Protein AF-A0A914EL29-F1 (afdb_monomer_lite)

Radius of gyration: 28.65 Å; chains: 1; bounding box: 63×77×76 Å

Foldseek 3Di:
DWPQPDQDPVLVVLLVVLVVLLCVVQVHDLPPAAEAEIEDLALAKDKDAACDDPTRYIYIHHQNLSRDQDLVVVCVVPQFNCRSRPDDPCPVDGDGSVPDPPVLSNLSHADSLLSSLRSQLRNLVRHDVCNVCVLVVLLVVLVVVLVVQLVVCCVPPNNVVSVVVSVVVSVVSSVVVSLVVLLVVSLVSLLVQPVSDPSSLVSLLSSLQSQQSNLCVVCVVVPPVCCQQAPNSNFGNPDSDTSVRSNVVSLVSLLVLLADPAKDKDAACQDPSHIDIGGRPLLPDADLVVLLVCCVVRPVQRQYPNDGFHDPCPDPLNSLLSVLSHADPLLSQLRVQLSNQLRHDNCRHCLLVVLLVVLLVVLVVQLVVVLVVCPDDDPDPVNSVVSSVVSVVVSVVRSVVSNLVSSQVSSLRSLLVQLLVDVSNLVSLLSNLQSQQSNQCSRCVRVVDPQQADNSRWGPPRSHTSVNSNVSSVVSVVVCVVCVVVVVVPPD

InterPro domains:
  IPR026620 Transmembrane protein 177 [PTHR21824] (259-484)

pLDDT: mean 85.16, std 10.61, range [42.47, 97.0]

Structure (mmCIF, N/CA/C/O backbone):
data_AF-A0A914EL29-F1
#
_entry.id   AF-A0A914EL29-F1
#
loop_
_atom_site.group_PDB
_atom_site.id
_atom_site.type_symbol
_atom_site.label_atom_id
_atom_site.label_alt_id
_atom_site.label_comp_id
_atom_site.label_asym_id
_atom_site.label_entity_id
_atom_site.label_seq_id
_atom_site.pdbx_PDB_ins_code
_atom_site.Cartn_x
_atom_site.Cartn_y
_atom_site.Cartn_z
_atom_site.occupancy
_atom_site.B_iso_or_equiv
_atom_site.auth_seq_id
_atom_site.auth_comp_id
_atom_site.auth_asym_id
_atom_site.auth_atom_id
_atom_site.pdbx_PDB_model_num
ATOM 1 N N . MET A 1 1 ? -4.571 32.128 1.767 1.00 47.16 1 MET A N 1
ATOM 2 C CA . MET A 1 1 ? -4.735 32.839 3.051 1.00 47.16 1 MET A CA 1
ATOM 3 C C . MET A 1 1 ? -4.227 31.890 4.122 1.00 47.16 1 MET A C 1
ATOM 5 O O . MET A 1 1 ? -4.669 30.749 4.112 1.00 47.16 1 MET A O 1
ATOM 9 N N . LEU A 1 2 ? -3.222 32.279 4.911 1.00 51.12 2 LEU A N 1
ATOM 10 C CA . LEU A 1 2 ? -2.726 31.458 6.024 1.00 51.12 2 LEU A CA 1
ATOM 11 C C . LEU A 1 2 ? -3.546 31.852 7.256 1.00 51.12 2 LEU A C 1
ATOM 13 O O . LEU A 1 2 ? -3.595 33.032 7.588 1.00 51.12 2 LEU A O 1
ATOM 17 N N . LEU A 1 3 ? -4.229 30.891 7.874 1.00 57.69 3 LEU A N 1
ATOM 18 C CA . LEU A 1 3 ? -5.055 31.104 9.066 1.00 57.69 3 LEU A CA 1
ATOM 19 C C . LEU A 1 3 ? -4.263 30.630 10.296 1.00 57.69 3 LEU A C 1
ATOM 21 O O . LEU A 1 3 ? -4.606 29.616 10.897 1.00 57.69 3 LEU A O 1
ATOM 25 N N . SER A 1 4 ? -3.129 31.273 10.595 1.00 52.06 4 SER A N 1
ATOM 26 C CA . SER A 1 4 ? -2.185 30.777 11.613 1.00 52.06 4 SER A CA 1
ATOM 27 C C . SER A 1 4 ? -2.595 31.049 13.060 1.00 52.06 4 SER A C 1
ATOM 29 O O . SER A 1 4 ? -2.114 30.345 13.942 1.00 52.06 4 SER A O 1
ATOM 31 N N . ASP A 1 5 ? -3.479 32.014 13.320 1.00 52.81 5 ASP A N 1
ATOM 32 C CA . ASP A 1 5 ? -3.510 32.641 14.652 1.00 52.81 5 ASP A CA 1
ATOM 33 C C . ASP A 1 5 ? -4.631 32.149 15.588 1.00 52.81 5 ASP A C 1
ATOM 35 O O . ASP A 1 5 ? -4.686 32.571 16.737 1.00 52.81 5 ASP A O 1
ATOM 39 N N . GLU A 1 6 ? -5.499 31.220 15.165 1.00 69.38 6 GLU A N 1
ATOM 40 C CA . GLU A 1 6 ? -6.579 30.686 16.020 1.00 69.38 6 GLU A CA 1
ATOM 41 C C . GLU A 1 6 ? -6.894 29.210 15.716 1.00 69.38 6 GLU A C 1
ATOM 43 O O . GLU A 1 6 ? -7.977 28.868 15.234 1.00 69.38 6 GLU A O 1
ATOM 48 N N . ILE A 1 7 ? -5.929 28.323 15.969 1.00 81.50 7 ILE A N 1
ATOM 49 C CA . ILE A 1 7 ? -6.171 26.873 15.964 1.00 81.50 7 ILE A CA 1
ATOM 50 C C . ILE A 1 7 ? -6.725 26.471 17.346 1.00 81.50 7 ILE A C 1
ATOM 52 O O . ILE A 1 7 ? -6.039 26.724 18.340 1.00 81.50 7 ILE A O 1
ATOM 56 N N . PRO A 1 8 ? -7.924 25.859 17.446 1.00 86.38 8 PRO A N 1
ATOM 57 C CA . PRO A 1 8 ? -8.501 25.449 18.729 1.00 86.38 8 PRO A CA 1
ATOM 58 C C . PRO A 1 8 ? -7.597 24.476 19.499 1.00 86.38 8 PRO A C 1
ATOM 60 O O . PRO A 1 8 ? -6.915 23.651 18.896 1.00 86.38 8 PRO A O 1
ATOM 63 N N . SER A 1 9 ? -7.607 24.522 20.835 1.00 87.12 9 SER A N 1
ATOM 64 C CA . SER A 1 9 ? -6.784 23.621 21.663 1.00 87.12 9 SER A CA 1
ATOM 65 C C . SER A 1 9 ? -7.118 22.143 21.434 1.00 87.12 9 SER A C 1
ATOM 67 O O . SER A 1 9 ? -6.213 21.324 21.329 1.00 87.12 9 SER A O 1
ATOM 69 N N . GLU A 1 10 ? -8.400 21.818 21.242 1.00 88.06 10 GLU A N 1
ATOM 70 C CA . GLU A 1 10 ? -8.861 20.447 20.973 1.00 88.06 10 GLU A CA 1
ATOM 71 C C . GLU A 1 10 ? -8.227 19.853 19.702 1.00 88.06 10 GLU A C 1
ATOM 73 O O . GLU A 1 10 ? -7.953 18.653 19.625 1.00 88.06 10 GLU A O 1
ATOM 78 N N . PHE A 1 11 ? -7.953 20.691 18.695 1.00 91.56 11 PHE A N 1
ATOM 79 C CA . PHE A 1 11 ? -7.246 20.252 17.497 1.00 91.56 11 PHE A CA 1
ATOM 80 C C . PHE A 1 11 ? -5.832 19.770 17.837 1.00 91.56 11 PHE A C 1
ATOM 82 O O . PHE A 1 11 ? -5.399 18.738 17.320 1.00 91.56 11 PHE A O 1
ATOM 89 N N . TRP A 1 12 ? -5.121 20.499 18.702 1.00 91.50 12 TRP A N 1
ATOM 90 C CA . TRP A 1 12 ? -3.760 20.153 19.098 1.00 91.50 12 TRP A CA 1
ATOM 91 C C . TRP A 1 12 ? -3.715 18.866 19.911 1.00 91.50 12 TRP A C 1
ATOM 93 O O . TRP A 1 12 ? -2.873 18.027 19.612 1.00 91.50 12 TRP A O 1
ATOM 103 N N . ASP A 1 13 ? -4.669 18.643 20.816 1.00 91.88 13 ASP A N 1
ATOM 104 C CA . ASP A 1 13 ? -4.767 17.390 21.577 1.00 91.88 13 ASP A CA 1
ATOM 105 C C . ASP A 1 13 ? -4.924 16.177 20.637 1.00 91.88 13 ASP A C 1
ATOM 107 O O . ASP A 1 13 ? -4.245 15.150 20.762 1.00 91.88 13 ASP A O 1
ATOM 111 N N . LYS A 1 14 ? -5.787 16.305 19.618 1.00 92.56 14 LYS A N 1
ATOM 112 C CA . LYS A 1 14 ? -5.990 15.260 18.600 1.00 92.56 14 LYS A CA 1
ATOM 113 C C . LYS A 1 14 ? -4.756 15.081 17.718 1.00 92.56 14 LYS A C 1
ATOM 115 O O . LYS A 1 14 ? -4.370 13.950 17.428 1.00 92.56 14 LYS A O 1
ATOM 120 N N . PHE A 1 15 ? -4.115 16.171 17.313 1.00 92.69 15 PHE A N 1
ATOM 121 C CA . PHE A 1 15 ? -2.910 16.118 16.493 1.00 92.69 15 PHE A CA 1
ATOM 122 C C . PHE A 1 15 ? -1.719 15.506 17.246 1.00 92.69 15 PHE A C 1
ATOM 124 O O . PHE A 1 15 ? -1.001 14.673 16.689 1.00 92.69 15 PHE A O 1
ATOM 131 N N . GLU A 1 16 ? -1.527 15.865 18.514 1.00 90.69 16 GLU A N 1
ATOM 132 C CA . GLU A 1 16 ? -0.459 15.349 19.369 1.00 90.69 16 GLU A CA 1
ATOM 133 C C . GLU A 1 16 ? -0.661 13.862 19.667 1.00 90.69 16 GLU A C 1
ATOM 135 O O . GLU A 1 16 ? 0.269 13.071 19.494 1.00 90.69 16 GLU A O 1
ATOM 140 N N . SER A 1 17 ? -1.887 13.451 20.014 1.00 91.81 17 SER A N 1
ATOM 141 C CA . SER A 1 17 ? -2.199 12.031 20.224 1.00 91.81 17 SER A CA 1
ATOM 142 C C . SER A 1 17 ? -1.905 11.179 18.983 1.00 91.81 17 SER A C 1
ATOM 144 O O . SER A 1 17 ? -1.321 10.097 19.098 1.00 91.81 17 SER A O 1
ATOM 146 N N . GLU A 1 18 ? -2.206 11.686 17.783 1.00 92.69 18 GLU A N 1
ATOM 147 C CA . GLU A 1 18 ? -1.876 11.003 16.532 1.00 92.69 18 GLU A CA 1
ATOM 148 C C . GLU A 1 18 ? -0.366 11.010 16.246 1.00 92.69 18 GLU A C 1
ATOM 150 O O . GLU A 1 18 ? 0.176 10.003 15.789 1.00 92.69 18 GLU A O 1
ATOM 155 N N . CYS A 1 19 ? 0.351 12.093 16.563 1.00 87.56 19 CYS A N 1
ATOM 156 C CA . CYS A 1 19 ? 1.813 12.130 16.466 1.00 87.56 19 CYS A CA 1
ATOM 157 C C . CYS A 1 19 ? 2.467 11.063 17.353 1.00 87.56 19 CYS A C 1
ATOM 159 O O . CYS A 1 19 ? 3.369 10.356 16.894 1.00 87.56 19 CYS A O 1
ATOM 161 N N . ILE A 1 20 ? 1.994 10.912 18.595 1.00 87.62 20 ILE A N 1
ATOM 162 C CA . ILE A 1 20 ? 2.470 9.897 19.544 1.00 87.62 20 ILE A CA 1
ATOM 163 C C . ILE A 1 20 ? 2.170 8.492 19.013 1.00 87.62 20 ILE A C 1
ATOM 165 O O . ILE A 1 20 ? 3.067 7.641 18.966 1.00 87.62 20 ILE A O 1
ATOM 169 N N . TYR A 1 21 ? 0.938 8.247 18.555 1.00 89.25 21 TYR A N 1
ATOM 170 C CA . TYR A 1 21 ? 0.557 6.963 17.970 1.00 89.25 21 TYR A CA 1
ATOM 171 C C . TYR A 1 21 ? 1.446 6.616 16.770 1.00 89.25 21 TYR A C 1
ATOM 173 O O . TYR A 1 21 ? 2.061 5.545 16.731 1.00 89.25 21 TYR A O 1
ATOM 181 N N . TYR A 1 22 ? 1.592 7.547 15.829 1.00 86.19 22 TYR A N 1
ATOM 182 C CA . TYR A 1 22 ? 2.410 7.377 14.637 1.00 86.19 22 TYR A CA 1
ATOM 183 C C . TYR A 1 22 ? 3.889 7.126 14.987 1.00 86.19 22 TYR A C 1
ATOM 185 O O . TYR A 1 22 ? 4.514 6.219 14.429 1.00 86.19 22 TYR A O 1
ATOM 193 N N . ALA A 1 23 ? 4.453 7.869 15.945 1.00 83.44 23 ALA A N 1
ATOM 194 C CA . ALA A 1 23 ? 5.820 7.671 16.432 1.00 83.44 23 ALA A CA 1
ATOM 195 C C . ALA A 1 23 ? 6.027 6.259 17.000 1.00 83.44 23 ALA A C 1
ATOM 197 O O . ALA A 1 23 ? 6.986 5.575 16.625 1.00 83.44 23 ALA A O 1
ATOM 198 N N . SER A 1 24 ? 5.089 5.801 17.839 1.00 81.94 24 SER A N 1
ATOM 199 C CA . SER A 1 24 ? 5.125 4.470 18.453 1.00 81.94 24 SER A CA 1
ATOM 200 C C . SER A 1 24 ? 5.063 3.360 17.400 1.00 81.94 24 SER A C 1
ATOM 202 O O . SER A 1 24 ? 5.873 2.431 17.412 1.00 81.94 24 SER A O 1
ATOM 204 N N . LYS A 1 25 ? 4.166 3.501 16.415 1.00 78.00 25 LYS A N 1
ATOM 205 C CA . LYS A 1 25 ? 3.935 2.502 15.370 1.00 78.00 25 LYS A CA 1
ATOM 206 C C . LYS A 1 25 ? 5.147 2.328 14.464 1.00 78.00 25 LYS A C 1
ATOM 208 O O . LYS A 1 25 ? 5.471 1.207 14.074 1.00 78.00 25 LYS A O 1
ATOM 213 N N . TYR A 1 26 ? 5.825 3.424 14.134 1.00 74.06 26 TYR A N 1
ATOM 214 C CA . TYR A 1 26 ? 6.988 3.402 13.250 1.00 74.06 26 TYR A CA 1
ATOM 215 C C . TYR A 1 26 ? 8.329 3.310 13.992 1.00 74.06 26 TYR A C 1
ATOM 217 O O . TYR A 1 26 ? 9.365 3.352 13.325 1.00 74.06 26 TYR A O 1
ATOM 225 N N . LYS A 1 27 ? 8.320 3.155 15.330 1.00 69.62 27 LYS A N 1
ATOM 226 C CA . LYS A 1 27 ? 9.510 3.154 16.202 1.00 69.62 27 LYS A CA 1
ATOM 227 C C . LYS A 1 27 ? 10.452 4.324 15.895 1.00 69.62 27 LYS A C 1
ATOM 229 O O . LYS A 1 27 ? 11.650 4.130 15.699 1.00 69.62 27 LYS A O 1
ATOM 234 N N . ARG A 1 28 ? 9.903 5.535 15.760 1.00 67.19 28 ARG A N 1
ATOM 235 C CA . ARG A 1 28 ? 10.694 6.731 15.432 1.00 67.19 28 ARG A CA 1
ATOM 236 C C . ARG A 1 28 ? 10.678 7.713 16.581 1.00 67.19 28 ARG A C 1
ATOM 238 O O . ARG A 1 28 ? 9.619 8.031 17.110 1.00 67.19 28 ARG A O 1
ATOM 245 N N . GLU A 1 29 ? 11.846 8.266 16.870 1.00 65.88 29 GLU A N 1
ATOM 246 C CA . GLU A 1 29 ? 11.949 9.462 17.690 1.00 65.88 29 GLU A CA 1
ATOM 247 C C . GLU A 1 29 ? 11.316 10.632 16.917 1.00 65.88 29 GLU A C 1
ATOM 249 O O . GLU A 1 29 ? 11.636 10.898 15.750 1.00 65.88 29 GLU A O 1
ATOM 254 N N . MET A 1 30 ? 10.316 11.254 17.543 1.00 69.19 30 MET A N 1
ATOM 255 C CA . MET A 1 30 ? 9.725 12.524 17.111 1.00 69.19 30 MET A CA 1
ATOM 256 C C . MET A 1 30 ? 10.164 13.692 18.002 1.00 69.19 30 MET A C 1
ATOM 258 O O . MET A 1 30 ? 9.883 14.836 17.669 1.00 69.19 30 MET A O 1
ATOM 262 N N . ALA A 1 31 ? 10.868 13.414 19.105 1.00 68.88 31 ALA A N 1
ATOM 263 C CA . ALA A 1 31 ? 11.216 14.399 20.129 1.00 68.88 31 ALA A CA 1
ATOM 264 C C . ALA A 1 31 ? 12.110 15.542 19.613 1.00 68.88 31 ALA A C 1
ATOM 266 O O . ALA A 1 31 ? 12.088 16.639 20.158 1.00 68.88 31 ALA A O 1
ATOM 267 N N . ASP A 1 32 ? 12.878 15.303 18.552 1.00 74.69 32 ASP A N 1
ATOM 268 C CA . ASP A 1 32 ? 13.810 16.255 17.946 1.00 74.69 32 ASP A CA 1
ATOM 269 C C . ASP A 1 32 ? 13.299 16.860 16.624 1.00 74.69 32 ASP A C 1
ATOM 271 O O . ASP A 1 32 ? 14.044 17.554 15.924 1.00 74.69 32 ASP A O 1
ATOM 275 N N . LYS A 1 33 ? 12.041 16.587 16.257 1.00 81.44 33 LYS A N 1
ATOM 276 C CA . LYS A 1 33 ? 11.443 17.022 14.992 1.00 81.44 33 LYS A CA 1
ATOM 277 C C . LYS A 1 33 ? 10.544 18.230 15.185 1.00 81.44 33 LYS A C 1
ATOM 279 O O . LYS A 1 33 ? 9.656 18.246 16.028 1.00 81.44 33 LYS A O 1
ATOM 284 N N . GLN A 1 34 ? 10.737 19.226 14.331 1.00 86.62 34 GLN A N 1
ATOM 285 C CA . GLN A 1 34 ? 9.934 20.439 14.297 1.00 86.62 34 GLN A CA 1
ATOM 286 C C . GLN A 1 34 ? 8.832 20.285 13.248 1.00 86.62 34 GLN A C 1
ATOM 288 O O . GLN A 1 34 ? 9.083 20.341 12.040 1.00 86.62 34 GLN A O 1
ATOM 293 N N . ILE A 1 35 ? 7.602 20.074 13.712 1.00 88.12 35 ILE A N 1
ATOM 294 C CA . ILE A 1 35 ? 6.421 19.988 12.854 1.00 88.12 35 ILE A CA 1
ATOM 295 C C . ILE A 1 35 ? 5.633 21.288 12.987 1.00 88.12 35 ILE A C 1
ATOM 297 O O . ILE A 1 35 ? 5.044 21.566 14.026 1.00 88.12 35 ILE A O 1
ATOM 301 N N . ASN A 1 36 ? 5.613 22.080 11.919 1.00 90.69 36 ASN A N 1
ATOM 302 C CA . ASN A 1 36 ? 4.851 23.321 11.853 1.00 90.69 36 ASN A CA 1
ATOM 303 C C . ASN A 1 36 ? 3.506 23.052 11.182 1.00 90.69 36 ASN A C 1
ATOM 305 O O . ASN A 1 36 ? 3.467 22.707 10.003 1.00 90.69 36 ASN A O 1
ATOM 309 N N . VAL A 1 37 ? 2.400 23.229 11.895 1.00 90.19 37 VAL A N 1
ATOM 310 C CA . VAL A 1 37 ? 1.061 23.075 11.315 1.00 90.19 37 VAL A CA 1
ATOM 311 C C . VAL A 1 37 ? 0.527 24.435 10.881 1.00 90.19 37 VAL A C 1
ATOM 313 O O . VAL A 1 37 ? 0.659 25.425 11.593 1.00 90.19 37 VAL A O 1
ATOM 316 N N . CYS A 1 38 ? -0.067 24.493 9.694 1.00 90.38 38 CYS A N 1
ATOM 317 C CA . CYS A 1 38 ? -0.728 25.679 9.179 1.00 90.38 38 CYS A CA 1
ATOM 318 C C . CYS A 1 38 ? -2.077 25.306 8.570 1.00 90.38 38 CYS A C 1
ATOM 320 O O . CYS A 1 38 ? -2.171 24.331 7.826 1.00 90.38 38 CYS A O 1
ATOM 322 N N . LEU A 1 39 ? -3.112 26.091 8.862 1.00 87.06 39 LEU A N 1
ATOM 323 C CA . LEU A 1 39 ? -4.416 25.920 8.239 1.00 87.06 39 LEU A CA 1
ATOM 324 C C . LEU A 1 39 ? -4.476 26.667 6.906 1.00 87.06 39 LEU A C 1
ATOM 326 O O . LEU A 1 39 ? -4.151 27.857 6.818 1.00 87.06 39 LEU A O 1
ATOM 330 N N . ILE A 1 40 ? -4.925 25.959 5.873 1.00 85.94 40 ILE A N 1
ATOM 331 C CA . ILE A 1 40 ? -5.120 26.480 4.524 1.00 85.94 40 ILE A CA 1
ATOM 332 C C . ILE A 1 40 ? -6.588 26.406 4.121 1.00 85.94 40 ILE A C 1
ATOM 334 O O . ILE A 1 40 ? -7.321 25.506 4.521 1.00 85.94 40 ILE A O 1
ATOM 338 N N . GLY A 1 41 ? -7.004 27.332 3.260 1.00 76.81 41 GLY A N 1
ATOM 339 C CA . GLY A 1 41 ? -8.319 27.295 2.621 1.00 76.81 41 GLY A CA 1
ATOM 340 C C . GLY A 1 41 ? -8.436 26.258 1.497 1.00 76.81 41 GLY A C 1
ATOM 341 O O . GLY A 1 41 ? -9.413 26.275 0.770 1.00 76.81 41 GLY A O 1
ATOM 342 N N . ASN A 1 42 ? -7.450 25.382 1.273 1.00 80.00 42 ASN A N 1
ATOM 343 C CA . ASN A 1 42 ? -7.641 24.258 0.353 1.00 80.00 42 ASN A CA 1
ATOM 344 C C . ASN A 1 42 ? -8.334 23.115 1.105 1.00 80.00 42 ASN A C 1
ATOM 346 O O . ASN A 1 42 ? -8.077 22.907 2.285 1.00 80.00 42 ASN A O 1
ATOM 350 N N . MET A 1 43 ? -9.182 22.360 0.413 1.00 82.25 43 MET A N 1
ATOM 351 C CA . MET A 1 43 ? -9.774 21.122 0.917 1.00 82.25 43 MET A CA 1
ATOM 352 C C . MET A 1 43 ? -8.752 19.982 1.019 1.00 82.25 43 MET A C 1
ATOM 354 O O . MET A 1 43 ? -8.913 19.120 1.883 1.00 82.25 43 MET A O 1
ATOM 358 N N . GLU A 1 44 ? -7.718 19.984 0.172 1.00 85.56 44 GLU A N 1
ATOM 359 C CA . GLU A 1 44 ? -6.653 18.976 0.173 1.00 85.56 44 GLU A CA 1
ATOM 360 C C . GLU A 1 44 ? -5.440 19.457 0.978 1.00 85.56 44 GLU A C 1
ATOM 362 O O . GLU A 1 44 ? -4.947 20.569 0.756 1.00 85.56 44 GLU A O 1
ATOM 367 N N . PRO A 1 45 ? -4.909 18.625 1.884 1.00 91.19 45 PRO A N 1
ATOM 368 C CA . PRO A 1 45 ? -3.711 18.958 2.630 1.00 91.19 45 PRO A CA 1
ATOM 369 C C . PRO A 1 45 ? -2.447 18.915 1.759 1.00 91.19 45 PRO A C 1
ATOM 371 O O . PRO A 1 45 ? -2.305 18.109 0.830 1.00 91.19 45 PRO A O 1
ATOM 374 N N . ARG A 1 46 ? -1.451 19.714 2.137 1.00 90.50 46 ARG A N 1
ATOM 375 C CA . ARG A 1 46 ? -0.104 19.680 1.558 1.00 90.50 46 ARG A CA 1
ATOM 376 C C . ARG A 1 46 ? 0.941 19.526 2.646 1.00 90.50 46 ARG A C 1
ATOM 378 O O . ARG A 1 46 ? 0.762 19.966 3.772 1.00 90.50 46 ARG A O 1
ATOM 385 N N . THR A 1 47 ? 2.060 18.914 2.293 1.00 91.75 47 THR A N 1
ATOM 386 C CA . THR A 1 47 ? 3.220 18.812 3.176 1.00 91.75 47 THR A CA 1
ATOM 387 C C . THR A 1 47 ? 4.426 19.390 2.460 1.00 91.75 47 THR A C 1
ATOM 389 O O . THR A 1 47 ? 4.700 19.023 1.317 1.00 91.75 47 THR A O 1
ATOM 392 N N . GLU A 1 48 ? 5.148 20.264 3.148 1.00 89.94 48 GLU A N 1
ATOM 393 C CA . GLU A 1 48 ? 6.429 20.815 2.717 1.00 89.94 48 GLU A CA 1
ATOM 394 C C . GLU A 1 48 ? 7.533 20.375 3.683 1.00 89.94 48 GLU A C 1
ATOM 396 O O . GLU A 1 48 ? 7.304 20.217 4.882 1.00 89.94 48 GLU A O 1
ATOM 401 N N . GLY A 1 49 ? 8.748 20.192 3.169 1.00 86.81 49 GLY A N 1
ATOM 402 C CA . GLY A 1 49 ? 9.876 19.704 3.965 1.00 86.81 49 GLY A CA 1
ATOM 403 C C . GLY A 1 49 ? 9.846 18.193 4.202 1.00 86.81 49 GLY A C 1
ATOM 404 O O . GLY A 1 49 ? 9.155 17.442 3.510 1.00 86.81 49 GLY A O 1
ATOM 405 N N . THR A 1 50 ? 10.657 17.731 5.151 1.00 86.31 50 THR A N 1
ATOM 406 C CA . THR A 1 50 ? 10.781 16.306 5.471 1.00 86.31 50 THR A CA 1
ATOM 407 C C . THR A 1 50 ? 11.186 16.090 6.923 1.00 86.31 50 THR A C 1
ATOM 409 O O . THR A 1 50 ? 11.794 16.947 7.554 1.00 86.31 50 THR A O 1
ATOM 412 N N . LEU A 1 51 ? 10.836 14.917 7.443 1.00 84.81 51 LEU A N 1
ATOM 413 C CA . LEU A 1 51 ? 11.203 14.438 8.774 1.00 84.81 51 LEU A CA 1
ATOM 414 C C . LEU A 1 51 ? 12.344 13.405 8.730 1.00 84.81 51 LEU A C 1
ATOM 416 O O . LEU A 1 51 ? 12.535 12.662 9.696 1.00 84.81 51 LEU A O 1
ATOM 420 N N . ILE A 1 52 ? 13.046 13.293 7.595 1.00 79.88 52 ILE A N 1
ATOM 421 C CA . ILE A 1 52 ? 14.114 12.315 7.357 1.00 79.88 52 ILE A CA 1
ATOM 422 C C . ILE A 1 52 ? 15.472 13.006 7.208 1.00 79.88 52 ILE A C 1
ATOM 424 O O . ILE A 1 52 ? 15.634 13.959 6.449 1.00 79.88 52 ILE A O 1
ATOM 428 N N . GLY A 1 53 ? 16.486 12.414 7.843 1.00 76.00 53 GLY A N 1
ATOM 429 C CA . GLY A 1 53 ? 17.881 12.823 7.716 1.00 76.00 53 GLY A CA 1
ATOM 430 C C . GLY A 1 53 ? 18.208 14.024 8.599 1.00 76.00 53 GLY A C 1
ATOM 431 O O . GLY A 1 53 ? 17.716 14.132 9.720 1.00 76.00 53 GLY A O 1
ATOM 432 N N . ASN A 1 54 ? 19.053 14.920 8.089 1.00 72.94 54 ASN A N 1
ATOM 433 C CA . ASN A 1 54 ? 19.478 16.120 8.819 1.00 72.94 54 ASN A CA 1
ATOM 434 C C . ASN A 1 54 ? 18.429 17.242 8.777 1.00 72.94 54 ASN A C 1
ATOM 436 O O . ASN A 1 54 ? 18.511 18.187 9.556 1.00 72.94 54 ASN A O 1
ATOM 440 N N . ILE A 1 55 ? 17.443 17.141 7.880 1.00 72.62 55 ILE A N 1
ATOM 441 C CA . ILE A 1 55 ? 16.315 18.066 7.802 1.00 72.62 55 ILE A CA 1
ATOM 442 C C . ILE A 1 55 ? 15.204 17.469 8.665 1.00 72.62 55 ILE A C 1
ATOM 444 O O . ILE A 1 55 ? 14.595 16.465 8.304 1.00 72.62 55 ILE A O 1
ATOM 448 N N . LYS A 1 56 ? 14.994 18.062 9.841 1.00 81.56 56 LYS A N 1
ATOM 449 C CA . LYS A 1 56 ? 13.999 17.626 10.835 1.00 81.56 56 LYS A CA 1
ATOM 450 C C . LYS A 1 56 ? 12.809 18.581 10.909 1.00 81.56 56 LYS A C 1
ATOM 452 O O . LYS A 1 56 ? 12.160 18.681 11.945 1.00 81.56 56 LYS A O 1
ATOM 457 N N . THR A 1 57 ? 12.551 19.306 9.825 1.00 86.62 57 THR A N 1
ATOM 458 C CA . THR A 1 57 ? 11.509 20.327 9.736 1.00 86.62 57 THR A CA 1
ATOM 459 C C . THR A 1 57 ? 10.508 19.949 8.650 1.00 86.62 57 THR A C 1
ATOM 461 O O . THR A 1 57 ? 10.851 19.809 7.473 1.00 86.62 57 THR A O 1
ATOM 464 N N . ALA A 1 58 ? 9.245 19.800 9.043 1.00 91.19 58 ALA A N 1
ATOM 465 C CA . ALA A 1 58 ? 8.141 19.640 8.105 1.00 91.19 58 ALA A CA 1
ATOM 466 C C . ALA A 1 58 ? 7.049 20.658 8.409 1.00 91.19 58 ALA A C 1
ATOM 468 O O . ALA A 1 58 ? 6.728 20.915 9.568 1.00 91.19 58 ALA A O 1
ATOM 469 N N . LYS A 1 59 ? 6.470 21.231 7.357 1.00 92.88 59 LYS A N 1
ATOM 470 C CA . LYS A 1 59 ? 5.319 22.119 7.447 1.00 92.88 59 LYS A CA 1
ATOM 471 C C . LYS A 1 59 ? 4.096 21.411 6.875 1.00 92.88 59 LYS A C 1
ATOM 473 O O . LYS A 1 59 ? 4.059 21.098 5.685 1.00 92.88 59 LYS A O 1
ATOM 478 N N . LEU A 1 60 ? 3.118 21.131 7.730 1.00 93.50 60 LEU A N 1
ATOM 479 C CA . LEU A 1 60 ? 1.860 20.497 7.355 1.00 93.50 60 LEU A CA 1
ATOM 480 C C . LEU A 1 60 ? 0.826 21.588 7.102 1.00 93.50 60 LEU A C 1
ATOM 482 O O . LEU A 1 60 ? 0.423 22.302 8.015 1.00 93.50 60 LEU A O 1
ATOM 486 N N . HIS A 1 61 ? 0.396 21.713 5.857 1.00 92.38 61 HIS A N 1
ATOM 487 C CA . HIS A 1 61 ? -0.687 22.592 5.454 1.00 92.38 61 HIS A CA 1
ATOM 488 C C . HIS A 1 61 ? -1.980 21.785 5.451 1.00 92.38 61 HIS A C 1
ATOM 490 O O . HIS A 1 61 ? -2.227 20.999 4.538 1.00 92.38 61 HIS A O 1
ATOM 496 N N . LEU A 1 62 ? -2.778 21.932 6.498 1.00 92.31 62 LEU A N 1
ATOM 497 C CA . LEU A 1 62 ? -4.006 21.174 6.696 1.00 92.31 62 LEU A CA 1
ATOM 498 C C . LEU A 1 62 ? -5.222 22.009 6.292 1.00 92.31 62 LEU A C 1
ATOM 500 O O . LEU A 1 62 ? -5.222 23.223 6.488 1.00 92.31 62 LEU A O 1
ATOM 504 N N . PRO A 1 63 ? -6.268 21.388 5.730 1.00 90.00 63 PRO A N 1
ATOM 505 C CA . PRO A 1 63 ? -7.476 22.107 5.366 1.00 90.00 63 PRO A CA 1
ATOM 506 C C . PRO A 1 63 ? -8.106 22.725 6.618 1.00 90.00 63 PRO A C 1
ATOM 508 O O . PRO A 1 63 ? -8.184 22.072 7.656 1.00 90.00 63 PRO A O 1
ATOM 511 N N . ALA A 1 64 ? -8.587 23.965 6.533 1.00 87.19 64 ALA A N 1
ATOM 512 C CA . ALA A 1 64 ? -9.130 24.695 7.682 1.00 87.19 64 ALA A CA 1
ATOM 513 C C . ALA A 1 64 ? -10.260 23.929 8.395 1.00 87.19 64 ALA A C 1
ATOM 515 O O . ALA A 1 64 ? -10.346 23.948 9.618 1.00 87.19 64 ALA A O 1
ATOM 516 N N . ARG A 1 65 ? -11.055 23.150 7.650 1.00 88.19 65 ARG A N 1
ATOM 517 C CA . ARG A 1 65 ? -12.080 22.241 8.198 1.00 88.19 65 ARG A CA 1
ATOM 518 C C . ARG A 1 65 ? -11.548 21.167 9.161 1.00 88.19 65 ARG A C 1
ATOM 520 O O . ARG A 1 65 ? -12.344 20.560 9.861 1.00 88.19 65 ARG A O 1
ATOM 527 N N . ALA A 1 66 ? -10.239 20.911 9.192 1.00 90.19 66 ALA A N 1
ATOM 528 C CA . ALA A 1 66 ? -9.632 19.996 10.155 1.00 90.19 66 ALA A CA 1
ATOM 529 C C . ALA A 1 66 ? -9.620 20.560 11.581 1.00 90.19 66 ALA A C 1
ATOM 531 O O . ALA A 1 66 ? -9.583 19.786 12.531 1.00 90.19 66 ALA A O 1
ATOM 532 N N . ALA A 1 67 ? -9.665 21.885 11.729 1.00 88.75 67 ALA A N 1
ATOM 533 C CA . ALA A 1 67 ? -9.588 22.556 13.021 1.00 88.75 67 ALA A CA 1
ATOM 534 C C . ALA A 1 67 ? -10.942 22.728 13.718 1.00 88.75 67 ALA A C 1
ATOM 536 O O . ALA A 1 67 ? -10.968 22.944 14.923 1.00 88.75 67 ALA A O 1
ATOM 537 N N . TYR A 1 68 ? -12.057 22.622 12.990 1.00 87.19 68 TYR A N 1
ATOM 538 C CA . TYR A 1 68 ? -13.386 22.940 13.516 1.00 87.19 68 TYR A CA 1
ATOM 539 C C . TYR A 1 68 ? -14.264 21.696 13.575 1.00 87.19 68 TYR A C 1
ATOM 541 O O . TYR A 1 68 ? -14.494 21.038 12.560 1.00 87.19 68 TYR A O 1
ATOM 549 N N . GLN A 1 69 ? -14.795 21.408 14.764 1.00 85.31 69 GLN A N 1
ATOM 550 C CA . GLN A 1 69 ? -15.674 20.258 15.006 1.00 85.31 69 GLN A CA 1
ATOM 551 C C . GLN A 1 69 ? -17.139 20.644 15.227 1.00 85.31 69 GLN A C 1
ATOM 553 O O . GLN A 1 69 ? -18.019 19.788 15.203 1.00 85.31 69 GLN A O 1
ATOM 558 N N . ASN A 1 70 ? -17.426 21.936 15.402 1.00 88.38 70 ASN A N 1
ATOM 559 C CA . ASN A 1 70 ? -18.766 22.436 15.679 1.00 88.38 70 ASN A CA 1
ATOM 560 C C . ASN A 1 70 ? -19.254 23.370 14.564 1.00 88.38 70 ASN A C 1
ATOM 562 O O . ASN A 1 70 ? -18.576 24.327 14.191 1.00 88.38 70 ASN A O 1
ATOM 566 N N . LEU A 1 71 ? -20.477 23.141 14.074 1.00 86.38 71 LEU A N 1
ATOM 567 C CA . LEU A 1 71 ? -21.122 23.995 13.068 1.00 86.38 71 LEU A CA 1
ATOM 568 C C . LEU A 1 71 ? -21.259 25.449 13.522 1.00 86.38 71 LEU A C 1
ATOM 570 O O . LEU A 1 71 ? -21.147 26.366 12.712 1.00 86.38 71 LEU A O 1
ATOM 574 N N . THR A 1 72 ? -21.522 25.662 14.808 1.00 86.38 72 THR A N 1
ATOM 575 C CA . THR A 1 72 ? -21.715 26.995 15.389 1.00 86.38 72 THR A CA 1
ATOM 576 C C . THR A 1 72 ? -20.418 27.791 15.342 1.00 86.38 72 THR A C 1
ATOM 578 O O . THR A 1 72 ? -20.412 28.954 14.946 1.00 86.38 72 THR A O 1
ATOM 581 N N . GLU A 1 73 ? -19.312 27.142 15.697 1.00 85.62 73 GLU A N 1
ATOM 582 C CA . GLU A 1 73 ? -17.977 27.729 15.643 1.00 85.62 73 GLU A CA 1
ATOM 583 C C . GLU A 1 73 ? -17.549 27.987 14.197 1.00 85.62 73 GLU A C 1
ATOM 585 O O . GLU A 1 73 ? -17.116 29.093 13.873 1.00 85.62 73 GLU A O 1
ATOM 590 N N . LEU A 1 74 ? -17.785 27.015 13.309 1.00 83.75 74 LEU A N 1
ATOM 591 C CA . LEU A 1 74 ? -17.509 27.139 11.880 1.00 83.75 74 LEU A CA 1
ATOM 592 C C . LEU A 1 74 ? -18.237 28.345 11.268 1.00 83.75 74 LEU A C 1
ATOM 594 O O . LEU A 1 74 ? -17.613 29.153 10.588 1.00 83.75 74 LEU A O 1
ATOM 598 N N . ARG A 1 75 ? -19.538 28.510 11.548 1.00 84.69 75 ARG A N 1
ATOM 599 C CA . ARG A 1 75 ? -20.340 29.654 11.069 1.00 84.69 75 ARG A CA 1
ATOM 600 C C . ARG A 1 75 ? -19.876 30.985 11.637 1.00 84.69 75 ARG A C 1
ATOM 602 O O . ARG A 1 75 ? -19.921 31.996 10.945 1.00 84.69 75 ARG A O 1
ATOM 609 N N . LYS A 1 76 ? -19.470 30.996 12.908 1.00 85.69 76 LYS A N 1
ATOM 610 C CA . LYS A 1 76 ? -18.959 32.201 13.563 1.00 85.69 76 LYS A CA 1
ATOM 611 C C . LYS A 1 76 ? -17.638 32.642 12.936 1.00 85.69 76 LYS A C 1
ATOM 613 O O . LYS A 1 76 ? -17.428 33.838 12.759 1.00 85.69 76 LYS A O 1
ATOM 618 N N . LYS A 1 77 ? -16.758 31.687 12.628 1.00 82.81 77 LYS A N 1
ATOM 619 C CA . LYS A 1 77 ? -15.409 31.960 12.129 1.00 82.81 77 LYS A CA 1
ATOM 620 C C . LYS A 1 77 ? -15.368 32.222 10.624 1.00 82.81 77 LYS A C 1
ATOM 622 O O . LYS A 1 77 ? -14.621 33.095 10.198 1.00 82.81 77 LYS A O 1
ATOM 627 N N . PHE A 1 78 ? -16.186 31.512 9.849 1.00 81.62 78 PHE A N 1
ATOM 628 C CA . PHE A 1 78 ? -16.283 31.645 8.395 1.00 81.62 78 PHE A CA 1
ATOM 629 C C . PHE A 1 78 ? -17.716 32.020 8.012 1.00 81.62 78 PHE A C 1
ATOM 631 O O . PHE A 1 78 ? -18.530 31.147 7.691 1.00 81.62 78 PHE A O 1
ATOM 638 N N . PRO A 1 79 ? -18.066 33.316 8.050 1.00 80.75 79 PRO A N 1
ATOM 639 C CA . PRO A 1 79 ? -19.362 33.770 7.558 1.00 80.75 79 PRO A CA 1
ATOM 640 C C . PRO A 1 79 ? -19.504 33.510 6.050 1.00 80.75 79 PRO A C 1
ATOM 642 O O . PRO A 1 79 ? -20.605 33.232 5.588 1.00 80.75 79 PRO A O 1
ATOM 645 N N . ASN A 1 80 ? -18.397 33.521 5.298 1.00 81.00 80 ASN A N 1
ATOM 646 C CA . ASN A 1 80 ? -18.358 33.117 3.896 1.00 81.00 80 ASN A CA 1
ATOM 647 C C . ASN A 1 80 ? -17.744 31.720 3.747 1.00 81.00 80 ASN A C 1
ATOM 649 O O . ASN A 1 80 ? -16.582 31.502 4.088 1.00 81.00 80 ASN A O 1
ATOM 653 N N . LEU A 1 81 ? -18.484 30.780 3.159 1.00 72.94 81 LEU A N 1
ATOM 654 C CA . LEU A 1 81 ? -17.981 29.426 2.931 1.00 72.94 81 LEU A CA 1
ATOM 655 C C . LEU A 1 81 ? -16.772 29.405 1.992 1.00 72.94 81 LEU A C 1
ATOM 657 O O . LEU A 1 81 ? -15.878 28.572 2.140 1.00 72.94 81 LEU A O 1
ATOM 661 N N . LEU A 1 82 ? -16.732 30.311 1.015 1.00 72.00 82 LEU A N 1
ATOM 662 C CA . LEU A 1 82 ? -15.650 30.330 0.039 1.00 72.00 82 LEU A CA 1
ATOM 663 C C . LEU A 1 82 ? -14.322 30.778 0.645 1.00 72.00 82 LEU A C 1
ATOM 665 O O . LEU A 1 82 ? -13.291 30.364 0.129 1.00 72.00 82 LEU A O 1
ATOM 669 N N . GLU A 1 83 ? -14.314 31.504 1.767 1.00 70.56 83 GLU A N 1
ATOM 670 C CA . GLU A 1 83 ? -13.080 31.799 2.517 1.00 70.56 83 GLU A CA 1
ATOM 671 C C . GLU A 1 83 ? -12.412 30.521 3.041 1.00 70.56 83 GLU A C 1
ATOM 673 O O . GLU A 1 83 ? -11.185 30.430 3.090 1.00 70.56 83 GLU A O 1
ATOM 678 N N . LEU A 1 84 ? -13.215 29.501 3.356 1.00 66.69 84 LEU A N 1
ATOM 679 C CA . LEU A 1 84 ? -12.757 28.195 3.826 1.00 66.69 84 LEU A CA 1
ATOM 680 C C . LEU A 1 84 ? -12.226 27.302 2.689 1.00 66.69 84 LEU A C 1
ATOM 682 O O . LEU A 1 84 ? -11.480 26.363 2.954 1.00 66.69 84 LEU A O 1
ATOM 686 N N . VAL A 1 85 ? -12.615 27.583 1.438 1.00 70.25 85 VAL A N 1
ATOM 687 C CA . VAL A 1 85 ? -12.292 26.786 0.232 1.00 70.25 85 VAL A CA 1
ATOM 688 C C . VAL A 1 85 ? -11.410 27.582 -0.764 1.00 70.25 85 VAL A C 1
ATOM 690 O O . VAL A 1 85 ? -11.167 27.173 -1.904 1.00 70.25 85 VAL A O 1
ATOM 693 N N . ALA A 1 86 ? -10.907 28.749 -0.346 1.00 59.31 86 ALA A N 1
ATOM 694 C CA . ALA A 1 86 ? -10.232 29.717 -1.201 1.00 59.31 86 ALA A CA 1
ATOM 695 C C . ALA A 1 86 ? -8.796 29.310 -1.576 1.00 59.31 86 ALA A C 1
ATOM 697 O O . ALA A 1 86 ? -7.825 29.739 -0.944 1.00 59.31 86 ALA A O 1
ATOM 698 N N . GLU A 1 87 ? -8.647 28.592 -2.693 1.00 52.97 87 GLU A N 1
ATOM 699 C CA . GLU A 1 87 ? -7.373 28.557 -3.434 1.00 52.97 87 GLU A CA 1
ATOM 700 C C . GLU A 1 87 ? -7.470 29.032 -4.900 1.00 52.97 87 GLU A C 1
ATOM 702 O O . GLU A 1 87 ? -6.447 29.327 -5.508 1.00 52.97 87 GLU A O 1
ATOM 707 N N . TYR A 1 88 ? -8.662 29.219 -5.478 1.00 51.59 88 TYR A N 1
ATOM 708 C CA . TYR A 1 88 ? -8.782 29.310 -6.945 1.00 51.59 88 TYR A CA 1
ATOM 709 C C . TYR A 1 88 ? -9.542 30.529 -7.480 1.00 51.59 88 TYR A C 1
ATOM 711 O O . TYR A 1 88 ? -10.464 30.385 -8.269 1.00 51.59 88 TYR A O 1
ATOM 719 N N . GLN A 1 89 ? -9.131 31.743 -7.102 1.00 50.84 89 GLN A N 1
ATOM 720 C CA . GLN A 1 89 ? -9.587 32.982 -7.769 1.00 50.84 89 GLN A CA 1
ATOM 721 C C . GLN A 1 89 ? -11.093 33.304 -7.637 1.00 50.84 89 GLN A C 1
ATOM 723 O O . GLN A 1 89 ? -11.591 34.181 -8.328 1.00 50.84 89 GLN A O 1
ATOM 728 N N . LEU A 1 90 ? -11.812 32.674 -6.701 1.00 60.03 90 LEU A N 1
ATOM 729 C CA . LEU A 1 90 ? -13.218 32.986 -6.390 1.00 60.03 90 LEU A CA 1
ATOM 730 C C . LEU A 1 90 ? -13.368 34.103 -5.346 1.00 60.03 90 LEU A C 1
ATOM 732 O O . LEU A 1 90 ? -14.351 34.133 -4.615 1.00 60.03 90 LEU A O 1
ATOM 736 N N . LYS A 1 91 ? -12.374 34.994 -5.232 1.00 57.62 91 LYS A N 1
ATOM 737 C CA . LYS A 1 91 ? -12.322 36.017 -4.171 1.00 57.62 91 LYS A CA 1
ATOM 738 C C . LYS A 1 91 ? -13.516 36.978 -4.195 1.00 57.62 91 LYS A C 1
ATOM 740 O O . LYS A 1 91 ? -13.828 37.548 -3.157 1.00 57.62 91 LYS A O 1
ATOM 745 N N . ASP A 1 92 ? -14.170 37.109 -5.344 1.00 61.91 92 ASP A N 1
ATOM 746 C CA . ASP A 1 92 ? -15.279 38.041 -5.555 1.00 61.91 92 ASP A CA 1
ATOM 747 C C . ASP A 1 92 ? -16.661 37.397 -5.332 1.00 61.91 92 ASP A C 1
ATOM 749 O O . ASP A 1 92 ? -17.681 38.076 -5.408 1.00 61.91 92 ASP A O 1
ATOM 753 N N . GLU A 1 93 ? -16.719 36.089 -5.056 1.00 68.94 93 GLU A N 1
ATOM 754 C CA . GLU A 1 93 ? -17.969 35.368 -4.803 1.00 68.94 93 GLU A CA 1
ATOM 755 C C . GLU A 1 93 ? -18.204 35.210 -3.291 1.00 68.94 93 GLU A C 1
ATOM 757 O O . GLU A 1 93 ? -17.295 34.885 -2.519 1.00 68.94 93 GLU A O 1
ATOM 762 N N . TYR A 1 94 ? -19.451 35.400 -2.859 1.00 72.62 94 TYR A N 1
ATOM 763 C CA . TYR A 1 94 ? -19.849 35.321 -1.453 1.00 72.62 94 TYR A CA 1
ATOM 764 C C . TYR A 1 94 ? -20.928 34.257 -1.252 1.00 72.62 94 TYR A C 1
ATOM 766 O O . TYR A 1 94 ? -21.971 34.288 -1.903 1.00 72.62 94 TYR A O 1
ATOM 774 N N . PHE A 1 95 ? -20.671 33.314 -0.344 1.00 73.81 95 PHE A N 1
ATOM 775 C CA . PHE A 1 95 ? -21.611 32.273 0.072 1.00 73.81 95 PHE A CA 1
ATOM 776 C C . PHE A 1 95 ? -21.843 32.359 1.574 1.00 73.81 95 PHE A C 1
ATOM 778 O O . PHE A 1 95 ? -21.040 31.823 2.342 1.00 73.81 95 PHE A O 1
ATOM 785 N N . ASP A 1 96 ? -22.948 32.982 1.990 1.00 75.62 96 ASP A N 1
ATOM 786 C CA . ASP A 1 96 ? -23.306 33.054 3.408 1.00 75.62 96 ASP A CA 1
ATOM 787 C C . ASP A 1 96 ? -23.514 31.639 3.973 1.00 75.62 96 ASP A C 1
ATOM 789 O O . ASP A 1 96 ? -24.398 30.892 3.541 1.00 75.62 96 ASP A O 1
ATOM 793 N N . THR A 1 97 ? -22.709 31.257 4.967 1.00 73.81 97 THR A N 1
ATOM 794 C CA . THR A 1 97 ? -22.816 29.953 5.637 1.00 73.81 97 THR A CA 1
ATOM 795 C C . THR A 1 97 ? -24.128 29.763 6.398 1.00 73.81 97 THR A C 1
ATOM 797 O O . THR A 1 97 ? -24.488 28.622 6.719 1.00 73.81 97 THR A O 1
ATOM 800 N N . LYS A 1 98 ? -24.875 30.841 6.667 1.00 77.62 98 LYS A N 1
ATOM 801 C CA . LYS A 1 98 ? -26.221 30.796 7.257 1.00 77.62 98 LYS A CA 1
ATOM 802 C C . LYS A 1 98 ? -27.279 30.304 6.275 1.00 77.62 98 LYS A C 1
ATOM 804 O O . LYS A 1 98 ? -28.224 29.647 6.701 1.00 77.62 98 LYS A O 1
ATOM 809 N N . GLU A 1 99 ? -27.105 30.568 4.983 1.00 81.38 99 GLU A N 1
ATOM 810 C CA . GLU A 1 99 ? -28.019 30.105 3.929 1.00 81.38 99 GLU A CA 1
ATOM 811 C C . GLU A 1 99 ? -27.778 28.639 3.549 1.00 81.38 99 GLU A C 1
ATOM 813 O O . GLU A 1 99 ? -28.576 28.024 2.839 1.00 81.38 99 GLU A O 1
ATOM 818 N N . ILE A 1 100 ? -26.667 28.059 4.011 1.00 81.31 100 ILE A N 1
ATOM 819 C CA . ILE A 1 100 ? -26.298 26.680 3.712 1.00 81.31 100 ILE A CA 1
ATOM 820 C C . ILE A 1 100 ? -27.037 25.737 4.666 1.00 81.31 100 ILE A C 1
ATOM 822 O O . ILE A 1 100 ? -26.865 25.841 5.888 1.00 81.31 100 ILE A O 1
ATOM 826 N N . PRO A 1 101 ? -27.806 24.771 4.127 1.00 84.44 101 PRO A N 1
ATOM 827 C CA . PRO A 1 101 ? -28.471 23.757 4.930 1.00 84.44 101 PRO A CA 1
ATOM 828 C C . PRO A 1 101 ? -27.501 23.039 5.877 1.00 84.44 101 PRO A C 1
ATOM 830 O O . PRO A 1 101 ? -26.394 22.661 5.484 1.00 84.44 101 PRO A O 1
ATOM 833 N N . ASN A 1 102 ? -27.926 22.809 7.125 1.00 85.25 102 ASN A N 1
ATOM 834 C CA . ASN A 1 102 ? -27.077 22.191 8.153 1.00 85.25 102 ASN A CA 1
ATOM 835 C C . ASN A 1 102 ? -26.527 20.822 7.724 1.00 85.25 102 ASN A C 1
ATOM 837 O O . ASN A 1 102 ? -25.407 20.496 8.086 1.00 85.25 102 ASN A O 1
ATOM 841 N N . ASN A 1 103 ? -27.278 20.048 6.935 1.00 81.75 103 ASN A N 1
ATOM 842 C CA . ASN A 1 103 ? -26.851 18.745 6.410 1.00 81.75 103 ASN A CA 1
ATOM 843 C C . ASN A 1 103 ? -25.729 18.840 5.359 1.00 81.75 103 ASN A C 1
ATOM 845 O O . ASN A 1 103 ? -24.985 17.883 5.158 1.00 81.75 103 ASN A O 1
ATOM 849 N N . ILE A 1 104 ? -25.612 19.971 4.659 1.00 79.62 104 ILE A N 1
ATOM 850 C CA . ILE A 1 104 ? -24.502 20.240 3.742 1.00 79.62 104 ILE A CA 1
ATOM 851 C C . ILE A 1 104 ? -23.308 20.743 4.537 1.00 79.62 104 ILE A C 1
ATOM 853 O O . ILE A 1 104 ? -22.196 20.254 4.342 1.00 79.62 104 ILE A O 1
ATOM 857 N N . LEU A 1 105 ? -23.549 21.666 5.469 1.00 82.81 105 LEU A N 1
ATOM 858 C CA . LEU A 1 105 ? -22.502 22.230 6.309 1.00 82.81 105 LEU A CA 1
ATOM 859 C C . LEU A 1 105 ? -21.898 21.180 7.256 1.00 82.81 105 LEU A C 1
ATOM 861 O O . LEU A 1 105 ? -20.703 21.213 7.515 1.00 82.81 105 LEU A O 1
ATOM 865 N N . SER A 1 106 ? -22.670 20.185 7.700 1.00 85.19 106 SER A N 1
ATOM 866 C CA . SER A 1 106 ? -22.155 19.054 8.480 1.00 85.19 106 SER A CA 1
ATOM 867 C C . SER A 1 106 ? -21.164 18.200 7.695 1.00 85.19 106 SER A C 1
ATOM 869 O O . SER A 1 106 ? -20.293 17.602 8.310 1.00 85.19 106 SER A O 1
ATOM 871 N N . ASN A 1 107 ? -21.220 18.194 6.355 1.00 83.44 107 ASN A N 1
ATOM 872 C CA . ASN A 1 107 ? -20.185 17.547 5.543 1.00 83.44 107 ASN A CA 1
ATOM 873 C C . ASN A 1 107 ? -18.851 18.318 5.567 1.00 83.44 107 ASN A C 1
ATOM 875 O O . ASN A 1 107 ? -17.862 17.794 5.070 1.00 83.44 107 ASN A O 1
ATOM 879 N N . PHE A 1 108 ? -18.779 19.543 6.106 1.00 83.12 108 PHE A N 1
ATOM 880 C CA . PHE A 1 108 ? -17.483 20.178 6.370 1.00 83.12 108 PHE A CA 1
ATOM 881 C C . PHE A 1 108 ? -16.794 19.592 7.585 1.00 83.12 108 PHE A C 1
ATOM 883 O O . PHE A 1 108 ? -15.571 19.472 7.579 1.00 83.12 108 PHE A O 1
ATOM 890 N N . LEU A 1 109 ? -17.557 19.214 8.603 1.00 90.06 109 LEU A N 1
ATOM 891 C CA . LEU A 1 109 ? -16.982 18.673 9.819 1.00 90.06 109 LEU A CA 1
ATOM 892 C C . LEU A 1 109 ? -16.343 17.320 9.511 1.00 90.06 109 LEU A C 1
ATOM 894 O O . LEU A 1 109 ? -16.902 16.496 8.784 1.00 90.06 109 LEU A O 1
ATOM 898 N N . LEU A 1 110 ? -15.128 17.133 10.009 1.00 92.88 110 LEU A N 1
ATOM 899 C CA . LEU A 1 110 ? -14.432 15.861 9.925 1.00 92.88 110 LEU A CA 1
ATOM 900 C C . LEU A 1 110 ? -14.701 15.073 11.198 1.00 92.88 110 LEU A C 1
ATOM 902 O O . LEU A 1 110 ? -14.622 15.616 12.297 1.00 92.88 110 LEU A O 1
ATOM 906 N N . SER A 1 111 ? -15.017 13.791 11.035 1.00 94.75 111 SER A N 1
ATOM 907 C CA . SER A 1 111 ? -15.034 12.857 12.154 1.00 94.75 111 SER A CA 1
ATOM 908 C C . SER A 1 111 ? -13.623 12.669 12.712 1.00 94.75 111 SER A C 1
ATOM 910 O O . SER A 1 111 ? -12.625 12.938 12.033 1.00 94.75 111 SER A O 1
ATOM 912 N N . ASP A 1 112 ? -13.526 12.117 13.918 1.00 95.25 112 ASP A N 1
ATOM 913 C CA . ASP A 1 112 ? -12.231 11.778 14.510 1.00 95.25 112 ASP A CA 1
ATOM 914 C C . ASP A 1 112 ? -11.451 10.771 13.650 1.00 95.25 112 ASP A C 1
ATOM 916 O O . ASP A 1 112 ? -10.243 10.915 13.473 1.00 95.25 112 ASP A O 1
ATOM 920 N N . ASN A 1 113 ? -12.134 9.808 13.022 1.00 95.62 113 ASN A N 1
ATOM 921 C CA . ASN A 1 113 ? -11.509 8.864 12.092 1.00 95.62 113 ASN A CA 1
ATOM 922 C C . ASN A 1 113 ? -10.934 9.577 10.862 1.00 95.62 113 ASN A C 1
ATOM 924 O O . ASN A 1 113 ? -9.812 9.292 10.438 1.00 95.62 113 ASN A O 1
ATOM 928 N N . ALA A 1 114 ? -11.683 10.522 10.289 1.00 96.06 114 ALA A N 1
ATOM 929 C CA . ALA A 1 114 ? -11.240 11.292 9.133 1.00 96.06 114 ALA A CA 1
ATOM 930 C C . ALA A 1 114 ? -10.050 12.204 9.470 1.00 96.06 114 ALA A C 1
ATOM 932 O O . ALA A 1 114 ? -9.136 12.334 8.654 1.00 96.06 114 ALA A O 1
ATOM 933 N N . LEU A 1 115 ? -10.019 12.780 10.677 1.00 95.69 115 LEU A N 1
ATOM 934 C CA . LEU A 1 115 ? -8.874 13.547 11.178 1.00 95.69 115 LEU A CA 1
ATOM 935 C C . LEU A 1 115 ? -7.640 12.671 11.378 1.00 95.69 115 LEU A C 1
ATOM 937 O O . LEU A 1 115 ? -6.568 13.032 10.897 1.00 95.69 115 LEU A O 1
ATOM 941 N N . ARG A 1 116 ? -7.795 11.497 12.003 1.00 95.69 116 ARG A N 1
ATOM 942 C CA . ARG A 1 116 ? -6.710 10.515 12.142 1.00 95.69 116 ARG A CA 1
ATOM 943 C C . ARG A 1 116 ? -6.127 10.158 10.781 1.00 95.69 116 ARG A C 1
ATOM 945 O O . ARG A 1 116 ? -4.932 10.325 10.572 1.00 95.69 116 ARG A O 1
ATOM 952 N N . PHE A 1 117 ? -6.972 9.774 9.820 1.00 96.44 117 PHE A N 1
ATOM 953 C CA . PHE A 1 117 ? -6.542 9.517 8.442 1.00 96.44 117 PHE A CA 1
ATOM 954 C C . PHE A 1 117 ? -5.751 10.690 7.852 1.00 96.44 117 PHE A C 1
ATOM 956 O O . PHE A 1 117 ? -4.640 10.495 7.357 1.00 96.44 117 PHE A O 1
ATOM 963 N N . LEU A 1 118 ? -6.301 11.902 7.931 1.00 96.00 118 LEU A N 1
ATOM 964 C CA . LEU A 1 118 ? -5.695 13.110 7.382 1.00 96.00 118 LEU A CA 1
ATOM 965 C C . LEU A 1 118 ? -4.307 13.382 7.983 1.00 96.00 118 LEU A C 1
ATOM 967 O O . LEU A 1 118 ? -3.342 13.611 7.247 1.00 96.00 118 LEU A O 1
ATOM 971 N N . PHE A 1 119 ? -4.197 13.336 9.311 1.00 95.81 119 PHE A N 1
ATOM 972 C CA . PHE A 1 119 ? -2.956 13.582 10.040 1.00 95.81 119 PHE A CA 1
ATOM 973 C C . PHE A 1 119 ? -1.904 12.526 9.717 1.00 95.81 119 PHE A C 1
ATOM 975 O O . PHE A 1 119 ? -0.796 12.882 9.304 1.00 95.81 119 PHE A O 1
ATOM 982 N N . SER A 1 120 ? -2.236 11.235 9.806 1.00 95.31 120 SER A N 1
ATOM 983 C CA . SER A 1 120 ? -1.265 10.178 9.507 1.00 95.31 120 SER A CA 1
ATOM 984 C C . SER A 1 120 ? -0.848 10.202 8.045 1.00 95.31 120 SER A C 1
ATOM 986 O O . SER A 1 120 ? 0.307 9.902 7.747 1.00 95.31 120 SER A O 1
ATOM 988 N N . GLN A 1 121 ? -1.732 10.583 7.118 1.00 95.06 121 GLN A N 1
ATOM 989 C CA . GLN A 1 121 ? -1.368 10.726 5.710 1.00 95.06 121 GLN A CA 1
ATOM 990 C C . GLN A 1 121 ? -0.305 11.811 5.512 1.00 95.06 121 GLN A C 1
ATOM 992 O O . GLN A 1 121 ? 0.697 11.564 4.835 1.00 95.06 121 GLN A O 1
ATOM 997 N N . GLN A 1 122 ? -0.463 12.978 6.146 1.00 94.75 122 GLN A N 1
ATOM 998 C CA . GLN A 1 122 ? 0.528 14.054 6.054 1.00 94.75 122 GLN A CA 1
ATOM 999 C C . GLN A 1 122 ? 1.826 13.724 6.793 1.00 94.75 122 GLN A C 1
ATOM 1001 O O . GLN A 1 122 ? 2.908 13.961 6.259 1.00 94.75 122 GLN A O 1
ATOM 1006 N N . LEU A 1 123 ? 1.748 13.083 7.961 1.00 92.75 123 LEU A N 1
ATOM 1007 C CA . LEU A 1 123 ? 2.930 12.583 8.665 1.00 92.75 123 LEU A CA 1
ATOM 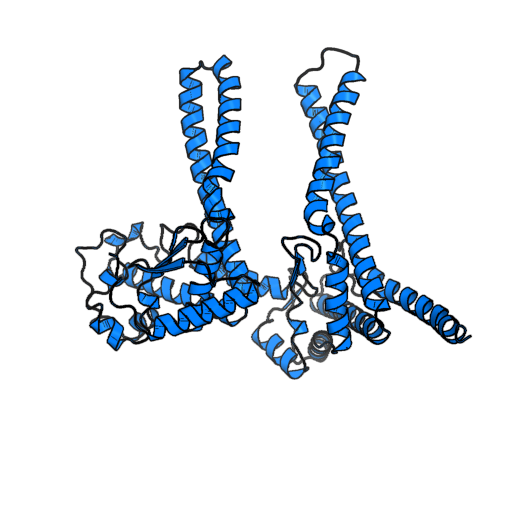1008 C C . LEU A 1 123 ? 3.677 11.534 7.828 1.00 92.75 123 LEU A C 1
ATOM 1010 O O . LEU A 1 123 ? 4.901 11.597 7.722 1.00 92.75 123 LEU A O 1
ATOM 1014 N N . THR A 1 124 ? 2.965 10.619 7.164 1.00 91.81 124 THR A N 1
ATOM 1015 C CA . THR A 1 124 ? 3.560 9.627 6.248 1.00 91.81 124 THR A CA 1
ATOM 1016 C C . THR A 1 124 ? 4.224 10.304 5.055 1.00 91.81 124 THR A C 1
ATOM 1018 O O . THR A 1 124 ? 5.336 9.928 4.676 1.00 91.81 124 THR A O 1
ATOM 1021 N N . ARG A 1 125 ? 3.591 11.343 4.498 1.00 91.69 125 ARG A N 1
ATOM 1022 C CA . ARG A 1 125 ? 4.148 12.144 3.403 1.00 91.69 125 ARG A CA 1
ATOM 1023 C C . ARG A 1 125 ? 5.432 12.862 3.830 1.00 91.69 125 ARG A C 1
ATOM 1025 O O . ARG A 1 125 ? 6.446 12.716 3.151 1.00 91.69 125 ARG A O 1
ATOM 1032 N N . ALA A 1 126 ? 5.422 13.554 4.972 1.00 90.75 126 ALA A N 1
ATOM 1033 C CA . ALA A 1 126 ? 6.589 14.247 5.534 1.00 90.75 126 ALA A CA 1
ATOM 1034 C C . ALA A 1 126 ? 7.746 13.282 5.828 1.00 90.75 126 ALA A C 1
ATOM 1036 O O . ALA A 1 126 ? 8.929 13.597 5.684 1.00 90.75 126 ALA A O 1
ATOM 1037 N N . ASN A 1 127 ? 7.388 12.068 6.229 1.00 87.69 127 ASN A N 1
ATOM 1038 C CA . ASN A 1 127 ? 8.293 11.011 6.635 1.00 87.69 127 ASN A CA 1
ATOM 1039 C C . ASN A 1 127 ? 8.702 10.085 5.479 1.00 87.69 127 ASN A C 1
ATOM 1041 O O . ASN A 1 127 ? 9.082 8.937 5.716 1.00 87.69 127 ASN A O 1
ATOM 1045 N N . SER A 1 128 ? 8.623 10.556 4.234 1.00 84.88 128 SER A N 1
ATOM 1046 C CA . SER A 1 128 ? 8.982 9.780 3.053 1.00 84.88 128 SER A CA 1
ATOM 1047 C C . SER A 1 128 ? 9.898 10.571 2.124 1.00 84.88 128 SER A C 1
ATOM 1049 O O . SER A 1 128 ? 9.506 11.536 1.468 1.00 84.88 128 SER A O 1
ATOM 1051 N N . LEU A 1 129 ? 11.145 10.105 2.036 1.00 80.06 129 LEU A N 1
ATOM 1052 C CA . LEU A 1 129 ? 12.191 10.701 1.205 1.00 80.06 129 LEU A CA 1
ATOM 1053 C C . LEU A 1 129 ? 11.850 10.614 -0.290 1.00 80.06 129 LEU A C 1
ATOM 1055 O O . LEU A 1 129 ? 12.264 11.462 -1.079 1.00 80.06 129 LEU A O 1
ATOM 1059 N N . ASN A 1 130 ? 11.047 9.615 -0.663 1.00 77.38 130 ASN A N 1
ATOM 1060 C CA . ASN A 1 130 ? 10.634 9.378 -2.040 1.00 77.38 130 ASN A CA 1
ATOM 1061 C C . ASN A 1 130 ? 9.853 10.559 -2.621 1.00 77.38 130 ASN A C 1
ATOM 1063 O O . ASN A 1 130 ? 9.980 10.805 -3.810 1.00 77.38 130 ASN A O 1
ATOM 1067 N N . TYR A 1 131 ? 9.089 11.306 -1.815 1.00 75.25 131 TYR A N 1
ATOM 1068 C CA . TYR A 1 131 ? 8.364 12.487 -2.301 1.00 75.25 131 TYR A CA 1
ATOM 1069 C C . TYR A 1 131 ? 9.304 13.648 -2.633 1.00 75.25 131 TYR A C 1
ATOM 1071 O O . TYR A 1 131 ? 9.134 14.318 -3.648 1.00 75.25 131 TYR A O 1
ATOM 1079 N N . VAL A 1 132 ? 10.317 13.866 -1.789 1.00 76.06 132 VAL A N 1
ATOM 1080 C CA . VAL A 1 132 ? 11.263 14.982 -1.927 1.00 76.06 132 VAL A CA 1
ATOM 1081 C C . VAL A 1 132 ? 12.253 14.735 -3.060 1.00 76.06 132 VAL A C 1
ATOM 1083 O O . VAL A 1 132 ? 12.521 15.631 -3.853 1.00 76.06 132 VAL A O 1
ATOM 1086 N N . LEU A 1 133 ? 12.785 13.514 -3.167 1.00 80.75 133 LEU A N 1
ATOM 1087 C CA . LEU A 1 133 ? 13.765 13.160 -4.199 1.00 80.75 133 LEU A CA 1
ATOM 1088 C C . LEU A 1 133 ? 13.129 12.809 -5.549 1.00 80.75 133 LEU A C 1
ATOM 1090 O O . LEU A 1 133 ? 13.842 12.619 -6.533 1.00 80.75 133 LEU A O 1
ATOM 1094 N N . LEU A 1 134 ? 11.799 12.741 -5.624 1.00 77.19 134 LEU A N 1
ATOM 1095 C CA . LEU A 1 134 ? 11.077 12.365 -6.833 1.00 77.19 134 LEU A CA 1
ATOM 1096 C C . LEU A 1 134 ? 11.463 13.200 -8.064 1.00 77.19 134 LEU A C 1
ATOM 1098 O O . LEU A 1 134 ? 11.819 12.594 -9.081 1.00 77.19 134 LEU A O 1
ATOM 1102 N N . PRO A 1 135 ? 11.440 14.549 -8.024 1.00 78.69 135 PRO A N 1
ATOM 1103 C CA . PRO A 1 135 ? 11.792 15.334 -9.199 1.00 78.69 135 PRO A CA 1
ATOM 1104 C C . PRO A 1 135 ? 13.172 14.959 -9.739 1.00 78.69 135 PRO A C 1
ATOM 1106 O O . PRO A 1 135 ? 13.348 14.907 -10.950 1.00 78.69 135 PRO A O 1
ATOM 1109 N N . LEU A 1 136 ? 14.122 14.599 -8.868 1.00 80.44 136 LEU A N 1
ATOM 1110 C CA . LEU A 1 136 ? 15.461 14.161 -9.260 1.00 80.44 136 LEU A CA 1
ATOM 1111 C C . LEU A 1 136 ? 15.449 12.758 -9.883 1.00 80.44 136 LEU A C 1
ATOM 1113 O O . LEU A 1 136 ? 15.996 12.575 -10.969 1.00 80.44 136 LEU A O 1
ATOM 1117 N N . TYR A 1 137 ? 14.790 11.780 -9.249 1.00 80.12 137 TYR A N 1
ATOM 1118 C CA . TYR A 1 137 ? 14.744 10.400 -9.754 1.00 80.12 137 TYR A CA 1
ATOM 1119 C C . TYR A 1 137 ? 14.057 10.265 -11.113 1.00 80.12 137 TYR A C 1
ATOM 1121 O O . TYR A 1 137 ? 14.415 9.376 -11.882 1.00 80.12 137 TYR A O 1
ATOM 1129 N N . VAL A 1 138 ? 13.092 11.132 -11.421 1.00 84.31 138 VAL A N 1
ATOM 1130 C CA . VAL A 1 138 ? 12.415 11.144 -12.725 1.00 84.31 138 VAL A CA 1
ATOM 1131 C C . VAL A 1 138 ? 13.171 12.003 -13.738 1.00 84.31 138 VAL A C 1
ATOM 1133 O O . VAL A 1 138 ? 13.388 11.562 -14.866 1.00 84.31 138 VAL A O 1
ATOM 1136 N N . SER A 1 139 ? 13.611 13.209 -13.362 1.00 85.50 139 SER A N 1
ATOM 1137 C CA . SER A 1 139 ? 14.224 14.133 -14.325 1.00 85.50 139 SER A CA 1
ATOM 1138 C C . SER A 1 139 ? 15.609 13.695 -14.791 1.00 85.50 139 SER A C 1
ATOM 1140 O O . SER A 1 139 ? 15.901 13.832 -15.979 1.00 85.50 139 SER A O 1
ATOM 1142 N N . VAL A 1 140 ? 16.449 13.137 -13.911 1.00 85.75 140 VAL A N 1
ATOM 1143 C CA . VAL A 1 140 ? 17.838 12.791 -14.257 1.00 85.75 140 VAL A CA 1
ATOM 1144 C C . VAL A 1 140 ? 17.903 11.697 -15.334 1.00 85.75 140 VAL A C 1
ATOM 1146 O O . VAL A 1 140 ? 18.540 11.941 -16.362 1.00 85.75 140 VAL A O 1
ATOM 1149 N N . PRO A 1 141 ? 17.229 10.534 -15.201 1.00 86.50 141 PRO A N 1
ATOM 1150 C CA . PRO A 1 141 ? 17.277 9.498 -16.233 1.00 86.50 141 PRO A CA 1
ATOM 1151 C C . PRO A 1 141 ? 16.661 9.944 -17.560 1.00 86.50 141 PRO A C 1
ATOM 1153 O O . PRO A 1 141 ? 17.210 9.639 -18.617 1.00 86.50 141 PRO A O 1
ATOM 1156 N N . ILE A 1 142 ? 15.550 10.692 -17.519 1.00 85.56 142 ILE A N 1
ATOM 1157 C CA . ILE A 1 142 ? 14.877 11.182 -18.731 1.00 85.56 142 ILE A CA 1
ATOM 1158 C C . ILE A 1 142 ? 15.759 12.201 -19.455 1.00 85.56 142 ILE A C 1
ATOM 1160 O O . ILE A 1 142 ? 15.933 12.097 -20.666 1.00 85.56 142 ILE A O 1
ATOM 1164 N N . THR A 1 143 ? 16.373 13.135 -18.727 1.00 85.62 143 THR A N 1
ATOM 1165 C CA . THR A 1 143 ? 17.293 14.125 -19.310 1.00 85.62 143 THR A CA 1
ATOM 1166 C C . THR A 1 143 ? 18.532 13.448 -19.889 1.00 85.62 143 THR A C 1
ATOM 1168 O O . THR A 1 143 ? 18.949 13.776 -20.997 1.00 85.62 143 THR A O 1
ATOM 1171 N N . MET A 1 144 ? 19.092 12.453 -19.192 1.00 83.69 144 MET A N 1
ATOM 1172 C CA . MET A 1 144 ? 20.243 11.693 -19.683 1.00 83.69 144 MET A CA 1
ATOM 1173 C C . MET A 1 144 ? 19.899 10.899 -20.953 1.00 83.69 144 MET A C 1
ATOM 1175 O O . MET A 1 144 ? 20.652 10.939 -21.925 1.00 83.69 144 MET A O 1
ATOM 1179 N N . GLY A 1 145 ? 18.739 10.238 -20.989 1.00 84.06 145 GLY A N 1
ATOM 1180 C CA . GLY A 1 145 ? 18.238 9.557 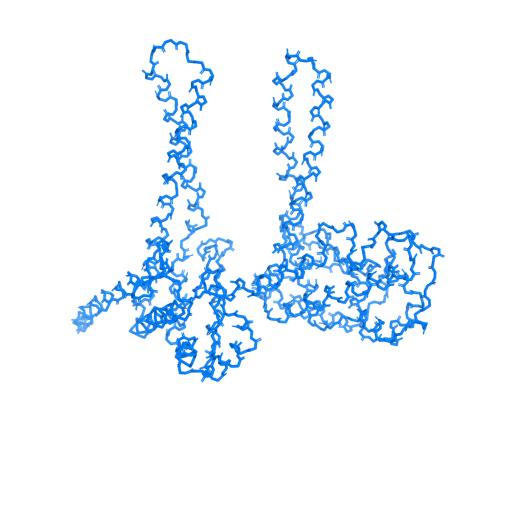-22.185 1.00 84.06 145 GLY A CA 1
ATOM 1181 C C . GLY A 1 145 ? 17.970 10.521 -23.346 1.00 84.06 145 GLY A C 1
ATOM 1182 O O . GLY A 1 145 ? 18.387 10.256 -24.474 1.00 84.06 145 GLY A O 1
ATOM 1183 N N . GLY A 1 146 ? 17.346 11.669 -23.068 1.00 84.38 146 GLY A N 1
ATOM 1184 C CA . GLY A 1 146 ? 17.097 12.731 -24.044 1.00 84.38 146 GLY A CA 1
ATOM 1185 C C . GLY A 1 146 ? 18.388 13.283 -24.650 1.00 84.38 146 GLY A C 1
ATOM 1186 O O . GLY A 1 146 ? 18.484 13.412 -25.869 1.00 84.38 146 GLY A O 1
ATOM 1187 N N . PHE A 1 147 ? 19.416 13.511 -23.829 1.00 83.69 147 PHE A N 1
ATOM 1188 C CA . PHE A 1 147 ? 20.736 13.957 -24.280 1.00 83.69 147 PHE A CA 1
ATOM 1189 C C . PHE A 1 147 ? 21.440 12.922 -25.173 1.00 83.69 147 PHE A C 1
ATOM 1191 O O . PHE A 1 147 ? 22.031 13.274 -26.197 1.00 83.69 147 PHE A O 1
ATOM 1198 N N . LEU A 1 148 ? 21.358 11.631 -24.834 1.00 85.44 148 LEU A N 1
ATOM 1199 C CA . LEU A 1 148 ? 21.912 10.563 -25.675 1.00 85.44 148 LEU A CA 1
ATOM 1200 C C . LEU A 1 148 ? 21.227 10.513 -27.045 1.00 85.44 148 LEU A C 1
ATOM 1202 O O . LEU A 1 148 ? 21.912 10.450 -28.068 1.00 85.44 148 LEU A O 1
ATOM 1206 N N . LEU A 1 149 ? 19.894 10.595 -27.079 1.00 85.31 149 LEU A N 1
ATOM 1207 C CA . LEU A 1 149 ? 19.138 10.644 -28.331 1.00 85.31 149 LEU A CA 1
ATOM 1208 C C . LEU A 1 149 ? 19.490 11.896 -29.142 1.00 85.31 149 LEU A C 1
ATOM 1210 O O . LEU A 1 149 ? 19.767 11.789 -30.336 1.00 85.31 149 LEU A O 1
ATOM 1214 N N . GLN A 1 150 ? 19.587 13.058 -28.495 1.00 88.75 150 GLN A N 1
ATOM 1215 C CA . GLN A 1 150 ? 20.013 14.296 -29.142 1.00 88.75 150 GLN A CA 1
ATOM 1216 C C . GLN A 1 150 ? 21.369 14.133 -29.846 1.00 88.75 150 GLN A C 1
ATOM 1218 O O . GLN A 1 150 ? 21.506 14.548 -30.995 1.00 88.75 150 GLN A O 1
ATOM 1223 N N . ASN A 1 151 ? 22.356 13.493 -29.211 1.00 80.69 151 ASN A N 1
ATOM 1224 C CA . ASN A 1 151 ? 23.681 13.273 -29.805 1.00 80.69 151 ASN A CA 1
ATOM 1225 C C . ASN A 1 151 ? 23.676 12.315 -31.004 1.00 80.69 151 ASN A C 1
ATOM 1227 O O . ASN A 1 151 ? 24.508 12.439 -31.904 1.00 80.69 151 ASN A O 1
ATOM 1231 N N . VAL A 1 152 ? 22.763 11.344 -31.025 1.00 88.12 152 VAL A N 1
ATOM 1232 C CA . VAL A 1 152 ? 22.608 10.428 -32.163 1.00 88.12 152 VAL A CA 1
ATOM 1233 C C . VAL A 1 152 ? 21.949 11.151 -33.337 1.00 88.12 152 VAL A C 1
ATOM 1235 O O . VAL A 1 152 ? 22.442 11.082 -34.463 1.00 88.12 152 VAL A O 1
ATOM 1238 N N . PHE A 1 153 ? 20.863 11.880 -33.077 1.00 87.12 153 PHE A N 1
ATOM 1239 C CA . PHE A 1 153 ? 20.060 12.528 -34.114 1.00 87.12 153 PHE A CA 1
ATOM 1240 C C . PHE A 1 153 ? 20.650 13.844 -34.625 1.00 87.12 153 PHE A C 1
ATOM 1242 O O . PHE A 1 153 ? 20.392 14.208 -35.772 1.00 87.12 153 PHE A O 1
ATOM 1249 N N . SER A 1 154 ? 21.493 14.532 -33.848 1.00 90.75 154 SER A N 1
ATOM 1250 C CA . SER A 1 154 ? 22.181 15.754 -34.292 1.00 90.75 154 SER A CA 1
ATOM 1251 C C . SER A 1 154 ? 23.021 15.538 -35.554 1.00 90.75 154 SER A C 1
ATOM 1253 O O . SER A 1 154 ? 23.178 16.462 -36.349 1.00 90.75 154 SER A O 1
ATOM 1255 N N . LYS A 1 155 ? 23.492 14.305 -35.787 1.00 92.69 155 LYS A N 1
ATOM 1256 C CA . LYS A 1 155 ? 24.216 13.905 -37.003 1.00 92.69 155 LYS A CA 1
ATOM 1257 C C . LYS A 1 155 ? 23.336 13.833 -38.254 1.00 92.69 155 LYS A C 1
ATOM 1259 O O . LYS A 1 155 ? 23.870 13.858 -39.354 1.00 92.69 155 LYS A O 1
ATOM 1264 N N . ILE A 1 156 ? 22.018 13.709 -38.090 1.00 94.62 156 ILE A N 1
ATOM 1265 C CA . ILE A 1 156 ? 21.055 13.536 -39.186 1.00 94.62 156 ILE A CA 1
ATOM 1266 C C . ILE A 1 156 ? 20.368 14.864 -39.505 1.00 94.62 156 ILE A C 1
ATOM 1268 O O . ILE A 1 156 ? 20.319 15.270 -40.660 1.00 94.62 156 ILE A O 1
ATOM 1272 N N . ILE A 1 157 ? 19.837 15.537 -38.481 1.00 92.69 157 ILE A N 1
ATOM 1273 C CA . ILE A 1 157 ? 18.963 16.714 -38.644 1.00 92.69 157 ILE A CA 1
ATOM 1274 C C . ILE A 1 157 ? 19.631 18.039 -38.248 1.00 92.69 157 ILE A C 1
ATOM 1276 O O . ILE A 1 157 ? 19.001 19.092 -38.297 1.00 92.69 157 ILE A O 1
ATOM 1280 N N . GLY A 1 158 ? 20.905 17.999 -37.852 1.00 94.19 158 GLY A N 1
ATOM 1281 C CA . GLY A 1 158 ? 21.649 19.158 -37.364 1.00 94.19 158 GLY A CA 1
ATOM 1282 C C . GLY A 1 158 ? 21.443 19.433 -35.871 1.00 94.19 158 GLY A C 1
ATOM 1283 O O . GLY A 1 158 ? 20.441 19.051 -35.262 1.00 94.19 158 GLY A O 1
ATOM 1284 N N . LEU A 1 159 ? 22.424 20.109 -35.265 1.00 92.19 159 LEU A N 1
ATOM 1285 C CA . LEU A 1 159 ? 22.503 20.302 -33.813 1.00 92.19 159 LEU A CA 1
ATOM 1286 C C . LEU A 1 159 ? 21.346 21.138 -33.246 1.00 92.19 159 LEU A C 1
ATOM 1288 O O . LEU A 1 159 ? 20.728 20.727 -32.268 1.00 92.19 159 LEU A O 1
ATOM 1292 N N . ASN A 1 160 ? 21.037 22.282 -33.865 1.00 94.19 160 ASN A N 1
ATOM 1293 C CA . ASN A 1 160 ? 20.028 23.218 -33.353 1.00 94.19 160 ASN A CA 1
ATOM 1294 C C . ASN A 1 160 ? 18.617 22.618 -33.383 1.00 94.19 160 ASN A C 1
ATOM 1296 O O . ASN A 1 160 ? 17.868 22.747 -32.415 1.00 94.19 160 ASN A O 1
ATOM 1300 N N . LEU A 1 161 ? 18.268 21.931 -34.476 1.00 92.38 161 LEU A N 1
ATOM 1301 C CA . LEU A 1 161 ? 16.958 21.300 -34.619 1.00 92.38 161 LEU A CA 1
ATOM 1302 C C . LEU A 1 161 ? 16.820 20.095 -33.680 1.00 92.38 161 LEU A C 1
ATOM 1304 O O . LEU A 1 161 ? 15.803 19.968 -33.003 1.00 92.38 161 LEU A O 1
ATOM 1308 N N . ALA A 1 162 ? 17.864 19.263 -33.564 1.00 89.12 162 ALA A N 1
ATOM 1309 C CA . ALA A 1 162 ? 17.886 18.178 -32.587 1.00 89.12 162 ALA A CA 1
ATOM 1310 C C . ALA A 1 162 ? 17.722 18.706 -31.154 1.00 89.12 162 ALA A C 1
ATOM 1312 O O . ALA A 1 162 ? 16.897 18.184 -30.408 1.00 89.12 162 ALA A O 1
ATOM 1313 N N . PHE A 1 163 ? 18.444 19.764 -30.776 1.00 92.81 163 PHE A N 1
ATOM 1314 C CA . PHE A 1 163 ? 18.313 20.373 -29.452 1.00 92.81 163 PHE A CA 1
ATOM 1315 C C . PHE A 1 163 ? 16.873 20.830 -29.177 1.00 92.81 163 PHE A C 1
ATOM 1317 O O . PHE A 1 163 ? 16.273 20.373 -28.208 1.00 92.81 163 PHE A O 1
ATOM 1324 N N . ALA A 1 164 ? 16.276 21.637 -30.062 1.00 95.00 164 ALA A N 1
ATOM 1325 C CA . ALA A 1 164 ? 14.910 22.130 -29.879 1.00 95.00 164 ALA A CA 1
ATOM 1326 C C . ALA A 1 164 ? 13.880 20.990 -29.748 1.00 95.00 164 ALA A C 1
ATOM 1328 O O . ALA A 1 164 ? 13.065 20.992 -28.823 1.00 95.00 164 ALA A O 1
ATOM 1329 N N . CYS A 1 165 ? 13.943 19.984 -30.629 1.00 92.31 165 CYS A N 1
ATOM 1330 C CA . CYS A 1 165 ? 13.025 18.846 -30.594 1.00 92.31 165 CYS A CA 1
ATOM 1331 C C . CYS A 1 165 ? 13.172 18.022 -29.306 1.00 92.31 165 CYS A C 1
ATOM 1333 O O . CYS A 1 165 ? 12.174 17.723 -28.646 1.00 92.31 165 CYS A O 1
ATOM 1335 N N . PHE A 1 166 ? 14.402 17.666 -28.921 1.00 91.62 166 PHE A N 1
ATOM 1336 C CA . PHE A 1 166 ? 14.627 16.817 -27.751 1.00 91.62 166 PHE A CA 1
ATOM 1337 C C . PHE A 1 166 ? 14.419 17.555 -26.428 1.00 91.62 166 PHE A C 1
ATOM 1339 O O . PHE A 1 166 ? 13.989 16.916 -25.469 1.00 91.62 166 PHE A O 1
ATOM 1346 N N . SER A 1 167 ? 14.610 18.876 -26.360 1.00 90.44 167 SER A N 1
ATOM 1347 C CA . SER A 1 167 ? 14.227 19.665 -25.183 1.00 90.44 167 SER A CA 1
ATOM 1348 C C . SER A 1 167 ? 12.716 19.625 -24.941 1.00 90.44 167 SER A C 1
ATOM 1350 O O . SER A 1 167 ? 12.293 19.328 -23.825 1.00 90.44 167 SER A O 1
ATOM 1352 N N . VAL A 1 168 ? 11.894 19.839 -25.978 1.00 94.56 168 VAL A N 1
ATOM 1353 C CA . VAL A 1 168 ? 10.424 19.772 -25.857 1.00 94.56 168 VAL A CA 1
ATOM 1354 C C . VAL A 1 168 ? 9.970 18.367 -25.456 1.00 94.56 168 VAL A C 1
ATOM 1356 O O . VAL A 1 168 ? 9.173 18.220 -24.529 1.00 94.56 168 VAL A O 1
ATOM 1359 N N . LEU A 1 169 ? 10.521 17.328 -26.096 1.00 93.25 169 LEU A N 1
ATOM 1360 C CA . LEU A 1 169 ? 10.222 15.934 -25.752 1.00 93.25 169 LEU A CA 1
ATOM 1361 C C . LEU A 1 169 ? 10.626 15.593 -24.313 1.00 93.25 169 LEU A C 1
ATOM 1363 O O . LEU A 1 169 ? 9.860 14.942 -23.608 1.00 93.25 169 LEU A O 1
ATOM 1367 N N . THR A 1 170 ? 11.793 16.057 -23.861 1.00 90.31 170 THR A N 1
ATOM 1368 C CA . THR A 1 170 ? 12.285 15.834 -22.493 1.00 90.31 170 THR A CA 1
ATOM 1369 C C . THR A 1 170 ? 11.378 16.516 -21.472 1.00 90.31 170 THR A C 1
ATOM 1371 O O . THR A 1 170 ? 10.972 15.874 -20.508 1.00 90.31 170 THR A O 1
ATOM 1374 N N . ILE A 1 171 ? 10.986 17.776 -21.697 1.00 92.94 171 ILE A N 1
ATOM 1375 C CA . ILE A 1 171 ? 10.059 18.503 -20.812 1.00 92.94 171 ILE A CA 1
ATOM 1376 C C . ILE A 1 171 ? 8.710 17.779 -20.732 1.00 92.94 171 ILE A C 1
ATOM 1378 O O . ILE A 1 171 ? 8.194 17.553 -19.637 1.00 92.94 171 ILE A O 1
ATOM 1382 N N . PHE A 1 172 ? 8.158 17.363 -21.875 1.00 94.38 172 PHE A N 1
ATOM 1383 C CA . PHE A 1 172 ? 6.892 16.632 -21.922 1.00 94.38 172 PHE A CA 1
ATOM 1384 C C . PHE A 1 172 ? 6.978 15.263 -21.226 1.00 94.38 172 PHE A C 1
ATOM 1386 O O . PHE A 1 172 ? 6.065 14.877 -20.488 1.00 94.38 172 PHE A O 1
ATOM 1393 N N . ALA A 1 173 ? 8.086 14.541 -21.417 1.00 91.56 173 ALA A N 1
ATOM 1394 C CA . ALA A 1 173 ? 8.340 13.262 -20.766 1.00 91.56 173 ALA A CA 1
ATOM 1395 C C . ALA A 1 173 ? 8.476 13.415 -19.246 1.00 91.56 173 ALA A C 1
ATOM 1397 O O . ALA A 1 173 ? 7.867 12.641 -18.512 1.00 91.56 173 ALA A O 1
ATOM 1398 N N . ILE A 1 174 ? 9.201 14.436 -18.770 1.00 90.44 174 ILE A N 1
ATOM 1399 C CA . ILE A 1 174 ? 9.311 14.753 -17.340 1.00 90.44 174 ILE A CA 1
ATOM 1400 C C . ILE A 1 174 ? 7.930 15.073 -16.771 1.00 90.44 174 ILE A C 1
ATOM 1402 O O . ILE A 1 174 ? 7.536 14.457 -15.788 1.00 90.44 174 ILE A O 1
ATOM 1406 N N . TYR A 1 175 ? 7.163 15.962 -17.408 1.00 91.62 175 TYR A N 1
ATOM 1407 C CA . TYR A 1 175 ? 5.817 16.317 -16.948 1.00 91.62 175 TYR A CA 1
ATOM 1408 C C . TYR A 1 175 ? 4.906 15.085 -16.823 1.00 91.62 175 TYR A C 1
ATOM 1410 O O . TYR A 1 175 ? 4.280 14.866 -15.783 1.00 91.62 175 TYR A O 1
ATOM 1418 N N . THR A 1 176 ? 4.876 14.244 -17.859 1.00 90.81 176 THR A N 1
ATOM 1419 C CA . THR A 1 176 ? 4.043 13.034 -17.891 1.00 90.81 176 THR A CA 1
ATOM 1420 C C . THR A 1 176 ? 4.488 12.019 -16.838 1.00 90.81 176 THR A C 1
ATOM 1422 O O . THR A 1 176 ? 3.659 11.500 -16.091 1.00 90.81 176 THR A O 1
ATOM 1425 N N . ALA A 1 177 ? 5.794 11.761 -16.733 1.00 88.50 177 ALA A N 1
ATOM 1426 C CA . ALA A 1 177 ? 6.346 10.819 -15.766 1.00 88.50 177 ALA A CA 1
ATOM 1427 C C . ALA A 1 177 ? 6.154 11.299 -14.321 1.00 88.50 177 ALA A C 1
ATOM 1429 O O . ALA A 1 177 ? 5.776 10.505 -13.461 1.00 88.50 177 ALA A O 1
ATOM 1430 N N . SER A 1 178 ? 6.340 12.596 -14.057 1.00 87.94 178 SER A N 1
ATOM 1431 C CA . SER A 1 178 ? 6.060 13.201 -12.755 1.00 87.94 178 SER A CA 1
ATOM 1432 C C . SER A 1 178 ? 4.591 13.038 -12.383 1.00 87.94 178 SER A C 1
ATOM 1434 O O . SER A 1 178 ? 4.311 12.582 -11.279 1.00 87.94 178 SER A O 1
ATOM 1436 N N . LYS A 1 179 ? 3.653 13.326 -13.297 1.00 88.62 179 LYS A N 1
ATOM 1437 C CA . LYS A 1 179 ? 2.216 13.147 -13.043 1.00 88.62 179 LYS A CA 1
ATOM 1438 C C . LYS A 1 179 ? 1.876 11.701 -12.667 1.00 88.62 179 LYS A C 1
ATOM 1440 O O . LYS A 1 179 ? 1.285 11.474 -11.613 1.00 88.62 179 LYS A O 1
ATOM 1445 N N . VAL A 1 180 ? 2.298 10.732 -13.485 1.00 89.00 180 VAL A N 1
ATOM 1446 C CA . VAL A 1 180 ? 2.064 9.295 -13.234 1.00 89.00 180 VAL A CA 1
ATOM 1447 C C . VAL A 1 180 ? 2.674 8.862 -11.903 1.00 89.00 180 VAL A C 1
ATOM 1449 O O . VAL A 1 180 ? 2.072 8.091 -11.154 1.00 89.00 180 VAL A O 1
ATOM 1452 N N . PHE A 1 181 ? 3.862 9.368 -11.576 1.00 86.62 181 PHE A N 1
ATOM 1453 C CA . PHE A 1 181 ? 4.489 9.044 -10.308 1.00 86.62 181 PHE A CA 1
ATOM 1454 C C . PHE A 1 181 ? 3.728 9.642 -9.125 1.00 86.62 181 PHE A C 1
ATOM 1456 O O . PHE A 1 181 ? 3.496 8.923 -8.159 1.00 86.62 181 PHE A O 1
ATOM 1463 N N . TYR A 1 182 ? 3.336 10.920 -9.166 1.00 88.81 182 TYR A N 1
ATOM 1464 C CA . TYR A 1 182 ? 2.566 11.533 -8.079 1.00 88.81 182 TYR A CA 1
ATOM 1465 C C . TYR A 1 182 ? 1.250 10.782 -7.849 1.00 88.81 182 TYR A C 1
ATOM 1467 O O . TYR A 1 182 ? 0.918 10.483 -6.706 1.00 88.81 182 TYR A O 1
ATOM 1475 N N . GLU A 1 183 ? 0.556 10.372 -8.916 1.00 89.75 183 GLU A N 1
ATOM 1476 C CA . GLU A 1 183 ? -0.625 9.503 -8.825 1.00 89.75 183 GLU A CA 1
ATOM 1477 C C . GLU A 1 183 ? -0.326 8.175 -8.113 1.00 89.75 183 GLU A C 1
ATOM 1479 O O . GLU A 1 183 ? -1.053 7.763 -7.203 1.00 89.75 183 GLU A O 1
ATOM 1484 N N . TYR A 1 184 ? 0.748 7.489 -8.513 1.00 88.44 184 TYR A N 1
ATOM 1485 C CA . TYR A 1 184 ? 1.179 6.243 -7.880 1.00 88.44 184 TYR A CA 1
ATOM 1486 C C . TYR A 1 184 ? 1.540 6.450 -6.404 1.00 88.44 184 TYR A C 1
ATOM 1488 O O . TYR A 1 184 ? 1.148 5.662 -5.542 1.00 88.44 184 TYR A O 1
ATOM 1496 N N . TYR A 1 185 ? 2.269 7.521 -6.113 1.00 88.94 185 TYR A N 1
ATOM 1497 C CA . TYR A 1 185 ? 2.793 7.825 -4.796 1.00 88.94 185 TYR A CA 1
ATOM 1498 C C . TYR A 1 185 ? 1.691 8.197 -3.803 1.00 88.94 185 TYR A C 1
ATOM 1500 O O . TYR A 1 185 ? 1.685 7.668 -2.694 1.00 88.94 185 TYR A O 1
ATOM 1508 N N . GLU A 1 186 ? 0.720 9.018 -4.207 1.00 90.31 186 GLU A N 1
ATOM 1509 C CA . GLU A 1 186 ? -0.467 9.311 -3.394 1.00 90.31 186 GLU A CA 1
ATOM 1510 C C . GLU A 1 186 ? -1.207 8.028 -3.007 1.00 90.31 186 GLU A C 1
ATOM 1512 O O . GLU A 1 186 ? -1.569 7.820 -1.851 1.00 90.31 186 GLU A O 1
ATOM 1517 N N . CYS A 1 187 ? -1.328 7.086 -3.940 1.00 90.00 187 CYS A N 1
ATOM 1518 C CA . CYS A 1 187 ? -1.961 5.802 -3.650 1.00 90.00 187 CYS A CA 1
ATOM 1519 C C . CYS A 1 187 ? -1.123 4.913 -2.729 1.00 90.00 187 CYS A C 1
ATOM 1521 O O . CYS A 1 187 ? -1.668 4.153 -1.925 1.00 90.00 187 CYS A O 1
ATOM 1523 N N . ALA A 1 188 ? 0.201 4.987 -2.846 1.00 87.31 188 ALA A N 1
ATOM 1524 C CA . ALA A 1 188 ? 1.110 4.285 -1.954 1.00 87.31 188 ALA A CA 1
ATOM 1525 C C . ALA A 1 188 ? 1.073 4.870 -0.532 1.00 87.31 188 ALA A C 1
ATOM 1527 O O . ALA A 1 188 ? 1.202 4.111 0.428 1.00 87.31 188 ALA A O 1
ATOM 1528 N N . LEU A 1 189 ? 0.883 6.186 -0.386 1.00 90.94 189 LEU A N 1
ATOM 1529 C CA . LEU A 1 189 ? 0.651 6.835 0.905 1.00 90.94 189 LEU A CA 1
ATOM 1530 C C . LEU A 1 189 ? -0.670 6.381 1.519 1.00 90.94 189 LEU A C 1
ATOM 1532 O O . LEU A 1 189 ? -0.674 5.906 2.650 1.00 90.94 189 LEU A O 1
ATOM 1536 N N . ASP A 1 190 ? -1.757 6.440 0.753 1.00 94.06 190 ASP A N 1
ATOM 1537 C CA . ASP A 1 190 ? -3.082 5.981 1.178 1.00 94.06 190 ASP A CA 1
ATOM 1538 C C . ASP A 1 190 ? -3.033 4.544 1.703 1.00 94.06 190 ASP A C 1
ATOM 1540 O O . ASP A 1 190 ? -3.435 4.258 2.827 1.00 94.06 190 ASP A O 1
ATOM 1544 N N . THR A 1 191 ? -2.416 3.652 0.927 1.00 88.88 191 THR A N 1
ATOM 1545 C CA . THR A 1 191 ? -2.236 2.241 1.290 1.00 88.88 191 THR A CA 1
ATOM 1546 C C . THR A 1 191 ? -1.441 2.064 2.588 1.00 88.88 191 THR A C 1
ATOM 1548 O O . THR A 1 191 ? -1.738 1.167 3.379 1.00 88.88 191 THR A O 1
ATOM 1551 N N . GLN A 1 192 ? -0.425 2.900 2.826 1.00 88.25 192 GLN A N 1
ATOM 1552 C CA . GLN A 1 192 ? 0.341 2.869 4.075 1.00 88.25 192 GLN A CA 1
ATOM 1553 C C . GLN A 1 192 ? -0.503 3.312 5.266 1.00 88.25 192 GLN A C 1
ATOM 1555 O O . GLN A 1 192 ? -0.442 2.675 6.314 1.00 88.25 192 GLN A O 1
ATOM 1560 N N . VAL A 1 193 ? -1.327 4.344 5.104 1.00 92.19 193 VAL A N 1
ATOM 1561 C CA . VAL A 1 193 ? -2.222 4.810 6.168 1.00 92.19 193 VAL A CA 1
ATOM 1562 C C . VAL A 1 193 ? -3.309 3.775 6.463 1.00 92.19 193 VAL A C 1
ATOM 1564 O O . VAL A 1 193 ? -3.573 3.493 7.625 1.00 92.19 193 VAL A O 1
ATOM 1567 N N . PHE A 1 194 ? -3.869 3.106 5.451 1.00 90.00 194 PHE A N 1
ATOM 1568 C CA . PHE A 1 194 ? -4.845 2.027 5.668 1.00 90.00 194 PHE A CA 1
ATOM 1569 C C . PHE A 1 194 ? -4.274 0.868 6.484 1.00 90.00 194 PHE A C 1
ATOM 1571 O O . PHE A 1 194 ? -4.992 0.228 7.248 1.00 90.00 194 PHE A O 1
ATOM 1578 N N . SER A 1 195 ? -2.970 0.608 6.356 1.00 81.31 195 SER A N 1
ATOM 1579 C CA . SER A 1 195 ? -2.298 -0.437 7.134 1.00 81.31 195 SER A CA 1
ATOM 1580 C C . SER A 1 195 ? -2.160 -0.113 8.629 1.00 81.31 195 SER A C 1
ATOM 1582 O O . SER A 1 195 ? -1.764 -0.985 9.404 1.00 81.31 195 SER A O 1
ATOM 1584 N N . LEU A 1 196 ? -2.490 1.114 9.053 1.00 84.00 196 LEU A N 1
ATOM 1585 C CA . LEU A 1 196 ? -2.492 1.504 10.463 1.00 84.00 196 LEU A CA 1
ATOM 1586 C C . LEU A 1 196 ? -3.695 0.929 11.225 1.00 84.00 196 LEU A C 1
ATOM 1588 O O . LEU A 1 196 ? -3.550 0.604 12.402 1.00 84.00 196 LEU A O 1
ATOM 1592 N N . GLY A 1 197 ? -4.843 0.728 10.565 1.00 81.44 197 GLY A N 1
ATOM 1593 C CA . GLY A 1 197 ? -6.028 0.138 11.189 1.00 81.44 197 GLY A CA 1
ATOM 1594 C C . GLY A 1 197 ? -7.347 0.482 10.495 1.00 81.44 197 GLY A C 1
ATOM 1595 O O . GLY A 1 197 ? -7.399 1.286 9.567 1.00 81.44 197 GLY A O 1
ATOM 1596 N N . GLU A 1 198 ? -8.432 -0.130 10.974 1.00 82.56 198 GLU A N 1
ATOM 1597 C CA . GLU A 1 198 ? -9.782 0.033 10.416 1.00 82.56 198 GLU A CA 1
ATOM 1598 C C . GLU A 1 198 ? -10.312 1.470 10.553 1.00 82.56 198 GLU A C 1
ATOM 1600 O O . GLU A 1 198 ? -10.964 1.973 9.638 1.00 82.56 198 GLU A O 1
ATOM 1605 N N . ASP A 1 199 ? -9.962 2.163 11.638 1.00 90.50 199 ASP A N 1
ATOM 1606 C CA . ASP A 1 199 ? -10.328 3.567 11.864 1.00 90.50 199 ASP A CA 1
ATOM 1607 C C . ASP A 1 199 ? -9.812 4.477 10.742 1.00 90.50 199 ASP A C 1
ATOM 1609 O O . ASP A 1 199 ? -10.525 5.359 10.273 1.00 90.50 199 ASP A O 1
ATOM 1613 N N . TYR A 1 200 ? -8.607 4.211 10.234 1.00 93.44 200 TYR A N 1
ATOM 1614 C CA . TYR A 1 200 ? -8.007 4.965 9.132 1.00 93.44 200 TYR A CA 1
ATOM 1615 C C . TYR A 1 200 ? -8.683 4.678 7.790 1.00 93.44 200 TYR A C 1
ATOM 1617 O O . TYR A 1 200 ? -8.818 5.572 6.956 1.00 93.44 200 TYR A O 1
ATOM 1625 N N . VAL A 1 201 ? -9.134 3.438 7.579 1.00 88.81 201 VAL A N 1
ATOM 1626 C CA . VAL A 1 201 ? -9.903 3.023 6.393 1.00 88.81 201 VAL A CA 1
ATOM 1627 C C . VAL A 1 201 ? -11.267 3.721 6.383 1.00 88.81 201 VAL A C 1
ATOM 1629 O O . VAL A 1 201 ? -11.652 4.294 5.362 1.00 88.81 201 VAL A O 1
ATOM 1632 N N . LYS A 1 202 ? -11.976 3.719 7.523 1.00 90.88 202 LYS A N 1
ATOM 1633 C CA . LYS A 1 202 ? -13.242 4.451 7.709 1.00 90.88 202 LYS A CA 1
ATOM 1634 C C . LYS A 1 202 ? -13.031 5.953 7.527 1.00 90.88 202 LYS A C 1
ATOM 1636 O O . LYS A 1 202 ? -13.732 6.583 6.739 1.00 90.88 202 LYS A O 1
ATOM 1641 N N . GLY A 1 203 ? -11.989 6.491 8.155 1.00 96.00 203 GLY A N 1
ATOM 1642 C CA . GLY A 1 203 ? -11.604 7.892 8.055 1.00 96.00 203 GLY A CA 1
ATOM 1643 C C . GLY A 1 203 ? -11.330 8.354 6.629 1.00 96.00 203 GLY A C 1
ATOM 1644 O O . GLY A 1 203 ? -11.808 9.412 6.228 1.00 96.00 203 GLY A O 1
ATOM 1645 N N . ALA A 1 204 ? -10.628 7.548 5.830 1.00 96.06 204 ALA A N 1
ATOM 1646 C CA . ALA A 1 204 ? -10.387 7.840 4.419 1.00 96.06 204 ALA A CA 1
ATOM 1647 C C . ALA A 1 204 ? -11.687 7.899 3.608 1.00 96.06 204 ALA A C 1
ATOM 1649 O O . ALA A 1 204 ? -11.893 8.831 2.827 1.00 96.06 204 ALA A O 1
ATOM 1650 N N . ALA A 1 205 ? -12.577 6.918 3.808 1.00 94.00 205 ALA A N 1
ATOM 1651 C CA . ALA A 1 205 ? -13.870 6.875 3.132 1.00 94.00 205 ALA A CA 1
ATOM 1652 C C . ALA A 1 205 ? -14.706 8.123 3.447 1.00 94.00 205 ALA A C 1
ATOM 1654 O O . ALA A 1 205 ? -15.195 8.776 2.524 1.00 94.00 205 ALA A O 1
ATOM 1655 N N . GLU A 1 206 ? -14.810 8.473 4.731 1.00 94.81 206 GLU A N 1
ATOM 1656 C CA . GLU A 1 206 ? -15.557 9.634 5.220 1.00 94.81 206 GLU A CA 1
ATOM 1657 C C . GLU A 1 206 ? -14.945 10.959 4.737 1.00 94.81 206 GLU A C 1
ATOM 1659 O O . GLU A 1 206 ? -15.659 11.847 4.258 1.00 94.81 206 GLU A O 1
ATOM 1664 N N . TYR A 1 207 ? -13.616 11.092 4.794 1.00 95.44 207 TYR A N 1
ATOM 1665 C CA . TYR A 1 207 ? -12.902 12.281 4.325 1.00 95.44 207 TYR A CA 1
ATOM 1666 C C . TYR A 1 207 ? -13.154 12.538 2.834 1.00 95.44 207 TYR A C 1
ATOM 1668 O O . TYR A 1 207 ? -13.541 13.643 2.448 1.00 95.44 207 TYR A O 1
ATOM 1676 N N . TRP A 1 208 ? -12.997 11.528 1.977 1.00 95.12 208 TRP A N 1
ATOM 1677 C CA . TRP A 1 208 ? -13.201 11.705 0.538 1.00 95.12 208 TRP A CA 1
ATOM 1678 C C . TRP A 1 208 ? -14.665 11.888 0.160 1.00 95.12 208 TRP A C 1
ATOM 1680 O O . TRP A 1 208 ? -14.968 12.714 -0.698 1.00 95.12 208 TRP A O 1
ATOM 1690 N N . GLU A 1 209 ? -15.581 11.149 0.787 1.00 94.25 209 GLU A N 1
ATOM 1691 C CA . GLU A 1 209 ? -17.012 11.297 0.527 1.00 94.25 209 GLU A CA 1
ATOM 1692 C C . GLU A 1 209 ? -17.504 12.697 0.898 1.00 94.25 209 GLU A C 1
ATOM 1694 O O . GLU A 1 209 ? -18.175 13.352 0.098 1.00 94.25 209 GLU A O 1
ATOM 1699 N N . SER A 1 210 ? -17.123 13.184 2.078 1.00 92.69 210 SER A N 1
ATOM 1700 C CA . SER A 1 210 ? -17.482 14.528 2.526 1.00 92.69 210 SER A CA 1
ATOM 1701 C C . SER A 1 210 ? -16.877 15.614 1.624 1.00 92.69 210 SER A C 1
ATOM 1703 O O . SER A 1 210 ? -17.579 16.552 1.241 1.00 92.69 210 SER A O 1
ATOM 1705 N N . SER A 1 211 ? -15.622 15.452 1.184 1.00 91.50 211 SER A N 1
ATOM 1706 C CA . SER A 1 211 ? -14.967 16.357 0.227 1.00 91.50 211 SER A CA 1
ATOM 1707 C C . SER A 1 211 ? -15.644 16.367 -1.149 1.00 91.50 211 SER A C 1
ATOM 1709 O O . SER A 1 211 ? -15.870 17.443 -1.702 1.00 91.50 211 SER A O 1
ATOM 1711 N N . MET A 1 212 ? -16.032 15.204 -1.687 1.00 92.69 212 MET A N 1
ATOM 1712 C CA . MET A 1 212 ? -16.766 15.114 -2.957 1.00 92.69 212 MET A CA 1
ATOM 1713 C C . MET A 1 212 ? -18.157 15.741 -2.857 1.00 92.69 212 MET A C 1
ATOM 1715 O O . MET A 1 212 ? -18.536 16.540 -3.709 1.00 92.69 212 MET A O 1
ATOM 1719 N N . ARG A 1 213 ? -18.920 15.440 -1.799 1.00 91.69 213 ARG A N 1
ATOM 1720 C CA . ARG A 1 213 ? -20.234 16.068 -1.573 1.00 91.69 213 ARG A CA 1
ATOM 1721 C C . ARG A 1 213 ? -20.113 17.587 -1.533 1.00 91.69 213 ARG A C 1
ATOM 1723 O O . ARG A 1 213 ? -20.941 18.284 -2.118 1.00 91.69 213 ARG A O 1
ATOM 1730 N N . MET A 1 214 ? -19.051 18.088 -0.905 1.00 87.06 214 MET A N 1
ATOM 1731 C CA . MET A 1 214 ? -18.790 19.516 -0.850 1.00 87.06 214 MET A CA 1
ATOM 1732 C C . MET A 1 214 ? -18.468 20.112 -2.219 1.00 87.06 214 MET A C 1
ATOM 1734 O O . MET A 1 214 ? -19.094 21.085 -2.638 1.00 87.06 214 MET A O 1
ATOM 1738 N N . GLY A 1 215 ? -17.535 19.501 -2.947 1.00 88.81 215 GLY A N 1
ATOM 1739 C CA . GLY A 1 215 ? -17.176 19.930 -4.295 1.00 88.81 215 GLY A CA 1
ATOM 1740 C C . GLY A 1 215 ? -18.371 19.942 -5.244 1.00 88.81 215 GLY A C 1
ATOM 1741 O O . GLY A 1 215 ? -18.564 20.893 -6.002 1.00 88.81 215 GLY A O 1
ATOM 1742 N N . ALA A 1 216 ? -19.221 18.915 -5.163 1.00 90.44 216 ALA A N 1
ATOM 1743 C CA . ALA A 1 216 ? -20.441 18.813 -5.953 1.00 90.44 216 ALA A CA 1
ATOM 1744 C C . ALA A 1 216 ? -21.445 19.919 -5.590 1.00 90.44 216 ALA A C 1
ATOM 1746 O O . ALA A 1 216 ? -22.036 20.525 -6.485 1.00 90.44 216 ALA A O 1
ATOM 1747 N N . TYR A 1 217 ? -21.594 20.238 -4.300 1.00 88.44 217 TYR A N 1
ATOM 1748 C CA . TYR A 1 217 ? -22.444 21.338 -3.850 1.00 88.44 217 TYR A CA 1
ATOM 1749 C C . TYR A 1 217 ? -21.938 22.694 -4.362 1.00 88.44 217 TYR A C 1
ATOM 1751 O O . TYR A 1 217 ? -22.700 23.425 -5.000 1.00 88.44 217 TYR A O 1
ATOM 1759 N N . ILE A 1 218 ? -20.648 22.999 -4.185 1.00 85.25 218 ILE A N 1
ATOM 1760 C CA . ILE A 1 218 ? -20.027 24.241 -4.677 1.00 85.25 218 ILE A CA 1
ATOM 1761 C C . ILE A 1 218 ? -20.209 24.367 -6.194 1.00 85.25 218 ILE A C 1
ATOM 1763 O O . ILE A 1 218 ? -20.654 25.404 -6.688 1.00 85.25 218 ILE A O 1
ATOM 1767 N N . ARG A 1 219 ? -19.951 23.285 -6.941 1.00 87.75 219 ARG A N 1
ATOM 1768 C CA . ARG A 1 219 ? -20.184 23.211 -8.390 1.00 87.75 219 ARG A CA 1
ATOM 1769 C C . ARG A 1 219 ? -21.638 23.500 -8.754 1.00 87.75 219 ARG A C 1
ATOM 1771 O O . ARG A 1 219 ? -21.880 24.252 -9.694 1.00 87.75 219 ARG A O 1
ATOM 1778 N N . SER A 1 220 ? -22.591 22.903 -8.039 1.00 89.81 220 SER A N 1
ATOM 1779 C CA . SER A 1 220 ? -24.019 23.062 -8.332 1.00 89.81 220 SER A CA 1
ATOM 1780 C C . SER A 1 220 ? -24.500 24.503 -8.152 1.00 89.81 220 SER A C 1
ATOM 1782 O O . SER A 1 220 ? -25.364 24.950 -8.901 1.00 89.81 220 SER A O 1
ATOM 1784 N N . ARG A 1 221 ? -23.914 25.244 -7.202 1.00 86.38 221 ARG A N 1
ATOM 1785 C CA . ARG A 1 221 ? -24.303 26.627 -6.908 1.00 86.38 221 ARG A CA 1
ATOM 1786 C C . ARG A 1 221 ? -23.600 27.655 -7.790 1.00 86.38 221 ARG A C 1
ATOM 1788 O O . ARG A 1 221 ? -24.238 28.605 -8.223 1.00 86.38 221 ARG A O 1
ATOM 1795 N N . LEU A 1 222 ? -22.312 27.463 -8.075 1.00 85.00 222 LEU A N 1
ATOM 1796 C CA . LEU A 1 222 ? -21.514 28.387 -8.894 1.00 85.00 222 LEU A CA 1
ATOM 1797 C C . LEU A 1 222 ? -21.625 28.129 -10.405 1.00 85.00 222 LEU A C 1
ATOM 1799 O O . LEU A 1 222 ? -21.149 28.931 -11.213 1.00 85.00 222 LEU A O 1
ATOM 1803 N N . GLY A 1 223 ? -22.236 27.011 -10.803 1.00 86.44 223 GLY A N 1
ATOM 1804 C CA . GLY A 1 223 ? -22.506 26.688 -12.200 1.00 86.44 223 GLY A CA 1
ATOM 1805 C C . GLY A 1 223 ? -21.234 26.647 -13.046 1.00 86.44 223 GLY A C 1
ATOM 1806 O O . GLY A 1 223 ? -20.214 26.073 -12.658 1.00 86.44 223 GLY A O 1
ATOM 1807 N N . ASP A 1 224 ? -21.267 27.248 -14.232 1.00 86.62 224 ASP A N 1
ATOM 1808 C CA . ASP A 1 224 ? -20.161 27.160 -15.191 1.00 86.62 224 ASP A CA 1
ATOM 1809 C C . ASP A 1 224 ? -18.891 27.912 -14.782 1.00 86.62 224 ASP A C 1
ATOM 1811 O O . ASP A 1 224 ? -17.815 27.562 -15.277 1.00 86.62 224 ASP A O 1
ATOM 1815 N N . LYS A 1 225 ? -18.973 28.855 -13.831 1.00 84.06 225 LYS A N 1
ATOM 1816 C CA . LYS A 1 225 ? -17.816 29.633 -13.351 1.00 84.06 225 LYS A CA 1
ATOM 1817 C C . LYS A 1 225 ? -16.694 28.736 -12.823 1.00 84.06 225 LYS A C 1
ATOM 1819 O O . LYS A 1 225 ? -15.522 28.999 -13.065 1.00 84.06 225 LYS A O 1
ATOM 1824 N N . VAL A 1 226 ? -17.046 27.620 -12.180 1.00 85.50 226 VAL A N 1
ATOM 1825 C CA . VAL A 1 226 ? -16.086 26.711 -11.524 1.00 85.50 226 VAL A CA 1
ATOM 1826 C C . VAL A 1 226 ? -15.875 25.385 -12.251 1.00 85.50 226 VAL A C 1
ATOM 1828 O O . VAL A 1 226 ? -15.339 24.438 -11.677 1.00 85.50 226 VAL A O 1
ATOM 1831 N N . LYS A 1 227 ? -16.280 25.279 -13.524 1.00 87.81 227 LYS A N 1
ATOM 1832 C CA . LYS A 1 227 ? -16.218 24.004 -14.271 1.00 87.81 227 LYS A CA 1
ATOM 1833 C C . LYS A 1 227 ? -14.831 23.457 -14.521 1.00 87.81 227 LYS A C 1
ATOM 1835 O O . LYS A 1 227 ? -14.668 22.259 -14.709 1.00 87.81 227 LYS A O 1
ATOM 1840 N N . HIS A 1 228 ? -13.861 24.354 -14.540 1.00 86.81 228 HIS A N 1
ATOM 1841 C CA . HIS A 1 228 ? -12.461 24.030 -14.720 1.00 86.81 228 HIS A CA 1
ATOM 1842 C C . HIS A 1 228 ? -11.779 23.655 -13.397 1.00 86.81 228 HIS A C 1
ATOM 1844 O O . HIS A 1 228 ? -10.658 23.168 -13.447 1.00 86.81 228 HIS A O 1
ATOM 1850 N N . ILE A 1 229 ? -12.439 23.857 -12.247 1.00 86.44 229 ILE A N 1
ATOM 1851 C CA . ILE A 1 229 ? -11.912 23.586 -10.896 1.00 86.44 229 ILE A CA 1
ATOM 1852 C C . ILE A 1 229 ? -12.551 22.322 -10.321 1.00 86.44 229 ILE A C 1
ATOM 1854 O O . ILE A 1 229 ? -11.859 21.442 -9.818 1.00 86.44 229 ILE A O 1
ATOM 1858 N N . TRP A 1 230 ? -13.877 22.223 -10.413 1.00 88.00 230 TRP A N 1
ATOM 1859 C CA . TRP A 1 230 ? -14.649 21.119 -9.856 1.00 88.00 230 TRP A CA 1
ATOM 1860 C C . TRP A 1 230 ? -15.294 20.306 -10.972 1.00 88.00 230 TRP A C 1
ATOM 1862 O O . TRP A 1 230 ? -15.904 20.845 -11.897 1.00 88.00 230 TRP A O 1
ATOM 1872 N N . HIS A 1 231 ? -15.210 18.987 -10.868 1.00 92.62 231 HIS A N 1
ATOM 1873 C CA . HIS A 1 231 ? -15.975 18.064 -11.691 1.00 92.62 231 HIS A CA 1
ATOM 1874 C C . HIS A 1 231 ? -17.402 17.895 -11.137 1.00 92.62 231 HIS A C 1
ATOM 1876 O O . HIS A 1 231 ? -17.684 18.228 -9.987 1.00 92.62 231 HIS A O 1
ATOM 1882 N N . LYS A 1 232 ? -18.331 17.350 -11.936 1.00 91.62 232 LYS A N 1
ATOM 1883 C CA . LYS A 1 232 ? -19.715 17.084 -11.488 1.00 91.62 232 LYS A CA 1
ATOM 1884 C C . LYS A 1 232 ? -19.793 16.088 -10.321 1.00 91.62 232 LYS A C 1
ATOM 1886 O O . LYS A 1 232 ? -20.732 16.152 -9.542 1.00 91.62 232 LYS A O 1
ATOM 1891 N N . SER A 1 233 ? -18.808 15.196 -10.196 1.00 92.44 233 SER A N 1
ATOM 1892 C CA . SER A 1 233 ? -18.660 14.273 -9.058 1.00 92.44 233 SER A CA 1
ATOM 1893 C C . SER A 1 233 ? -18.210 14.963 -7.766 1.00 92.44 233 SER A C 1
ATOM 1895 O O . SER A 1 233 ? -18.216 14.329 -6.718 1.00 92.44 233 SER A O 1
ATOM 1897 N N . GLY A 1 234 ? -17.790 16.231 -7.839 1.00 90.50 234 GLY A N 1
ATOM 1898 C CA . GLY A 1 234 ? -17.157 16.944 -6.734 1.00 90.50 234 GLY A CA 1
ATOM 1899 C C . GLY A 1 234 ? -15.658 16.696 -6.589 1.00 90.50 234 GLY A C 1
ATOM 1900 O O . GLY A 1 234 ? -15.068 17.101 -5.594 1.00 90.50 234 GLY A O 1
ATOM 1901 N N . ASP A 1 235 ? -15.031 16.061 -7.578 1.00 92.38 235 ASP A N 1
ATOM 1902 C CA . ASP A 1 235 ? -13.574 15.959 -7.654 1.00 92.38 235 ASP A CA 1
ATOM 1903 C C . ASP A 1 235 ? -12.934 17.293 -8.064 1.00 92.38 235 ASP A C 1
ATOM 1905 O O . ASP A 1 235 ? -13.471 18.012 -8.910 1.00 92.38 235 ASP A O 1
ATOM 1909 N N . LEU A 1 236 ? -11.756 17.586 -7.514 1.00 88.12 236 LEU A N 1
ATOM 1910 C CA . LEU A 1 236 ? -10.902 18.692 -7.952 1.00 88.12 236 LEU A CA 1
ATOM 1911 C C . LEU A 1 236 ? -10.128 18.296 -9.213 1.00 88.12 236 LEU A C 1
ATOM 1913 O O . LEU A 1 236 ? -9.485 17.249 -9.255 1.00 88.12 236 LEU A O 1
ATOM 1917 N N . THR A 1 237 ? -10.151 19.149 -10.234 1.00 86.38 237 THR A N 1
ATOM 1918 C CA . THR A 1 237 ? -9.436 18.930 -11.508 1.00 86.38 237 THR A CA 1
ATOM 1919 C C . THR A 1 237 ? -7.922 19.074 -11.374 1.00 86.38 237 THR A C 1
ATOM 1921 O O . THR A 1 237 ? -7.179 18.520 -12.180 1.00 86.38 237 THR A O 1
ATOM 1924 N N . SER A 1 238 ? -7.462 19.814 -10.362 1.00 84.50 238 SER A N 1
ATOM 1925 C CA . SER A 1 238 ? -6.045 20.035 -10.064 1.00 84.50 238 SER A CA 1
ATOM 1926 C C . SER A 1 238 ? -5.387 18.855 -9.348 1.00 84.50 238 SER A C 1
ATOM 1928 O O . SER A 1 238 ? -4.161 18.815 -9.242 1.00 84.50 238 SER A O 1
ATOM 1930 N N . HIS A 1 239 ? -6.170 17.900 -8.842 1.00 87.50 239 HIS A N 1
ATOM 1931 C CA . HIS A 1 239 ? -5.631 16.748 -8.132 1.00 87.50 239 HIS A CA 1
ATOM 1932 C C . HIS A 1 239 ? -4.943 15.782 -9.090 1.00 87.50 239 HIS A C 1
ATOM 1934 O O . HIS A 1 239 ? -5.478 15.454 -10.147 1.00 87.50 239 HIS A O 1
ATOM 1940 N N . TYR A 1 240 ? -3.782 15.266 -8.672 1.00 87.44 240 TYR A N 1
ATOM 1941 C CA . TYR A 1 240 ? -3.120 14.172 -9.382 1.00 87.44 240 TYR A CA 1
ATOM 1942 C C . TYR A 1 240 ? -4.050 12.962 -9.474 1.00 87.44 240 TYR A C 1
ATOM 1944 O O . TYR A 1 240 ? -4.273 12.443 -10.561 1.00 87.44 240 TYR A O 1
ATOM 1952 N N . ILE A 1 241 ? -4.653 12.571 -8.345 1.00 91.56 241 ILE A N 1
ATOM 1953 C CA . ILE A 1 241 ? -5.666 11.521 -8.294 1.00 91.56 241 ILE A CA 1
ATOM 1954 C C . ILE A 1 241 ? -6.990 12.049 -7.699 1.00 91.56 241 ILE A C 1
ATOM 1956 O O . ILE A 1 241 ? -7.003 12.529 -6.562 1.00 91.56 241 ILE A O 1
ATOM 1960 N N . PRO A 1 242 ? -8.117 11.950 -8.430 1.00 93.88 242 PRO A N 1
ATOM 1961 C CA . PRO A 1 242 ? -9.441 12.334 -7.936 1.00 93.88 242 PRO A CA 1
ATOM 1962 C C . PRO A 1 242 ? -9.886 11.538 -6.700 1.00 93.88 242 PRO A C 1
ATOM 1964 O O . PRO A 1 242 ? -9.572 10.350 -6.569 1.00 93.88 242 PRO A O 1
ATOM 1967 N N . TYR A 1 243 ? -10.694 12.150 -5.829 1.00 93.81 243 TYR A N 1
ATOM 1968 C CA . TYR A 1 243 ? -11.267 11.493 -4.648 1.00 93.81 243 TYR A CA 1
ATOM 1969 C C . TYR A 1 243 ? -12.101 10.267 -5.020 1.00 93.81 243 TYR A C 1
ATOM 1971 O O . TYR A 1 243 ? -11.981 9.222 -4.382 1.00 93.81 243 TYR A O 1
ATOM 1979 N N . SER A 1 244 ? -12.892 10.352 -6.090 1.00 94.19 244 SER A N 1
ATOM 1980 C CA . SER A 1 244 ? -13.696 9.231 -6.589 1.00 94.19 244 SER A CA 1
ATOM 1981 C C . SER A 1 244 ? -12.835 8.021 -6.969 1.00 94.19 244 SER A C 1
ATOM 1983 O O . SER A 1 244 ? -13.176 6.873 -6.662 1.00 94.19 244 SER A O 1
ATOM 1985 N N . GLN A 1 245 ? -11.671 8.265 -7.576 1.00 93.88 245 GLN A N 1
ATOM 1986 C CA . GLN A 1 245 ? -10.721 7.216 -7.929 1.00 93.88 245 GLN A CA 1
ATOM 1987 C C . GLN A 1 245 ? -10.037 6.633 -6.686 1.00 93.88 245 GLN A C 1
ATOM 1989 O O . GLN A 1 245 ? -9.898 5.411 -6.594 1.00 93.88 245 GLN A O 1
ATOM 1994 N N . ARG A 1 246 ? -9.659 7.469 -5.709 1.00 93.94 246 ARG A N 1
ATOM 1995 C CA . ARG A 1 246 ? -9.115 7.013 -4.416 1.00 93.94 246 ARG A CA 1
ATOM 1996 C C . ARG A 1 246 ? -10.129 6.153 -3.656 1.00 93.94 246 ARG A C 1
ATOM 1998 O O . ARG A 1 246 ? -9.786 5.065 -3.199 1.00 93.94 246 ARG A O 1
ATOM 2005 N N . GLN A 1 247 ? -11.403 6.553 -3.630 1.00 91.88 247 GLN A N 1
ATOM 2006 C CA . GLN A 1 247 ? -12.482 5.787 -2.999 1.00 91.88 247 GLN A CA 1
ATOM 2007 C C . GLN A 1 247 ? -12.696 4.428 -3.683 1.00 91.88 247 GLN A C 1
ATOM 2009 O O . GLN A 1 247 ? -12.881 3.415 -3.007 1.00 91.88 247 GLN A O 1
ATOM 2014 N N . LYS A 1 248 ? -12.627 4.368 -5.021 1.00 90.38 248 LYS A N 1
ATOM 2015 C CA . LYS A 1 248 ? -12.652 3.094 -5.755 1.00 90.38 248 LYS A CA 1
ATOM 2016 C C . LYS A 1 248 ? -11.477 2.196 -5.351 1.00 90.38 248 LYS A C 1
ATOM 2018 O O . LYS A 1 248 ? -11.694 1.021 -5.059 1.00 90.38 248 LYS A O 1
ATOM 2023 N N . ARG A 1 249 ? -10.263 2.751 -5.271 1.00 87.94 249 ARG A N 1
ATOM 2024 C CA . ARG A 1 249 ? -9.062 2.012 -4.847 1.00 87.94 249 ARG A CA 1
ATOM 2025 C C . ARG A 1 249 ? -9.148 1.527 -3.405 1.00 87.94 249 ARG A C 1
ATOM 2027 O O . ARG A 1 249 ? -8.731 0.412 -3.141 1.00 87.94 249 ARG A O 1
ATOM 2034 N N . LEU A 1 250 ? -9.733 2.295 -2.489 1.00 88.31 250 LEU A N 1
ATOM 2035 C CA . LEU A 1 250 ? -9.993 1.842 -1.119 1.00 88.31 250 LEU A CA 1
ATOM 2036 C C . LEU A 1 250 ? -10.907 0.615 -1.098 1.00 88.31 250 LEU A C 1
ATOM 2038 O O . LEU A 1 250 ? -10.592 -0.368 -0.435 1.00 88.31 250 LEU A O 1
ATOM 2042 N N . ARG A 1 251 ? -11.995 0.617 -1.880 1.00 82.69 251 ARG A N 1
ATOM 2043 C CA . ARG A 1 251 ? -12.863 -0.569 -2.010 1.00 82.69 251 ARG A CA 1
ATOM 2044 C C . ARG A 1 251 ? -12.102 -1.760 -2.592 1.00 82.69 251 ARG A C 1
ATOM 2046 O O . ARG A 1 251 ? -12.294 -2.887 -2.146 1.00 82.69 251 ARG A O 1
ATOM 2053 N N . GLU A 1 252 ? -11.244 -1.527 -3.584 1.00 79.56 252 GLU A N 1
ATOM 2054 C CA . GLU A 1 252 ? -10.373 -2.564 -4.146 1.00 79.56 252 GLU A CA 1
ATOM 2055 C C . GLU A 1 252 ? -9.352 -3.070 -3.125 1.00 79.56 252 GLU A C 1
ATOM 2057 O O . GLU A 1 252 ? -9.142 -4.274 -3.057 1.00 79.56 252 GLU A O 1
ATOM 2062 N N . TRP A 1 253 ? -8.772 -2.196 -2.304 1.00 79.44 253 TRP A N 1
ATOM 2063 C CA . TRP A 1 253 ? -7.826 -2.538 -1.245 1.00 79.44 253 TRP A CA 1
ATOM 2064 C C . TRP A 1 253 ? -8.486 -3.378 -0.151 1.00 79.44 253 TRP A C 1
ATOM 2066 O O . TRP A 1 253 ? -7.954 -4.424 0.207 1.00 79.44 253 TRP A O 1
ATOM 2076 N N . ILE A 1 254 ? -9.683 -2.991 0.308 1.00 71.12 254 ILE A N 1
ATOM 2077 C CA . ILE A 1 254 ? -10.486 -3.778 1.259 1.00 71.12 254 ILE A CA 1
ATOM 2078 C C . ILE A 1 254 ? -10.744 -5.172 0.678 1.00 71.12 254 ILE A C 1
ATOM 2080 O O . ILE A 1 254 ? -10.475 -6.182 1.327 1.00 71.12 254 ILE A O 1
ATOM 2084 N N . LYS A 1 255 ? -11.174 -5.236 -0.590 1.00 67.06 255 LYS A N 1
ATOM 2085 C CA . LYS A 1 255 ? -11.355 -6.508 -1.297 1.00 67.06 255 LYS A CA 1
ATOM 2086 C C . LYS A 1 255 ? -10.046 -7.288 -1.403 1.00 67.06 255 LYS A C 1
ATOM 2088 O O . LYS A 1 255 ? -10.068 -8.489 -1.199 1.00 67.06 255 LYS A O 1
ATOM 2093 N N . MET A 1 256 ? -8.919 -6.650 -1.725 1.00 63.72 256 MET A N 1
ATOM 2094 C CA . MET A 1 256 ? -7.611 -7.301 -1.882 1.00 63.72 256 MET A CA 1
ATOM 2095 C C . MET A 1 256 ? -7.046 -7.844 -0.573 1.00 63.72 256 MET A C 1
ATOM 2097 O O . MET A 1 256 ? -6.503 -8.943 -0.574 1.00 63.72 256 MET A O 1
ATOM 2101 N N . ASN A 1 257 ? -7.212 -7.144 0.542 1.00 58.06 257 ASN A N 1
ATOM 2102 C CA . ASN A 1 257 ? -6.837 -7.691 1.843 1.00 58.06 257 ASN A CA 1
ATOM 2103 C C . ASN A 1 257 ? -7.718 -8.876 2.237 1.00 58.06 257 ASN A C 1
ATOM 2105 O O . ASN A 1 257 ? -7.224 -9.819 2.845 1.00 58.06 257 ASN A O 1
ATOM 2109 N N . ALA A 1 258 ? -8.984 -8.887 1.813 1.00 54.25 258 ALA A N 1
ATOM 2110 C CA . ALA A 1 258 ? -9.822 -10.079 1.909 1.00 54.25 258 ALA A CA 1
ATOM 2111 C C . ALA A 1 258 ? -9.410 -11.197 0.920 1.00 54.25 258 ALA A C 1
ATOM 2113 O O . ALA A 1 258 ? -9.726 -12.357 1.165 1.00 54.25 258 ALA A O 1
ATOM 2114 N N . LYS A 1 259 ? -8.684 -10.887 -0.172 1.00 57.22 259 LYS A N 1
ATOM 2115 C CA . LYS A 1 259 ? -8.192 -11.886 -1.149 1.00 57.22 259 LYS A CA 1
ATOM 2116 C C . LYS A 1 259 ? -7.028 -12.722 -0.623 1.00 57.22 259 LYS A C 1
ATOM 2118 O O . LYS A 1 259 ? -6.860 -13.848 -1.088 1.00 57.22 259 LYS A O 1
ATOM 2123 N N . SER A 1 260 ? -6.193 -12.175 0.265 1.00 66.81 260 SER A N 1
ATOM 2124 C CA . SER A 1 260 ? -5.041 -12.909 0.795 1.00 66.81 260 SER A CA 1
ATOM 2125 C C . SER A 1 260 ? -5.464 -13.751 1.986 1.00 66.81 260 SER A C 1
ATOM 2127 O O . SER A 1 260 ? -5.654 -13.252 3.093 1.00 66.81 260 SER A O 1
ATOM 2129 N N . LEU A 1 261 ? -5.622 -15.051 1.745 1.00 83.94 261 LEU A N 1
ATOM 2130 C CA . LEU A 1 261 ? -5.911 -16.026 2.795 1.00 83.94 261 LEU A CA 1
ATOM 2131 C C . LEU A 1 261 ? -4.648 -16.526 3.508 1.00 83.94 261 LEU A C 1
ATOM 2133 O O . LEU A 1 261 ? -4.761 -17.335 4.426 1.00 83.94 261 LEU A O 1
ATOM 2137 N N . ASP A 1 262 ? -3.477 -16.040 3.107 1.00 87.88 262 ASP A N 1
ATOM 2138 C CA . ASP A 1 262 ? -2.189 -16.230 3.774 1.00 87.88 262 ASP A CA 1
ATOM 2139 C C . ASP A 1 262 ? -1.578 -14.854 4.095 1.00 87.88 262 ASP A C 1
ATOM 2141 O O . ASP A 1 262 ? -2.117 -13.802 3.725 1.00 87.88 262 ASP A O 1
ATOM 2145 N N . THR A 1 263 ? -0.473 -14.861 4.821 1.00 88.69 263 THR A N 1
ATOM 2146 C CA . THR A 1 263 ? 0.273 -13.678 5.217 1.00 88.69 263 THR A CA 1
ATOM 2147 C C . THR A 1 263 ? 0.969 -13.034 4.020 1.00 88.69 263 THR A C 1
ATOM 2149 O O . THR A 1 263 ? 1.313 -13.675 3.027 1.00 88.69 263 THR A O 1
ATOM 2152 N N . ILE A 1 264 ? 1.176 -11.720 4.101 1.00 86.12 264 ILE A N 1
ATOM 2153 C CA . ILE A 1 264 ? 1.950 -10.967 3.113 1.00 86.12 264 ILE A CA 1
ATOM 2154 C C . ILE A 1 264 ? 3.122 -10.322 3.837 1.00 86.12 264 ILE A C 1
ATOM 2156 O O . ILE A 1 264 ? 2.958 -9.336 4.557 1.00 86.12 264 ILE A O 1
ATOM 2160 N N . ALA A 1 265 ? 4.319 -10.848 3.606 1.00 85.25 265 ALA A N 1
ATOM 2161 C CA . ALA A 1 265 ? 5.553 -10.261 4.102 1.00 85.25 265 ALA A CA 1
ATOM 2162 C C . ALA A 1 265 ? 6.220 -9.380 3.037 1.00 85.25 265 ALA A C 1
ATOM 2164 O O . ALA A 1 265 ? 6.290 -9.723 1.855 1.00 85.25 265 ALA A O 1
ATOM 2165 N N . ARG A 1 266 ? 6.722 -8.217 3.455 1.00 83.38 266 ARG A N 1
ATOM 2166 C CA . ARG A 1 266 ? 7.579 -7.338 2.652 1.00 83.38 266 ARG A CA 1
ATOM 2167 C C . ARG A 1 266 ? 8.751 -6.853 3.487 1.00 83.38 266 ARG A C 1
ATOM 2169 O O . ARG A 1 266 ? 8.569 -6.421 4.620 1.00 83.38 266 ARG A O 1
ATOM 2176 N N . GLY A 1 267 ? 9.932 -6.816 2.888 1.00 84.12 267 GLY A N 1
ATOM 2177 C CA . GLY A 1 267 ? 11.143 -6.402 3.589 1.00 84.12 267 GLY A CA 1
ATOM 2178 C C . GLY A 1 267 ? 11.833 -7.577 4.279 1.00 84.12 267 GLY A C 1
ATOM 2179 O O . GLY A 1 267 ? 11.622 -8.727 3.906 1.00 84.12 267 GLY A O 1
ATOM 2180 N N . SER A 1 268 ? 12.671 -7.278 5.266 1.00 86.62 268 SER A N 1
ATOM 2181 C CA . SER A 1 268 ? 13.397 -8.289 6.038 1.00 86.62 268 SER A CA 1
ATOM 2182 C C . SER A 1 268 ? 13.660 -7.792 7.451 1.00 86.62 268 SER A C 1
ATOM 2184 O O . SER A 1 268 ? 13.982 -6.617 7.638 1.00 86.62 268 SER A O 1
ATOM 2186 N N . VAL A 1 269 ? 13.541 -8.684 8.435 1.00 85.81 269 VAL A N 1
ATOM 2187 C CA . VAL A 1 269 ? 13.814 -8.374 9.846 1.00 85.81 269 VAL A CA 1
ATOM 2188 C C . VAL A 1 269 ? 15.302 -8.079 10.071 1.00 85.81 269 VAL A C 1
ATOM 2190 O O . VAL A 1 269 ? 15.624 -7.152 10.809 1.00 85.81 269 VAL A O 1
ATOM 2193 N N . GLY A 1 270 ? 16.199 -8.772 9.366 1.00 82.44 270 GLY A N 1
ATOM 2194 C CA . GLY A 1 270 ? 17.644 -8.535 9.385 1.00 82.44 270 GLY A CA 1
ATOM 2195 C C . GLY A 1 270 ? 18.120 -7.339 8.550 1.00 82.44 270 GLY A C 1
ATOM 2196 O O . GLY A 1 270 ? 19.302 -6.994 8.583 1.00 82.44 270 GLY A O 1
ATOM 2197 N N . ALA A 1 271 ? 17.240 -6.668 7.800 1.00 81.38 271 ALA A N 1
ATOM 2198 C CA . ALA A 1 271 ? 17.579 -5.439 7.085 1.00 81.38 271 ALA A CA 1
ATOM 2199 C C . ALA A 1 271 ? 17.337 -4.192 7.953 1.00 81.38 271 ALA A C 1
ATOM 2201 O O . ALA A 1 271 ? 16.350 -4.101 8.678 1.00 81.38 271 ALA A O 1
ATOM 2202 N N . ARG A 1 272 ? 18.165 -3.146 7.791 1.00 73.75 272 ARG A N 1
ATOM 2203 C CA . ARG A 1 272 ? 17.971 -1.850 8.485 1.00 73.75 272 ARG A CA 1
ATOM 2204 C C . ARG A 1 272 ? 16.618 -1.192 8.191 1.00 73.75 272 ARG A C 1
ATOM 2206 O O . ARG A 1 272 ? 16.133 -0.403 8.993 1.00 73.75 272 ARG A O 1
ATOM 2213 N N . THR A 1 273 ? 16.019 -1.486 7.036 1.00 73.44 273 THR A N 1
ATOM 2214 C CA . THR A 1 273 ? 14.684 -0.994 6.661 1.00 73.44 273 THR A CA 1
ATOM 2215 C C . THR A 1 273 ? 13.547 -1.723 7.383 1.00 73.44 273 THR A C 1
ATOM 2217 O O . THR A 1 273 ? 12.416 -1.237 7.354 1.00 73.44 273 THR A O 1
ATOM 2220 N N . GLY A 1 274 ? 13.839 -2.858 8.027 1.00 81.38 274 GLY A N 1
ATOM 2221 C CA . GLY A 1 274 ? 12.884 -3.709 8.726 1.00 81.38 274 GLY A CA 1
ATOM 2222 C C . GLY A 1 274 ? 11.993 -4.546 7.803 1.00 81.38 274 GLY A C 1
ATOM 2223 O O . GLY A 1 274 ? 11.940 -4.359 6.581 1.00 81.38 274 GLY A O 1
ATOM 2224 N N . GLY A 1 275 ? 11.284 -5.493 8.420 1.00 81.25 275 GLY A N 1
ATOM 2225 C CA . GLY A 1 275 ? 10.258 -6.324 7.795 1.00 81.25 275 GLY A CA 1
ATOM 2226 C C . GLY A 1 275 ? 8.859 -5.866 8.204 1.00 81.25 275 GLY A C 1
ATOM 2227 O O . GLY A 1 275 ? 8.625 -5.497 9.353 1.00 81.25 275 GLY A O 1
ATOM 2228 N N . ARG A 1 276 ? 7.920 -5.884 7.258 1.00 83.06 276 ARG A N 1
ATOM 2229 C CA . ARG A 1 276 ? 6.486 -5.675 7.482 1.00 83.06 276 ARG A CA 1
ATOM 2230 C C . ARG A 1 276 ? 5.759 -6.960 7.120 1.00 83.06 276 ARG A C 1
ATOM 2232 O O . ARG A 1 276 ? 5.764 -7.354 5.957 1.00 83.06 276 ARG A O 1
ATOM 2239 N N . ILE A 1 277 ? 5.138 -7.588 8.108 1.00 87.44 277 ILE A N 1
ATOM 2240 C CA . ILE A 1 277 ? 4.359 -8.813 7.935 1.00 87.44 277 ILE A CA 1
ATOM 2241 C C . ILE A 1 277 ? 2.897 -8.456 8.181 1.00 87.44 277 ILE A C 1
ATOM 2243 O O . ILE A 1 277 ? 2.530 -8.032 9.276 1.00 87.44 277 ILE A O 1
ATOM 2247 N N . ALA A 1 278 ? 2.074 -8.574 7.144 1.00 85.81 278 ALA A N 1
ATOM 2248 C CA . ALA A 1 278 ? 0.631 -8.452 7.250 1.00 85.81 278 ALA A CA 1
ATOM 2249 C C . ALA A 1 278 ? 0.040 -9.844 7.476 1.00 85.81 278 ALA A C 1
ATOM 2251 O O . ALA A 1 278 ? 0.156 -10.720 6.619 1.00 85.81 278 ALA A O 1
ATOM 2252 N N . LEU A 1 279 ? -0.585 -10.039 8.635 1.00 90.12 279 LEU A N 1
ATOM 2253 C CA . LEU A 1 279 ? -1.312 -11.265 8.940 1.00 90.12 279 LEU A CA 1
ATOM 2254 C C . LEU A 1 279 ? -2.637 -11.307 8.164 1.00 90.12 279 LEU A C 1
ATOM 2256 O O . LEU A 1 279 ? -3.205 -10.247 7.879 1.00 90.12 279 LEU A O 1
ATOM 2260 N N . PRO A 1 280 ? -3.157 -12.501 7.826 1.00 90.25 280 PRO A N 1
ATOM 2261 C CA . PRO A 1 280 ? -4.465 -12.610 7.203 1.00 90.25 280 PRO A CA 1
ATOM 2262 C C . PRO A 1 280 ? -5.538 -12.044 8.138 1.00 90.25 280 PRO A C 1
ATOM 2264 O O . PRO A 1 280 ? -5.434 -12.172 9.359 1.00 90.25 280 PRO A O 1
ATOM 2267 N N . PHE A 1 281 ? -6.596 -11.455 7.571 1.00 87.38 281 PHE A N 1
ATOM 2268 C CA . PHE A 1 281 ? -7.638 -10.762 8.345 1.00 87.38 281 PHE A CA 1
ATOM 2269 C C . PHE A 1 281 ? -8.239 -11.631 9.459 1.00 87.38 281 PHE A C 1
ATOM 2271 O O . PHE A 1 281 ? -8.608 -11.119 10.510 1.00 87.38 281 PHE A O 1
ATOM 2278 N N . TYR A 1 282 ? -8.303 -12.945 9.241 1.00 91.38 282 TYR A N 1
ATOM 2279 C CA . TYR A 1 282 ? -8.892 -13.896 10.172 1.00 91.38 282 TYR A CA 1
ATOM 2280 C C . TYR A 1 282 ? -7.988 -14.259 11.358 1.00 91.38 282 TYR A C 1
ATO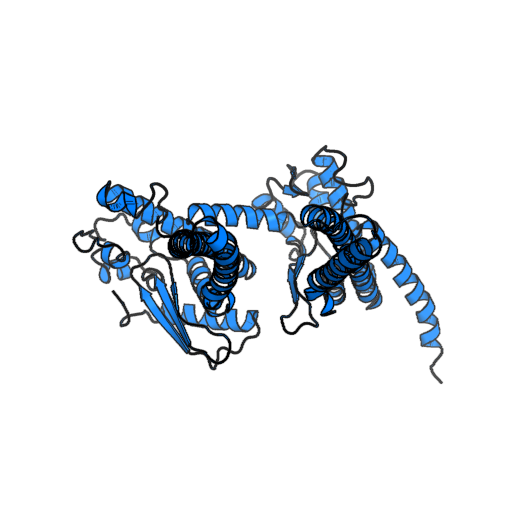M 2282 O O . TYR A 1 282 ? -8.460 -14.833 12.332 1.00 91.38 282 TYR A O 1
ATOM 2290 N N . ALA A 1 283 ? -6.706 -13.873 11.338 1.00 91.81 283 ALA A N 1
ATOM 2291 C CA . ALA A 1 283 ? -5.806 -14.069 12.477 1.00 91.81 283 ALA A CA 1
ATOM 2292 C C . ALA A 1 283 ? -6.256 -13.300 13.733 1.00 91.81 283 ALA A C 1
ATOM 2294 O O . ALA A 1 283 ? -5.816 -13.629 14.833 1.00 91.81 283 ALA A O 1
ATOM 2295 N N . ARG A 1 284 ? -7.129 -12.294 13.576 1.00 90.31 284 ARG A N 1
ATOM 2296 C CA . ARG A 1 284 ? -7.684 -11.509 14.684 1.00 90.31 284 ARG A CA 1
ATOM 2297 C C . ARG A 1 284 ? -8.821 -12.203 15.428 1.00 90.31 284 ARG A C 1
ATOM 2299 O O . ARG A 1 284 ? -9.061 -11.852 16.571 1.00 90.31 284 ARG A O 1
ATOM 2306 N N . PHE A 1 285 ? -9.500 -13.162 14.797 1.00 94.31 285 PHE A N 1
ATOM 2307 C CA . PHE A 1 285 ? -10.681 -13.771 15.395 1.00 94.31 285 PHE A CA 1
ATOM 2308 C C . PHE A 1 285 ? -10.290 -14.657 16.569 1.00 94.31 285 PHE A C 1
ATOM 2310 O O . PHE A 1 285 ? -9.395 -15.503 16.446 1.00 94.31 285 PHE A O 1
ATOM 2317 N N . GLU A 1 286 ? -10.970 -14.475 17.695 1.00 92.75 286 GLU A N 1
ATOM 2318 C CA . GLU A 1 286 ? -10.830 -15.356 18.858 1.00 92.75 286 GLU A CA 1
ATOM 2319 C C . GLU A 1 286 ? -11.960 -16.386 18.922 1.00 92.75 286 GLU A C 1
ATOM 2321 O O . GLU A 1 286 ? -11.740 -17.526 19.336 1.00 92.75 286 GLU A O 1
ATOM 2326 N N . THR A 1 287 ? -13.158 -16.023 18.455 1.00 95.50 287 THR A N 1
ATOM 2327 C CA . THR A 1 287 ? -14.341 -16.889 18.499 1.00 95.50 287 THR A CA 1
ATOM 2328 C C . THR A 1 287 ? -14.961 -17.102 17.120 1.00 95.50 287 THR A C 1
ATOM 2330 O O . THR A 1 287 ? -14.688 -16.381 16.156 1.00 95.50 287 THR A O 1
ATOM 2333 N N . LYS A 1 288 ? -15.800 -18.138 17.004 1.00 95.31 288 LYS A N 1
ATOM 2334 C CA . LYS A 1 288 ? -16.518 -18.434 15.754 1.00 95.31 288 LYS A CA 1
ATOM 2335 C C . LYS A 1 288 ? -17.590 -17.395 15.466 1.00 95.31 288 LYS A C 1
ATOM 2337 O O . LYS A 1 288 ? -17.829 -17.093 14.304 1.00 95.31 288 LYS A O 1
ATOM 2342 N N . GLU A 1 289 ? -18.195 -16.846 16.508 1.00 95.00 289 GLU A N 1
ATOM 2343 C CA . GLU A 1 289 ? -19.242 -15.835 16.438 1.00 95.00 289 GLU A CA 1
ATOM 2344 C C . GLU A 1 289 ? -18.680 -14.528 15.865 1.00 95.00 289 GLU A C 1
ATOM 2346 O O . GLU A 1 289 ? -19.260 -13.958 14.945 1.00 95.00 289 GLU A O 1
ATOM 2351 N N . GLU A 1 290 ? -17.495 -14.107 16.322 1.00 94.00 290 GLU A N 1
ATOM 2352 C CA . GLU A 1 290 ? -16.797 -12.938 15.777 1.00 94.00 290 GLU A CA 1
ATOM 2353 C C . GLU A 1 290 ? -16.464 -13.124 14.288 1.00 94.00 290 GLU A C 1
ATOM 2355 O O . GLU A 1 290 ? -16.699 -12.236 13.462 1.00 94.00 290 GLU A O 1
ATOM 2360 N N . ALA A 1 291 ? -15.954 -14.307 13.930 1.00 93.69 291 ALA A N 1
ATOM 2361 C CA . ALA A 1 291 ? -15.663 -14.648 12.545 1.00 93.69 291 ALA A CA 1
ATOM 2362 C C . ALA A 1 291 ? -16.938 -14.670 11.682 1.00 93.69 291 ALA A C 1
ATOM 2364 O O . ALA A 1 291 ? -16.914 -14.162 10.560 1.00 93.69 291 ALA A O 1
ATOM 2365 N N . TYR A 1 292 ? -18.044 -15.222 12.193 1.00 94.31 292 TYR A N 1
ATOM 2366 C CA . TYR A 1 292 ? -19.341 -15.266 11.511 1.00 94.31 292 TYR A CA 1
ATOM 2367 C C . TYR A 1 292 ? -19.869 -13.858 11.209 1.00 94.31 292 TYR A C 1
ATOM 2369 O O . TYR A 1 292 ? -20.138 -13.550 10.045 1.00 94.31 292 TYR A O 1
ATOM 2377 N N . GLU A 1 293 ? -19.937 -12.986 12.218 1.00 92.88 293 GLU A N 1
ATOM 2378 C CA . GLU A 1 293 ? -20.421 -11.610 12.057 1.00 92.88 293 GLU A CA 1
ATOM 2379 C C . GLU A 1 293 ? -19.565 -10.829 11.054 1.00 92.88 293 GLU A C 1
ATOM 2381 O O . GLU A 1 293 ? -20.086 -10.150 10.165 1.00 92.88 293 GLU A O 1
ATOM 2386 N N . TYR A 1 294 ? -18.239 -10.986 11.115 1.00 89.31 294 TYR A N 1
ATOM 2387 C CA . TYR A 1 294 ? -17.356 -10.353 10.141 1.00 89.31 294 TYR A CA 1
ATOM 2388 C C . TYR A 1 294 ? -17.598 -10.848 8.712 1.00 89.31 294 TYR A C 1
ATOM 2390 O O . TYR A 1 294 ? -17.651 -10.043 7.778 1.00 89.31 294 TYR A O 1
ATOM 2398 N N . CYS A 1 295 ? -17.737 -12.164 8.526 1.00 90.00 295 CYS A N 1
ATOM 2399 C CA . CYS A 1 295 ? -17.967 -12.749 7.207 1.00 90.00 295 CYS A CA 1
ATOM 2400 C C . CYS A 1 295 ? -19.275 -12.239 6.593 1.00 90.00 295 CYS A C 1
ATOM 2402 O O . CYS A 1 295 ? -19.283 -11.829 5.432 1.00 90.00 295 CYS A O 1
ATOM 2404 N N . LYS A 1 296 ? -20.343 -12.180 7.391 1.00 88.81 296 LYS A N 1
ATOM 2405 C CA . LYS A 1 296 ? -21.657 -11.689 6.971 1.00 88.81 296 LYS A CA 1
ATOM 2406 C C . LYS A 1 296 ? -21.641 -10.205 6.599 1.00 88.81 296 LYS A C 1
ATOM 2408 O O . LYS A 1 296 ? -22.208 -9.817 5.585 1.00 88.81 296 LYS A O 1
ATOM 2413 N N . MET A 1 297 ? -20.964 -9.371 7.389 1.00 84.88 297 MET A N 1
ATOM 2414 C CA . MET A 1 297 ? -20.926 -7.923 7.149 1.00 84.88 297 MET A CA 1
ATOM 2415 C C . MET A 1 297 ? -19.996 -7.510 6.003 1.00 84.88 297 M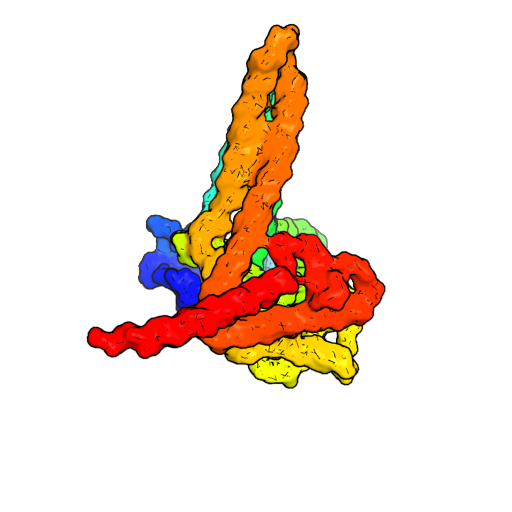ET A C 1
ATOM 2417 O O . MET A 1 297 ? -20.254 -6.509 5.334 1.00 84.88 297 MET A O 1
ATOM 2421 N N . HIS A 1 298 ? -18.888 -8.230 5.795 1.00 81.06 298 HIS A N 1
ATOM 2422 C CA . HIS A 1 298 ? -17.790 -7.734 4.959 1.00 81.06 298 HIS A CA 1
ATOM 2423 C C . HIS A 1 298 ? -17.393 -8.643 3.797 1.00 81.06 298 HIS A C 1
ATOM 2425 O O . HIS A 1 298 ? -16.697 -8.175 2.892 1.00 81.06 298 HIS A O 1
ATOM 2431 N N . LEU A 1 299 ? -17.800 -9.915 3.794 1.00 83.00 299 LEU A N 1
ATOM 2432 C CA . LEU A 1 299 ? -17.319 -10.914 2.835 1.00 83.00 299 LEU A CA 1
ATOM 2433 C C . LEU A 1 299 ? -18.421 -11.443 1.906 1.00 83.00 299 LEU A C 1
ATOM 2435 O O . LEU A 1 299 ? -18.370 -12.592 1.477 1.00 83.00 299 LEU A O 1
ATOM 2439 N N . GLU A 1 300 ? -19.382 -10.595 1.536 1.00 82.06 300 GLU A N 1
ATOM 2440 C CA . GLU A 1 300 ? -20.383 -10.887 0.505 1.00 82.06 300 GLU A CA 1
ATOM 2441 C C . GLU A 1 300 ? -20.188 -9.982 -0.734 1.00 82.06 300 GLU A C 1
ATOM 2443 O O . GLU A 1 300 ? -20.484 -8.785 -0.683 1.00 82.06 300 GLU A O 1
ATOM 2448 N N . PRO A 1 301 ? -19.686 -10.506 -1.875 1.00 80.06 301 PRO A N 1
ATOM 2449 C CA . PRO A 1 301 ? -19.173 -11.863 -2.093 1.00 80.06 301 PRO A CA 1
ATOM 2450 C C . PRO A 1 301 ? -17.765 -12.074 -1.507 1.00 80.06 301 PRO A C 1
ATOM 2452 O O . PRO A 1 301 ? -16.950 -11.149 -1.443 1.00 80.06 301 PRO A O 1
ATOM 2455 N N . PHE A 1 302 ? -17.444 -13.324 -1.166 1.00 85.69 302 PHE A N 1
ATOM 2456 C CA . PHE A 1 302 ? -16.137 -13.709 -0.643 1.00 85.69 302 PHE A CA 1
ATOM 2457 C C . PHE A 1 302 ? -15.139 -13.805 -1.798 1.00 85.69 302 PHE A C 1
ATOM 2459 O O . PHE A 1 302 ? -15.361 -14.532 -2.765 1.00 85.69 302 PHE A O 1
ATOM 2466 N N . MET A 1 303 ? -14.021 -13.086 -1.728 1.00 82.00 303 MET A N 1
ATOM 2467 C CA . MET A 1 303 ? -13.036 -13.083 -2.811 1.00 82.00 303 MET A CA 1
ATOM 2468 C C . MET A 1 303 ? -12.004 -14.203 -2.626 1.00 82.00 303 MET A C 1
ATOM 2470 O O . MET A 1 303 ? -11.069 -14.063 -1.844 1.00 82.00 303 MET A O 1
ATOM 2474 N N . PHE A 1 304 ? -12.115 -15.282 -3.402 1.00 85.38 304 PHE A N 1
ATOM 2475 C CA . PHE A 1 304 ? -11.173 -16.405 -3.398 1.00 85.38 304 PHE A CA 1
ATOM 2476 C C . PHE A 1 304 ? -10.351 -16.441 -4.694 1.00 85.38 304 PHE A C 1
ATOM 2478 O O . PHE A 1 304 ? -10.904 -16.593 -5.782 1.00 85.38 304 PHE A O 1
ATOM 2485 N N . LEU A 1 305 ? -9.024 -16.285 -4.605 1.00 80.00 305 LEU A N 1
ATOM 2486 C CA . LEU A 1 305 ? -8.104 -16.324 -5.760 1.00 80.00 305 LEU A CA 1
ATOM 2487 C C . LEU A 1 305 ? -8.534 -15.411 -6.927 1.00 80.00 305 LEU A C 1
ATOM 2489 O O . LEU A 1 305 ? -8.510 -15.804 -8.090 1.00 80.00 305 LEU A O 1
ATOM 2493 N N . ASN A 1 306 ? -8.945 -14.179 -6.610 1.00 75.94 306 ASN A N 1
ATOM 2494 C CA . ASN A 1 306 ? -9.517 -13.194 -7.545 1.00 75.94 306 ASN A CA 1
ATOM 2495 C C . ASN A 1 306 ? -10.894 -13.537 -8.141 1.00 75.94 306 ASN A C 1
ATOM 2497 O O . ASN A 1 306 ? -11.385 -12.764 -8.962 1.00 75.94 306 ASN A O 1
ATOM 2501 N N . ASN A 1 307 ? -11.555 -14.601 -7.689 1.00 80.06 307 ASN A N 1
ATOM 2502 C CA . ASN A 1 307 ? -12.910 -14.950 -8.106 1.00 80.06 307 ASN A CA 1
ATOM 2503 C C . ASN A 1 307 ? -13.906 -14.658 -6.970 1.00 80.06 307 ASN A C 1
ATOM 2505 O O . ASN A 1 307 ? -13.635 -15.014 -5.820 1.00 80.06 307 ASN A O 1
ATOM 2509 N N . PRO A 1 308 ? -15.045 -14.002 -7.250 1.00 84.31 308 PRO A N 1
ATOM 2510 C CA . PRO A 1 308 ? -16.109 -13.864 -6.268 1.00 84.31 308 PRO A CA 1
ATOM 2511 C C . PRO A 1 308 ? -16.780 -15.224 -6.037 1.00 84.31 308 PRO A C 1
ATOM 2513 O O . PRO A 1 308 ? -17.145 -15.923 -6.985 1.00 84.31 308 PRO A O 1
ATOM 2516 N N . VAL A 1 309 ? -16.946 -15.589 -4.771 1.00 88.00 309 VAL A N 1
ATOM 2517 C CA . VAL A 1 309 ? -17.617 -16.805 -4.313 1.00 88.00 309 VAL A CA 1
ATOM 2518 C C . VAL A 1 309 ? -18.762 -16.386 -3.399 1.00 88.00 309 VAL A C 1
ATOM 2520 O O . VAL A 1 309 ? -18.558 -15.693 -2.403 1.00 88.00 309 VAL A O 1
ATOM 2523 N N . CYS A 1 310 ? -19.981 -16.783 -3.750 1.00 89.31 310 CYS A N 1
ATOM 2524 C CA . CYS A 1 310 ? -21.160 -16.517 -2.934 1.00 89.31 310 CYS A CA 1
ATOM 2525 C C . CYS A 1 310 ? -21.277 -17.614 -1.877 1.00 89.31 310 CYS A C 1
ATOM 2527 O O . CYS A 1 310 ? -21.743 -18.715 -2.167 1.00 89.31 310 CYS A O 1
ATOM 2529 N N . VAL A 1 311 ? -20.811 -17.327 -0.664 1.00 90.94 311 VAL A N 1
ATOM 2530 C CA . VAL A 1 311 ? -20.910 -18.251 0.466 1.00 90.94 311 VAL A CA 1
ATOM 2531 C C . VAL A 1 311 ? -22.169 -17.916 1.254 1.00 90.94 311 VAL A C 1
ATOM 2533 O O . VAL A 1 311 ? -22.325 -16.796 1.722 1.00 90.94 311 VAL A O 1
ATOM 2536 N N . ILE A 1 312 ? -23.060 -18.893 1.419 1.00 93.19 312 ILE A N 1
ATOM 2537 C CA . ILE A 1 312 ? -24.195 -18.773 2.339 1.00 93.19 312 ILE A CA 1
ATOM 2538 C C . ILE A 1 312 ? -23.666 -19.095 3.738 1.00 93.19 312 ILE A C 1
ATOM 2540 O O . ILE A 1 312 ? -23.481 -20.268 4.074 1.00 93.19 312 ILE A O 1
ATOM 2544 N N . TRP A 1 313 ? -23.381 -18.068 4.537 1.00 93.31 313 TRP A N 1
ATOM 2545 C CA . TRP A 1 313 ? -22.714 -18.212 5.840 1.00 93.31 313 TRP A CA 1
ATOM 2546 C C . TRP A 1 313 ? -23.503 -19.051 6.853 1.00 93.31 313 TRP A C 1
ATOM 2548 O O . TRP A 1 313 ? -22.904 -19.762 7.657 1.00 93.31 313 TRP A O 1
ATOM 2558 N N . ASP A 1 314 ? -24.832 -19.046 6.759 1.00 93.94 314 ASP A N 1
ATOM 2559 C CA . ASP A 1 314 ? -25.723 -19.841 7.618 1.00 93.94 314 ASP A CA 1
ATOM 2560 C C . ASP A 1 314 ? -25.782 -21.331 7.234 1.00 93.94 314 ASP A C 1
ATOM 2562 O O . ASP A 1 314 ? -26.308 -22.154 7.979 1.00 93.94 314 ASP A O 1
ATOM 2566 N N . SER A 1 315 ? -25.244 -21.709 6.070 1.00 94.62 315 SER A N 1
ATOM 2567 C CA . SER A 1 315 ? -25.236 -23.107 5.623 1.00 94.62 315 SER A CA 1
ATOM 2568 C C . SER A 1 315 ? -24.199 -23.951 6.382 1.00 94.62 315 SER A C 1
ATOM 2570 O O . SER A 1 315 ? -23.194 -23.406 6.845 1.00 94.62 315 SER A O 1
ATOM 2572 N N . PRO A 1 316 ? -24.345 -25.293 6.435 1.00 95.44 316 PRO A N 1
ATOM 2573 C CA . PRO A 1 316 ? -23.334 -26.171 7.032 1.00 95.44 316 PRO A CA 1
ATOM 2574 C C . PRO A 1 316 ? -21.933 -25.961 6.438 1.00 95.44 316 PRO A C 1
ATOM 2576 O O . PRO A 1 316 ? -20.943 -25.915 7.163 1.00 95.44 316 PRO A O 1
ATOM 2579 N N . VAL A 1 317 ? -21.851 -25.745 5.121 1.00 94.44 317 VAL A N 1
ATOM 2580 C CA . VAL A 1 317 ? -20.587 -25.467 4.423 1.00 94.44 317 VAL A CA 1
ATOM 2581 C C . VAL A 1 317 ? -20.022 -24.098 4.823 1.00 94.44 317 VAL A C 1
ATOM 2583 O O . VAL A 1 317 ? -18.818 -23.972 5.042 1.00 94.44 317 VAL A O 1
ATOM 2586 N N . GLY A 1 318 ? -20.878 -23.080 4.962 1.00 94.81 318 GLY A N 1
ATOM 2587 C CA . GLY A 1 318 ? -20.495 -21.753 5.453 1.00 94.81 318 GLY A CA 1
ATOM 2588 C C . GLY A 1 318 ? -19.924 -21.802 6.871 1.00 94.81 318 GLY A C 1
ATOM 2589 O O . GLY A 1 318 ? -18.851 -21.256 7.122 1.00 94.81 318 GLY A O 1
ATOM 2590 N N . GLN A 1 319 ? -20.574 -22.546 7.767 1.00 96.06 319 GLN A N 1
ATOM 2591 C CA . GLN A 1 319 ? -20.107 -22.771 9.138 1.00 96.06 319 GLN A CA 1
ATOM 2592 C C . GLN A 1 319 ? -18.776 -23.532 9.180 1.00 96.06 319 GLN A C 1
ATOM 2594 O O . GLN A 1 319 ? -17.888 -23.207 9.976 1.00 96.06 319 GLN A O 1
ATOM 2599 N N . GLU A 1 320 ? -18.580 -24.502 8.284 1.00 96.56 320 GLU A N 1
ATOM 2600 C CA . GLU A 1 320 ? -17.281 -25.152 8.134 1.00 96.56 320 GLU A CA 1
ATOM 2601 C C . GLU A 1 320 ? -16.195 -24.178 7.670 1.00 96.56 320 GLU A C 1
ATOM 2603 O O . GLU A 1 320 ? -15.105 -24.186 8.242 1.00 96.56 320 GLU A O 1
ATOM 2608 N N . ILE A 1 321 ? -16.474 -23.304 6.698 1.00 96.00 321 ILE A N 1
ATOM 2609 C CA . ILE A 1 321 ? -15.521 -22.272 6.265 1.00 96.00 321 ILE A CA 1
ATOM 2610 C C . ILE A 1 321 ? -15.180 -21.345 7.434 1.00 96.00 321 ILE A C 1
ATOM 2612 O O . ILE A 1 321 ? -13.999 -21.122 7.697 1.00 96.00 321 ILE A O 1
ATOM 2616 N N . ILE A 1 322 ? -16.169 -20.877 8.196 1.00 96.38 322 ILE A N 1
ATOM 2617 C CA . ILE A 1 322 ? -15.949 -20.025 9.375 1.00 96.38 322 ILE A CA 1
ATOM 2618 C C . ILE A 1 322 ? -15.047 -20.726 10.394 1.00 96.38 322 ILE A C 1
ATOM 2620 O O . ILE A 1 322 ? -14.102 -20.127 10.907 1.00 96.38 322 ILE A O 1
ATOM 2624 N N . SER A 1 323 ? -15.244 -22.027 10.621 1.00 96.75 323 SER A N 1
ATOM 2625 C CA . SER A 1 323 ? -14.388 -22.803 11.529 1.00 96.75 323 SER A CA 1
ATOM 2626 C C . SER A 1 323 ? -12.909 -22.842 11.105 1.00 96.75 323 SER A C 1
ATOM 2628 O O . SER A 1 323 ? -12.032 -22.978 11.959 1.00 96.75 323 SER A O 1
ATOM 2630 N N . THR A 1 324 ? -12.613 -22.688 9.807 1.00 96.56 324 THR A N 1
ATOM 2631 C CA . THR A 1 324 ? -11.234 -22.601 9.290 1.00 96.56 324 THR A CA 1
ATOM 2632 C C . THR A 1 324 ? -10.617 -21.207 9.417 1.00 96.56 324 THR A C 1
ATOM 2634 O O . THR A 1 324 ? -9.406 -21.063 9.248 1.00 96.56 324 THR A O 1
ATOM 2637 N N . LEU A 1 325 ? -11.426 -20.177 9.681 1.00 95.44 325 LEU A N 1
ATOM 2638 C CA . LEU A 1 325 ? -10.979 -18.794 9.866 1.00 95.44 325 LEU A CA 1
ATOM 2639 C C . LEU A 1 325 ? -10.588 -18.509 11.322 1.00 95.44 325 LEU A C 1
ATOM 2641 O O . LEU A 1 325 ? -9.790 -17.617 11.574 1.00 95.44 325 LEU A O 1
ATOM 2645 N N . VAL A 1 326 ? -11.079 -19.290 12.283 1.00 96.75 326 VAL A N 1
ATOM 2646 C CA . VAL A 1 326 ? -10.662 -19.168 13.687 1.00 96.75 326 VAL A CA 1
ATOM 2647 C C . VAL A 1 326 ? -9.400 -19.992 13.911 1.00 96.75 326 VAL A C 1
ATOM 2649 O O . VAL A 1 326 ? -9.412 -21.199 13.677 1.00 96.75 326 VAL A O 1
ATOM 2652 N N . LEU A 1 327 ? -8.316 -19.374 14.376 1.00 96.50 327 LEU A N 1
ATOM 2653 C CA . LEU A 1 327 ? -7.053 -20.051 14.694 1.00 96.50 327 LEU A CA 1
ATOM 2654 C C . LEU A 1 327 ? -6.847 -20.142 16.207 1.00 96.50 327 LEU A C 1
ATOM 2656 O O . LEU A 1 327 ? -7.122 -19.183 16.923 1.00 96.50 327 LEU A O 1
ATOM 2660 N N . THR A 1 328 ? -6.301 -21.256 16.696 1.00 96.88 328 THR A N 1
ATOM 2661 C CA . THR A 1 328 ? -5.872 -21.340 18.101 1.00 96.88 328 THR A CA 1
ATOM 2662 C C . THR A 1 328 ? -4.659 -20.438 18.381 1.00 96.88 328 THR A C 1
ATOM 2664 O O . THR A 1 328 ? -3.908 -20.093 17.460 1.00 96.88 328 THR A O 1
ATOM 2667 N N . PRO A 1 329 ? -4.376 -20.104 19.658 1.00 96.81 329 PRO A N 1
ATOM 2668 C CA . PRO A 1 329 ? -3.181 -19.340 20.021 1.00 96.81 329 PRO A CA 1
ATOM 2669 C C . PRO A 1 329 ? -1.873 -19.978 19.535 1.00 96.81 329 PRO A C 1
ATOM 2671 O O . PRO A 1 329 ? -0.952 -19.265 19.138 1.00 96.81 329 PRO A O 1
ATOM 2674 N N . LYS A 1 330 ? -1.790 -21.315 19.510 1.00 96.31 330 LYS A N 1
ATOM 2675 C CA . LYS A 1 330 ? -0.617 -22.037 19.000 1.00 96.31 330 LYS A CA 1
ATOM 2676 C C . LYS A 1 330 ? -0.441 -21.871 17.487 1.00 96.31 330 LYS A C 1
ATOM 2678 O O . LYS A 1 330 ? 0.668 -21.590 17.038 1.00 96.31 330 LYS A O 1
ATOM 2683 N N . ALA A 1 331 ? -1.529 -21.927 16.715 1.00 96.62 331 ALA A N 1
ATOM 2684 C CA . ALA A 1 331 ? -1.499 -21.673 15.276 1.00 96.62 331 ALA A CA 1
ATOM 2685 C C . ALA A 1 331 ? -1.125 -20.216 14.957 1.00 96.62 331 ALA A C 1
ATOM 2687 O O . ALA A 1 331 ? -0.322 -19.975 14.059 1.00 96.62 331 ALA A O 1
ATOM 2688 N N . LYS A 1 332 ? -1.629 -19.243 15.733 1.00 96.19 332 LYS A N 1
ATOM 2689 C CA . LYS A 1 332 ? -1.241 -17.824 15.607 1.00 96.19 332 LYS A CA 1
ATOM 2690 C C . LYS A 1 332 ? 0.255 -17.613 15.889 1.00 96.19 332 LYS A C 1
ATOM 2692 O O . LYS A 1 332 ? 0.917 -16.894 15.146 1.00 96.19 332 LYS A O 1
ATOM 2697 N N . ARG A 1 333 ? 0.804 -18.257 16.929 1.00 95.56 333 ARG A N 1
ATOM 2698 C CA . ARG A 1 333 ? 2.242 -18.193 17.263 1.00 95.56 333 ARG A CA 1
ATOM 2699 C C . ARG A 1 333 ? 3.117 -18.793 16.166 1.00 95.56 333 ARG A C 1
ATOM 2701 O O . ARG A 1 333 ? 4.068 -18.137 15.754 1.00 95.56 333 ARG A O 1
ATOM 2708 N N . PHE A 1 334 ? 2.760 -19.977 15.662 1.00 96.56 334 PHE A N 1
ATOM 2709 C CA . PHE A 1 334 ? 3.433 -20.586 14.512 1.00 96.56 334 PHE A CA 1
ATOM 2710 C C . PHE A 1 334 ? 3.412 -19.655 13.299 1.00 96.56 334 PHE A C 1
ATOM 2712 O O . PHE A 1 334 ? 4.457 -19.375 12.727 1.00 96.56 334 PHE A O 1
ATOM 2719 N N . LEU A 1 335 ? 2.243 -19.110 12.950 1.00 95.50 335 LEU A N 1
ATOM 2720 C CA . LEU A 1 335 ? 2.090 -18.226 11.796 1.00 95.50 335 LEU A CA 1
ATOM 2721 C C . LEU A 1 335 ? 3.039 -17.020 11.847 1.00 95.50 335 LEU A C 1
ATOM 2723 O O . LEU A 1 335 ? 3.689 -16.691 10.858 1.00 95.50 335 LEU A O 1
ATOM 2727 N N . ILE A 1 336 ? 3.135 -16.380 13.015 1.00 94.38 336 ILE A N 1
ATOM 2728 C CA . ILE A 1 336 ? 4.020 -15.231 13.229 1.00 94.38 336 ILE A CA 1
ATOM 2729 C C . ILE A 1 336 ?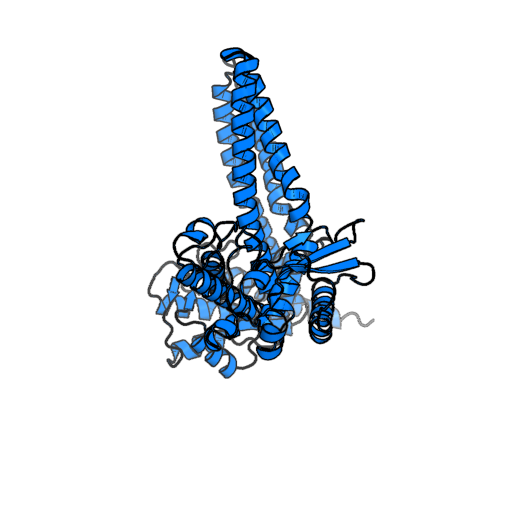 5.491 -15.660 13.173 1.00 94.38 336 ILE A C 1
ATOM 2731 O O . ILE A 1 336 ? 6.288 -15.011 12.498 1.00 94.38 336 ILE A O 1
ATOM 2735 N N . ALA A 1 337 ? 5.863 -16.736 13.872 1.00 94.88 337 ALA A N 1
ATOM 2736 C CA . ALA A 1 337 ? 7.244 -17.211 13.926 1.00 94.88 337 ALA A CA 1
ATOM 2737 C C . ALA A 1 337 ? 7.754 -17.641 12.542 1.00 94.88 337 ALA A C 1
ATOM 2739 O O . ALA A 1 337 ? 8.829 -17.207 12.130 1.00 94.88 337 ALA A O 1
ATOM 2740 N N . ARG A 1 338 ? 6.945 -18.393 11.791 1.00 94.69 338 ARG A N 1
ATOM 2741 C CA . ARG A 1 338 ? 7.216 -18.800 10.409 1.00 94.69 338 ARG A CA 1
ATOM 2742 C C . ARG A 1 338 ? 7.588 -17.620 9.526 1.00 94.69 338 ARG A C 1
ATOM 2744 O O . ARG A 1 338 ? 8.599 -17.658 8.831 1.00 94.69 338 ARG A O 1
ATOM 2751 N N . ASP A 1 339 ? 6.788 -16.559 9.558 1.00 93.62 339 ASP A N 1
ATOM 2752 C CA . ASP A 1 339 ? 7.024 -15.395 8.708 1.00 93.62 339 ASP A CA 1
ATOM 2753 C C . ASP A 1 339 ? 8.234 -14.572 9.153 1.00 93.62 339 ASP A C 1
ATOM 2755 O O . ASP A 1 339 ? 8.909 -13.978 8.308 1.00 93.62 339 ASP A O 1
ATOM 2759 N N . LEU A 1 340 ? 8.518 -14.529 10.458 1.00 93.00 340 LEU A N 1
ATOM 2760 C CA . LEU A 1 340 ? 9.728 -13.895 10.976 1.00 93.00 340 LEU A CA 1
ATOM 2761 C C . LEU A 1 340 ? 10.974 -14.623 10.470 1.00 93.00 340 LEU A C 1
ATOM 2763 O O . LEU A 1 340 ? 11.853 -13.967 9.919 1.00 93.00 340 LEU A O 1
ATOM 2767 N N . TYR A 1 341 ? 11.016 -15.954 10.576 1.00 93.44 341 TYR A N 1
ATOM 2768 C CA . TYR A 1 341 ? 12.145 -16.761 10.107 1.00 93.44 341 TYR A CA 1
ATOM 2769 C C . TYR A 1 341 ? 12.286 -16.742 8.580 1.00 93.44 341 TYR A C 1
ATOM 2771 O O . TYR A 1 341 ? 13.372 -16.475 8.066 1.00 93.44 341 TYR A O 1
ATOM 2779 N N . ALA A 1 342 ? 11.186 -16.897 7.835 1.00 91.44 342 ALA A N 1
ATOM 2780 C CA . ALA A 1 342 ? 11.208 -16.836 6.370 1.00 91.44 342 ALA A CA 1
ATOM 2781 C C . ALA A 1 342 ? 11.719 -15.482 5.835 1.00 91.44 342 ALA A C 1
ATOM 2783 O O . ALA A 1 342 ? 12.249 -15.398 4.723 1.00 91.44 342 ALA A O 1
ATOM 2784 N N . ASN A 1 343 ? 11.569 -14.404 6.618 1.00 90.31 343 ASN A N 1
ATOM 2785 C CA . ASN A 1 343 ? 11.968 -13.048 6.240 1.00 90.31 343 ASN A CA 1
ATOM 2786 C C . ASN A 1 343 ? 13.114 -12.482 7.094 1.00 90.31 343 ASN A C 1
ATOM 2788 O O . ASN A 1 343 ? 13.349 -11.270 7.070 1.00 90.31 343 ASN A O 1
ATOM 2792 N N . ASP A 1 344 ? 13.860 -13.325 7.809 1.00 89.00 344 ASP A N 1
ATOM 2793 C CA . ASP A 1 344 ? 14.960 -12.865 8.658 1.00 89.00 344 ASP A CA 1
ATOM 2794 C C . ASP A 1 344 ? 16.120 -12.325 7.808 1.00 89.00 344 ASP A C 1
ATOM 2796 O O . ASP A 1 344 ? 16.530 -11.176 7.944 1.00 89.00 344 ASP A O 1
ATOM 2800 N N . SER A 1 345 ? 16.558 -13.076 6.795 1.00 86.38 345 SER A N 1
ATOM 2801 C CA . SER A 1 345 ? 17.712 -12.688 5.976 1.00 86.38 345 SER A CA 1
ATOM 2802 C C . SER A 1 345 ? 17.498 -11.404 5.163 1.00 86.38 345 SER A C 1
ATOM 2804 O O . SER A 1 345 ? 16.531 -11.288 4.401 1.00 86.38 345 SER A O 1
ATOM 2806 N N . ALA A 1 346 ? 18.470 -10.480 5.231 1.00 82.88 346 ALA A N 1
ATOM 2807 C CA . ALA A 1 346 ? 18.517 -9.259 4.415 1.00 82.88 346 ALA A CA 1
ATOM 2808 C C . ALA A 1 346 ? 18.500 -9.552 2.903 1.00 82.88 346 ALA A C 1
ATOM 2810 O O . ALA A 1 346 ? 18.073 -8.710 2.105 1.00 82.88 346 ALA A O 1
ATOM 2811 N N . MET A 1 347 ? 18.898 -10.768 2.507 1.00 82.00 347 MET A N 1
ATOM 2812 C CA . MET A 1 347 ? 18.796 -11.233 1.126 1.00 82.00 347 MET A CA 1
ATOM 2813 C C . MET A 1 347 ? 17.352 -11.216 0.616 1.00 82.00 347 MET A C 1
ATOM 2815 O O . MET A 1 347 ? 17.155 -10.956 -0.561 1.00 82.00 347 MET A O 1
ATOM 2819 N N . ASN A 1 348 ? 16.323 -11.350 1.462 1.00 78.56 348 ASN A N 1
ATOM 2820 C CA . ASN A 1 348 ? 14.924 -11.255 1.020 1.00 78.56 348 ASN A CA 1
ATOM 2821 C C . ASN A 1 348 ? 14.562 -9.909 0.369 1.00 78.56 348 ASN A C 1
ATOM 2823 O O . ASN A 1 348 ? 13.701 -9.861 -0.508 1.00 78.56 348 ASN A O 1
ATOM 2827 N N . VAL A 1 349 ? 15.231 -8.818 0.757 1.00 78.88 349 VAL A N 1
ATOM 2828 C CA . VAL A 1 349 ? 15.000 -7.485 0.173 1.00 78.88 349 VAL A CA 1
ATOM 2829 C C . VAL A 1 349 ? 15.680 -7.360 -1.184 1.00 78.88 349 VAL A C 1
ATOM 2831 O O . VAL A 1 349 ? 15.112 -6.795 -2.119 1.00 78.88 349 VAL A O 1
ATOM 2834 N N . ILE A 1 350 ? 16.908 -7.864 -1.286 1.00 81.88 350 ILE A N 1
ATOM 2835 C CA . ILE A 1 350 ? 17.764 -7.608 -2.444 1.00 81.88 350 ILE A CA 1
ATOM 2836 C C . ILE A 1 350 ? 17.793 -8.757 -3.447 1.00 81.88 350 ILE A C 1
ATOM 2838 O O . ILE A 1 350 ? 18.214 -8.519 -4.572 1.00 81.88 350 ILE A O 1
ATOM 2842 N N . ALA A 1 351 ? 17.315 -9.958 -3.103 1.00 85.00 351 ALA A N 1
ATOM 2843 C CA . ALA A 1 351 ? 17.433 -11.173 -3.916 1.00 85.00 351 ALA A CA 1
ATOM 2844 C C . ALA A 1 351 ? 16.951 -10.953 -5.349 1.00 85.00 351 ALA A C 1
ATOM 2846 O O . ALA A 1 351 ? 17.653 -11.289 -6.295 1.00 85.00 351 ALA A O 1
ATOM 2847 N N . ARG A 1 352 ? 15.798 -10.300 -5.540 1.00 83.25 352 ARG A N 1
ATOM 2848 C CA . ARG A 1 352 ? 15.281 -10.020 -6.887 1.00 83.25 352 ARG A CA 1
ATOM 2849 C C . ARG A 1 352 ? 16.218 -9.124 -7.703 1.00 83.25 352 ARG A C 1
ATOM 2851 O O . ARG A 1 352 ? 16.457 -9.402 -8.873 1.00 83.25 352 ARG A O 1
ATOM 2858 N N . GLY A 1 353 ? 16.750 -8.064 -7.093 1.00 84.25 353 GLY A N 1
ATOM 2859 C CA . GLY A 1 353 ? 17.709 -7.166 -7.742 1.00 84.25 353 GLY A CA 1
ATOM 2860 C C . GLY A 1 353 ? 19.070 -7.828 -7.962 1.00 84.25 353 GLY A C 1
ATOM 2861 O O . GLY A 1 353 ? 19.671 -7.654 -9.016 1.00 84.25 353 GLY A O 1
ATOM 2862 N N . TYR A 1 354 ? 19.517 -8.634 -7.000 1.00 84.88 354 TYR A N 1
ATOM 2863 C CA . TYR A 1 354 ? 20.750 -9.410 -7.055 1.00 84.88 354 TYR A CA 1
ATOM 2864 C C . TYR A 1 354 ? 20.711 -10.436 -8.193 1.00 84.88 354 TYR A C 1
ATOM 2866 O O . TYR A 1 354 ? 21.594 -10.428 -9.048 1.00 84.88 354 TYR A O 1
ATOM 2874 N N . HIS A 1 355 ? 19.659 -11.258 -8.268 1.00 87.69 355 HIS A N 1
ATOM 2875 C CA . HIS A 1 355 ? 19.479 -12.222 -9.353 1.00 87.69 355 HIS A CA 1
ATOM 2876 C C . HIS A 1 355 ? 19.337 -11.521 -10.704 1.00 87.69 355 HIS A C 1
ATOM 2878 O O . HIS A 1 355 ? 19.990 -11.933 -11.660 1.00 87.69 355 HIS A O 1
ATOM 2884 N N . TRP A 1 356 ? 18.574 -10.424 -10.786 1.00 88.56 356 TRP A N 1
ATOM 2885 C CA . TRP A 1 356 ? 18.464 -9.659 -12.029 1.00 88.56 356 TRP A CA 1
ATOM 2886 C C . TRP A 1 356 ? 19.815 -9.097 -12.479 1.00 88.56 356 TRP A C 1
ATOM 2888 O O . TRP A 1 356 ? 20.169 -9.214 -13.652 1.00 88.56 356 TRP A O 1
ATOM 2898 N N . GLY A 1 357 ? 20.593 -8.527 -11.557 1.00 85.56 357 GLY A N 1
ATOM 2899 C CA . GLY A 1 357 ? 21.933 -8.015 -11.833 1.00 85.56 357 GLY A CA 1
ATOM 2900 C C . GLY A 1 357 ? 22.886 -9.112 -12.306 1.00 85.56 357 GLY A C 1
ATOM 2901 O O . GLY A 1 357 ? 23.549 -8.944 -13.330 1.00 85.56 357 GLY A O 1
ATOM 2902 N N . LEU A 1 358 ? 22.903 -10.257 -11.618 1.00 89.94 358 LEU A N 1
ATOM 2903 C CA . LEU A 1 358 ? 23.733 -11.410 -11.970 1.00 89.94 358 LEU A CA 1
ATOM 2904 C C . LEU A 1 358 ? 23.392 -11.952 -13.366 1.00 89.94 358 LEU A C 1
ATOM 2906 O O . LEU A 1 358 ? 24.282 -12.154 -14.191 1.00 89.94 358 LEU A O 1
ATOM 2910 N N . TRP A 1 359 ? 22.104 -12.134 -13.660 1.00 90.94 359 TRP A N 1
ATOM 2911 C CA . TRP A 1 359 ? 21.651 -12.641 -14.954 1.00 90.94 359 TRP A CA 1
ATOM 2912 C C . TRP A 1 359 ? 21.803 -11.616 -16.084 1.00 90.94 359 TRP A C 1
ATOM 2914 O O . TRP A 1 359 ? 22.124 -11.994 -17.208 1.00 90.94 359 TRP A O 1
ATOM 2924 N N . SER A 1 360 ? 21.664 -10.319 -15.803 1.00 86.25 360 SER A N 1
ATOM 2925 C CA . SER A 1 360 ? 21.951 -9.253 -16.776 1.00 86.25 360 SER A CA 1
ATOM 2926 C C . SER A 1 360 ? 23.439 -9.181 -17.120 1.00 86.25 360 SER A C 1
ATOM 2928 O O . SER A 1 360 ? 23.808 -8.976 -18.282 1.00 86.25 360 SER A O 1
ATOM 2930 N N . LEU A 1 361 ? 24.310 -9.383 -16.125 1.00 86.69 361 LEU A N 1
ATOM 2931 C CA . LEU A 1 361 ? 25.749 -9.497 -16.341 1.00 86.69 361 LEU A CA 1
ATOM 2932 C C . LEU A 1 361 ? 26.065 -10.732 -17.188 1.00 86.69 361 LEU A C 1
ATOM 2934 O O . LEU A 1 361 ? 26.786 -10.609 -18.177 1.00 86.69 361 LEU A O 1
ATOM 2938 N N . PHE A 1 362 ? 25.469 -11.883 -16.856 1.00 86.81 362 PHE A N 1
ATOM 2939 C CA . PHE A 1 362 ? 25.573 -13.099 -17.661 1.00 86.81 362 PHE A CA 1
ATOM 2940 C C . PHE A 1 362 ? 25.150 -12.840 -19.111 1.00 86.81 362 PHE A C 1
ATOM 2942 O O . PHE A 1 362 ? 25.943 -13.075 -20.016 1.00 86.81 362 PHE A O 1
ATOM 2949 N N . ALA A 1 363 ? 23.976 -12.246 -19.352 1.00 88.50 363 ALA A N 1
ATOM 2950 C CA . ALA A 1 363 ? 23.515 -11.919 -20.702 1.00 88.50 363 ALA A CA 1
ATOM 2951 C C . ALA A 1 363 ? 24.488 -11.007 -21.457 1.00 88.50 363 ALA A C 1
ATOM 2953 O O . ALA A 1 363 ? 24.767 -11.236 -22.636 1.00 88.50 363 ALA A O 1
ATOM 2954 N N . SER A 1 364 ? 25.027 -9.991 -20.785 1.00 85.25 364 SER A N 1
ATOM 2955 C CA . SER A 1 364 ? 25.968 -9.043 -21.384 1.00 85.25 364 SER A CA 1
ATOM 2956 C C . SER A 1 364 ? 27.283 -9.727 -21.766 1.00 85.25 364 SER A C 1
ATOM 2958 O O . SER A 1 364 ? 27.748 -9.588 -22.898 1.00 85.25 364 SER A O 1
ATOM 2960 N N . VAL A 1 365 ? 27.855 -10.527 -20.860 1.00 86.38 365 VAL A N 1
ATOM 2961 C CA . VAL A 1 365 ? 29.083 -11.294 -21.114 1.00 86.38 365 VAL A CA 1
ATOM 2962 C C . VAL A 1 365 ? 28.852 -12.331 -22.210 1.00 86.38 365 VAL A C 1
ATOM 2964 O O . VAL A 1 365 ? 29.633 -12.386 -23.158 1.00 86.38 365 VAL A O 1
ATOM 2967 N N . SER A 1 366 ? 27.761 -13.096 -22.153 1.00 85.25 366 SER A N 1
ATOM 2968 C CA . SER A 1 366 ? 27.398 -14.077 -23.180 1.00 85.25 366 SER A CA 1
ATOM 2969 C C . SER A 1 366 ? 27.231 -13.428 -24.550 1.00 85.25 366 SER A C 1
ATOM 2971 O O . SER A 1 366 ? 27.743 -13.959 -25.530 1.00 85.25 366 SER A O 1
ATOM 2973 N N . THR A 1 367 ? 26.610 -12.249 -24.631 1.00 87.94 367 THR A N 1
ATOM 2974 C CA . THR A 1 367 ? 26.472 -11.503 -25.893 1.00 87.94 367 THR A CA 1
ATOM 2975 C C . THR A 1 367 ? 27.840 -11.147 -26.480 1.00 87.94 367 THR A C 1
ATOM 2977 O O . THR A 1 367 ? 28.069 -11.323 -27.677 1.00 87.94 367 THR A O 1
ATOM 2980 N N . LEU A 1 368 ? 28.778 -10.683 -25.646 1.00 84.19 368 LEU A N 1
ATOM 2981 C CA . LEU A 1 368 ? 30.140 -10.359 -26.080 1.00 84.19 368 LEU A CA 1
ATOM 2982 C C . LEU A 1 368 ? 30.926 -11.608 -26.496 1.00 84.19 368 LEU A C 1
ATOM 2984 O O . LEU A 1 368 ? 31.640 -11.579 -27.498 1.00 84.19 368 LEU A O 1
ATOM 2988 N N . VAL A 1 369 ? 30.798 -12.704 -25.748 1.00 85.38 369 VAL A N 1
ATOM 2989 C CA . VAL A 1 369 ? 31.487 -13.971 -26.024 1.00 85.38 369 VAL A CA 1
ATOM 2990 C C . VAL A 1 369 ? 30.958 -14.603 -27.311 1.00 85.38 369 VAL A C 1
ATOM 2992 O O . VAL A 1 369 ? 31.755 -14.930 -28.187 1.00 85.38 369 VAL A O 1
ATOM 2995 N N . ILE A 1 370 ? 29.637 -14.685 -27.492 1.00 84.56 370 ILE A N 1
ATOM 2996 C CA . ILE A 1 370 ? 29.003 -15.155 -28.734 1.00 84.56 370 ILE A CA 1
ATOM 2997 C C . ILE A 1 370 ? 29.434 -14.274 -29.910 1.00 84.56 370 ILE A C 1
ATOM 2999 O O . ILE A 1 370 ? 29.824 -14.795 -30.955 1.00 84.56 370 ILE A O 1
ATOM 3003 N N . GLY A 1 371 ? 29.454 -12.951 -29.723 1.00 80.31 371 GLY A N 1
ATOM 3004 C CA . GLY A 1 371 ? 29.919 -12.021 -30.748 1.00 80.31 371 GLY A CA 1
ATOM 3005 C C . GLY A 1 371 ? 31.384 -12.217 -31.144 1.00 80.31 371 GLY A C 1
ATOM 3006 O O . GLY A 1 371 ? 31.713 -12.115 -32.324 1.00 80.31 371 GLY A O 1
ATOM 3007 N N . ARG A 1 372 ? 32.262 -12.560 -30.191 1.00 77.00 372 ARG A N 1
ATOM 3008 C CA . ARG A 1 372 ? 33.677 -12.885 -30.456 1.00 77.00 372 ARG A CA 1
ATOM 3009 C C . ARG A 1 372 ? 33.869 -14.264 -31.093 1.00 77.00 372 ARG A C 1
ATOM 3011 O O . ARG A 1 372 ? 34.766 -14.426 -31.918 1.00 77.00 372 ARG A O 1
ATOM 3018 N N . MET A 1 373 ? 33.061 -15.254 -30.713 1.00 76.19 373 MET A N 1
ATOM 3019 C CA . MET A 1 373 ? 33.139 -16.622 -31.245 1.00 76.19 373 MET A CA 1
ATOM 3020 C C . MET A 1 373 ? 32.592 -16.725 -32.668 1.00 76.19 373 MET A C 1
ATOM 3022 O O . MET A 1 373 ? 33.111 -17.504 -33.467 1.00 76.19 373 MET A O 1
ATOM 3026 N N . ALA A 1 374 ? 31.604 -15.903 -33.020 1.00 71.25 374 ALA A N 1
ATOM 3027 C CA . ALA A 1 374 ? 31.017 -15.831 -34.351 1.00 71.25 374 ALA A CA 1
ATOM 3028 C C . ALA A 1 374 ? 31.938 -15.127 -35.369 1.00 71.25 374 ALA A C 1
ATOM 3030 O O . ALA A 1 374 ? 31.484 -14.238 -36.082 1.00 71.25 374 ALA A O 1
ATOM 3031 N N . LYS A 1 375 ? 33.218 -15.537 -35.465 1.00 61.88 375 LYS A N 1
ATOM 3032 C CA . LYS A 1 375 ? 34.324 -14.996 -36.297 1.00 61.88 375 LYS A CA 1
ATOM 3033 C C . LYS A 1 375 ? 34.011 -14.732 -37.792 1.00 61.88 375 LYS A C 1
ATOM 3035 O O . LYS A 1 375 ? 34.897 -14.302 -38.523 1.00 61.88 375 LYS A O 1
ATOM 3040 N N . SER A 1 376 ? 32.791 -14.960 -38.273 1.00 54.44 376 SER A N 1
ATOM 3041 C CA . SER A 1 376 ? 32.345 -14.681 -39.639 1.00 54.44 376 SER A CA 1
ATOM 3042 C C . SER A 1 376 ? 31.594 -13.351 -39.780 1.00 54.44 376 SER A C 1
ATOM 3044 O O . SER A 1 376 ? 30.498 -13.175 -39.254 1.00 54.44 376 SER A O 1
ATOM 3046 N N . VAL A 1 377 ? 32.170 -12.486 -40.626 1.00 51.16 377 VAL A N 1
ATOM 3047 C CA . VAL A 1 377 ? 31.583 -11.307 -41.296 1.00 51.16 377 VAL A CA 1
ATOM 3048 C C . VAL A 1 377 ? 31.030 -10.229 -40.356 1.00 51.16 377 VAL A C 1
ATOM 3050 O O . VAL A 1 377 ? 30.015 -10.430 -39.696 1.00 51.16 377 VAL A O 1
ATOM 3053 N N . ARG A 1 378 ? 31.702 -9.060 -40.366 1.00 58.56 378 ARG A N 1
ATOM 3054 C CA . ARG A 1 378 ? 31.342 -7.765 -39.743 1.00 58.56 378 ARG A CA 1
ATOM 3055 C C . ARG A 1 378 ? 30.135 -7.835 -38.804 1.00 58.56 378 ARG A C 1
ATOM 3057 O O . ARG A 1 378 ? 28.987 -7.828 -39.246 1.00 58.56 378 ARG A O 1
ATOM 3064 N N . TYR A 1 379 ? 30.423 -7.847 -37.507 1.00 62.59 379 TYR A N 1
ATOM 3065 C CA . TYR A 1 379 ? 29.432 -7.799 -36.441 1.00 62.59 379 TYR A CA 1
ATOM 3066 C C . TYR A 1 379 ? 28.572 -6.527 -36.565 1.00 62.59 379 TYR A C 1
ATOM 3068 O O . TYR A 1 379 ? 28.942 -5.448 -36.113 1.00 62.59 379 TYR A O 1
ATOM 3076 N N . SER A 1 380 ? 27.453 -6.643 -37.280 1.00 76.75 380 SER A N 1
ATOM 3077 C CA . SER A 1 380 ? 26.483 -5.568 -37.487 1.00 76.75 380 SER A CA 1
ATOM 3078 C C . SER A 1 380 ? 25.741 -5.278 -36.182 1.00 76.75 380 SER A C 1
ATOM 3080 O O . SER A 1 380 ? 25.404 -6.204 -35.441 1.00 76.75 380 SER A O 1
ATOM 3082 N N . PHE A 1 381 ? 25.418 -4.004 -35.938 1.00 75.69 381 PHE A N 1
ATOM 3083 C CA . PHE A 1 381 ? 24.584 -3.575 -34.810 1.00 75.69 381 PHE A CA 1
ATOM 3084 C C . PHE A 1 381 ? 23.270 -4.373 -34.723 1.00 75.69 381 PHE A C 1
ATOM 3086 O O . PHE A 1 381 ? 22.849 -4.749 -33.634 1.00 75.69 381 PHE A O 1
ATOM 3093 N N . GLY A 1 382 ? 22.669 -4.734 -35.863 1.00 77.88 382 GLY A N 1
ATOM 3094 C CA . GLY A 1 382 ? 21.455 -5.555 -35.885 1.00 77.88 382 GLY A CA 1
ATOM 3095 C C . GLY A 1 382 ? 21.659 -6.954 -35.292 1.00 77.88 382 GLY A C 1
ATOM 3096 O O . GLY A 1 382 ? 20.822 -7.426 -34.529 1.00 77.88 382 GLY A O 1
ATOM 3097 N N . ARG A 1 383 ? 22.799 -7.604 -35.569 1.00 77.44 383 ARG A N 1
ATOM 3098 C CA . ARG A 1 383 ? 23.126 -8.917 -34.984 1.00 77.44 383 ARG A CA 1
ATOM 3099 C C . ARG A 1 383 ? 23.391 -8.812 -33.487 1.00 77.44 383 ARG A C 1
ATOM 3101 O O . ARG A 1 383 ? 22.924 -9.669 -32.744 1.00 77.44 383 ARG A O 1
ATOM 3108 N N . PHE A 1 384 ? 24.085 -7.756 -33.054 1.00 82.94 384 PHE A N 1
ATOM 3109 C CA . PHE A 1 384 ? 24.263 -7.478 -31.630 1.00 82.94 384 PHE A CA 1
ATOM 3110 C C . PHE A 1 384 ? 22.913 -7.371 -30.926 1.00 82.94 384 PHE A C 1
ATOM 3112 O O . PHE A 1 384 ? 22.716 -8.042 -29.923 1.00 82.94 384 PHE A O 1
ATOM 3119 N N . MET A 1 385 ? 21.973 -6.601 -31.482 1.00 83.31 385 MET A N 1
ATOM 3120 C CA . MET A 1 385 ? 20.642 -6.447 -30.896 1.00 83.31 385 MET A CA 1
ATOM 3121 C C . MET A 1 385 ? 19.897 -7.781 -30.809 1.00 83.31 385 MET A C 1
ATOM 3123 O O . MET A 1 385 ? 19.362 -8.088 -29.753 1.00 83.31 385 MET A O 1
ATOM 3127 N N . VAL A 1 386 ? 19.919 -8.613 -31.857 1.00 85.62 386 VAL A N 1
ATOM 3128 C CA . VAL A 1 386 ? 19.258 -9.933 -31.832 1.00 85.62 386 VAL A CA 1
ATOM 3129 C C . VAL A 1 386 ? 19.859 -10.848 -30.760 1.00 85.62 386 VAL A C 1
ATOM 3131 O O . VAL A 1 386 ? 19.121 -11.405 -29.949 1.00 85.62 386 VAL A O 1
ATOM 3134 N N . VAL A 1 387 ? 21.189 -10.987 -30.723 1.00 86.88 387 VAL A N 1
ATOM 3135 C CA . VAL A 1 387 ? 21.868 -11.833 -29.726 1.00 86.88 387 VAL A CA 1
ATOM 3136 C C . VAL A 1 387 ? 21.633 -11.291 -28.318 1.00 86.88 387 VAL A C 1
ATOM 3138 O O . VAL A 1 387 ? 21.289 -12.055 -27.420 1.00 86.88 387 VAL A O 1
ATOM 3141 N N . TYR A 1 388 ? 21.742 -9.975 -28.136 1.00 87.12 388 TYR A N 1
ATOM 3142 C CA . TYR A 1 388 ? 21.490 -9.322 -26.859 1.00 87.12 388 TYR A CA 1
ATOM 3143 C C . TYR A 1 388 ? 20.056 -9.561 -26.384 1.00 87.12 388 TYR A C 1
ATOM 3145 O O . TYR A 1 388 ? 19.856 -9.926 -25.229 1.00 87.12 388 TYR A O 1
ATOM 3153 N N . THR A 1 389 ? 19.054 -9.433 -27.258 1.00 87.94 389 THR A N 1
ATOM 3154 C CA . THR A 1 389 ? 17.657 -9.729 -26.920 1.00 87.94 389 THR A CA 1
ATOM 3155 C C . THR A 1 389 ? 17.477 -11.187 -26.501 1.00 87.94 389 THR A C 1
ATOM 3157 O O . THR A 1 389 ? 16.875 -11.436 -25.461 1.00 87.94 389 THR A O 1
ATOM 3160 N N . LEU A 1 390 ? 18.039 -12.151 -27.239 1.00 89.50 390 LEU A N 1
ATOM 3161 C CA . LEU A 1 390 ? 17.951 -13.574 -26.883 1.00 89.50 390 LEU A CA 1
ATOM 3162 C C . LEU A 1 390 ? 18.607 -13.870 -25.527 1.00 89.50 390 LEU A C 1
ATOM 3164 O O . LEU A 1 390 ? 18.005 -14.526 -24.678 1.00 89.50 390 LEU A O 1
ATOM 3168 N N . CYS A 1 391 ? 19.807 -13.337 -25.284 1.00 88.12 391 CYS A N 1
ATOM 3169 C CA . CYS A 1 391 ? 20.486 -13.473 -23.999 1.00 88.12 391 CYS A CA 1
ATOM 3170 C C . CYS A 1 391 ? 19.691 -12.826 -22.854 1.00 88.12 391 CYS A C 1
ATOM 3172 O O . CYS A 1 391 ? 19.625 -13.397 -21.767 1.00 88.12 391 CYS A O 1
ATOM 3174 N N . ASN A 1 392 ? 19.046 -11.679 -23.088 1.00 88.62 392 ASN A N 1
ATOM 3175 C CA . ASN A 1 392 ? 18.185 -11.035 -22.092 1.00 88.62 392 ASN A CA 1
ATOM 3176 C C . ASN A 1 392 ? 16.908 -11.834 -21.801 1.00 88.62 392 ASN A C 1
ATOM 3178 O O . ASN A 1 392 ? 16.468 -11.854 -20.656 1.00 88.62 392 ASN A O 1
ATOM 3182 N N . ILE A 1 393 ? 16.331 -12.524 -22.790 1.00 92.06 393 ILE A N 1
ATOM 3183 C CA . ILE A 1 393 ? 15.200 -13.437 -22.563 1.00 92.06 393 ILE A CA 1
ATOM 3184 C C . ILE A 1 393 ? 15.630 -14.570 -21.622 1.00 92.06 393 ILE A C 1
ATOM 3186 O O . ILE A 1 393 ? 14.959 -14.822 -20.623 1.00 92.06 393 ILE A O 1
ATOM 3190 N N . VAL A 1 394 ? 16.778 -15.205 -21.886 1.00 92.38 394 VAL A N 1
ATOM 3191 C CA . VAL A 1 394 ? 17.330 -16.252 -21.006 1.00 92.38 394 VAL A CA 1
ATOM 3192 C C . VAL A 1 394 ? 17.603 -15.703 -19.606 1.00 92.38 394 VAL A C 1
ATOM 3194 O O . VAL A 1 394 ? 17.226 -16.332 -18.622 1.00 92.38 394 VAL A O 1
ATOM 3197 N N . ALA A 1 395 ? 18.194 -14.511 -19.504 1.00 90.06 395 ALA A N 1
ATOM 3198 C CA . ALA A 1 395 ? 18.439 -13.851 -18.226 1.00 90.06 395 ALA A CA 1
ATOM 3199 C C . ALA A 1 395 ? 17.155 -13.539 -17.451 1.00 90.06 395 ALA A C 1
ATOM 3201 O O . ALA A 1 395 ? 17.117 -13.709 -16.235 1.00 90.06 395 ALA A O 1
ATOM 3202 N N . PHE A 1 396 ? 16.092 -13.123 -18.139 1.00 91.12 396 PHE A N 1
ATOM 3203 C CA . PHE A 1 396 ? 14.793 -12.887 -17.524 1.00 91.12 396 PHE A CA 1
ATOM 3204 C C . PHE A 1 396 ? 14.213 -14.167 -16.913 1.00 91.12 396 PHE A C 1
ATOM 3206 O O . PHE A 1 396 ? 13.828 -14.158 -15.742 1.00 91.12 396 PHE A O 1
ATOM 3213 N N . PHE A 1 397 ? 14.200 -15.274 -17.663 1.00 92.75 397 PHE A N 1
ATOM 3214 C CA . PHE A 1 397 ? 13.716 -16.559 -17.149 1.00 92.75 397 PHE A CA 1
ATOM 3215 C C . PHE A 1 397 ? 14.613 -17.106 -16.036 1.00 92.75 397 PHE A C 1
ATOM 3217 O O . PHE A 1 397 ? 14.113 -17.435 -14.965 1.00 92.75 397 PHE A O 1
ATOM 3224 N N . GLY A 1 398 ? 15.932 -17.120 -16.231 1.00 90.69 398 GLY A N 1
ATOM 3225 C CA . GLY A 1 398 ? 16.880 -17.588 -15.219 1.00 90.69 398 GLY A CA 1
ATOM 3226 C C . GLY A 1 398 ? 16.801 -16.784 -13.918 1.00 90.69 398 GLY A C 1
ATOM 3227 O O . GLY A 1 398 ? 16.818 -17.359 -12.828 1.00 90.69 398 GLY A O 1
ATOM 3228 N N . SER A 1 399 ? 16.640 -15.458 -14.008 1.00 91.06 399 SER A N 1
ATOM 3229 C CA . SER A 1 399 ? 16.454 -14.607 -12.828 1.00 91.06 399 SER A CA 1
ATOM 3230 C C . SER A 1 399 ? 15.139 -14.885 -12.112 1.00 91.06 399 SER A C 1
ATOM 3232 O O . SER A 1 399 ? 15.097 -14.766 -10.888 1.00 91.06 399 SER A O 1
ATOM 3234 N N . ARG A 1 400 ? 14.069 -15.197 -12.848 1.00 89.75 400 ARG A N 1
ATOM 3235 C CA . ARG A 1 400 ? 12.770 -15.531 -12.262 1.00 89.75 400 ARG A CA 1
ATOM 3236 C C . ARG A 1 400 ? 12.827 -16.873 -11.531 1.00 89.75 400 ARG A C 1
ATOM 3238 O O . ARG A 1 400 ? 12.453 -16.920 -10.367 1.00 89.75 400 ARG A O 1
ATOM 3245 N N . GLU A 1 401 ? 13.348 -17.918 -12.169 1.00 91.50 401 GLU A N 1
ATOM 3246 C CA . GLU A 1 401 ? 13.418 -19.263 -11.576 1.00 91.50 401 GLU A CA 1
ATOM 3247 C C . GLU A 1 401 ? 14.330 -19.313 -10.342 1.00 91.50 401 GLU A C 1
ATOM 3249 O O . GLU A 1 401 ? 13.976 -19.917 -9.329 1.00 91.50 401 GLU A O 1
ATOM 3254 N N . MET A 1 402 ? 15.472 -18.615 -10.373 1.00 89.62 402 MET A N 1
ATOM 3255 C CA . MET A 1 402 ? 16.351 -18.499 -9.201 1.00 89.62 402 MET A CA 1
ATOM 3256 C C . MET A 1 402 ? 15.671 -17.769 -8.041 1.00 89.62 402 MET A C 1
ATOM 3258 O O . MET A 1 402 ? 15.779 -18.199 -6.895 1.00 89.62 402 MET A O 1
ATOM 3262 N N . PHE A 1 403 ? 14.939 -16.688 -8.330 1.00 89.12 403 PHE A N 1
ATOM 3263 C CA . PHE A 1 403 ? 14.185 -15.973 -7.305 1.00 89.12 403 PHE A CA 1
ATOM 3264 C C . PHE A 1 403 ? 13.077 -16.846 -6.699 1.00 89.12 403 PHE A C 1
ATOM 3266 O O . PHE A 1 403 ? 12.925 -16.869 -5.479 1.00 89.12 403 PHE A O 1
ATOM 3273 N N . ASN A 1 404 ? 12.349 -17.596 -7.529 1.00 87.56 404 ASN A N 1
ATOM 3274 C CA . ASN A 1 404 ? 11.310 -18.520 -7.078 1.00 87.56 404 ASN A CA 1
ATOM 3275 C C . ASN A 1 404 ? 11.893 -19.651 -6.215 1.00 87.56 404 ASN A C 1
ATOM 3277 O O . ASN A 1 404 ? 11.374 -19.928 -5.138 1.00 87.56 404 ASN A O 1
ATOM 3281 N N . SER A 1 405 ? 13.023 -20.231 -6.625 1.00 89.56 405 SER A N 1
ATOM 3282 C CA . SER A 1 405 ? 13.733 -21.263 -5.852 1.00 89.56 405 SER A CA 1
ATOM 3283 C C . SER A 1 405 ? 14.209 -20.735 -4.496 1.00 89.56 405 SER A C 1
ATOM 3285 O O . SER A 1 405 ? 14.074 -21.400 -3.472 1.00 89.56 405 SER A O 1
ATOM 3287 N N . TYR A 1 406 ? 14.728 -19.506 -4.467 1.00 89.69 406 TYR A N 1
ATOM 3288 C CA . TYR A 1 406 ? 15.123 -18.844 -3.227 1.00 89.69 406 TYR A CA 1
ATOM 3289 C C . TYR A 1 406 ? 13.923 -18.607 -2.293 1.00 89.69 406 TYR A C 1
A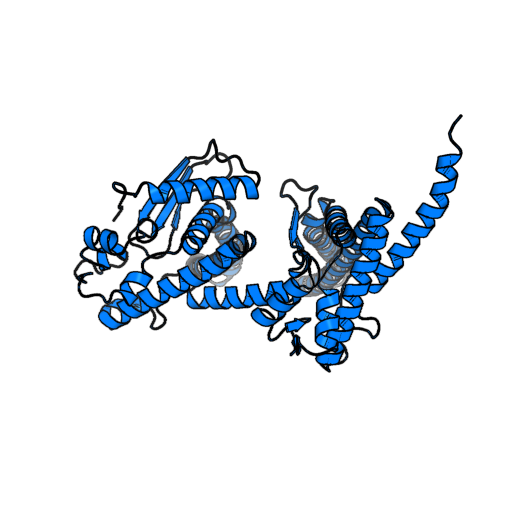TOM 3291 O O . TYR A 1 406 ? 14.021 -18.842 -1.089 1.00 89.69 406 TYR A O 1
ATOM 3299 N N . ARG A 1 407 ? 12.769 -18.186 -2.835 1.00 88.06 407 ARG A N 1
ATOM 3300 C CA . ARG A 1 407 ? 11.524 -18.039 -2.061 1.00 88.06 407 ARG A CA 1
ATOM 3301 C C . ARG A 1 407 ? 11.039 -19.370 -1.492 1.00 88.06 407 ARG A C 1
ATOM 3303 O O . ARG A 1 407 ? 10.730 -19.414 -0.307 1.00 88.06 407 ARG A O 1
ATOM 3310 N N . TYR A 1 408 ? 11.058 -20.429 -2.298 1.00 91.06 408 TYR A N 1
ATOM 3311 C CA . TYR A 1 408 ? 10.706 -21.784 -1.877 1.00 91.06 408 TYR A CA 1
ATOM 3312 C C . TYR A 1 408 ? 11.537 -22.249 -0.674 1.00 91.06 408 TYR A C 1
ATOM 3314 O O . TYR A 1 408 ? 10.987 -22.674 0.342 1.00 91.06 408 TYR A O 1
ATOM 3322 N N . LEU A 1 409 ? 12.865 -22.101 -0.751 1.00 91.31 409 LEU A N 1
ATOM 3323 C CA . LEU A 1 409 ? 13.769 -22.492 0.334 1.00 91.31 409 LEU A CA 1
ATOM 3324 C C . LEU A 1 409 ? 13.517 -21.693 1.617 1.00 91.31 409 LEU A C 1
ATOM 3326 O O . LEU A 1 409 ? 13.514 -22.269 2.702 1.00 91.31 409 LEU A O 1
ATOM 3330 N N . ASN A 1 410 ? 13.267 -20.387 1.508 1.00 91.38 410 ASN A N 1
ATOM 3331 C CA . ASN A 1 410 ? 12.996 -19.551 2.677 1.00 91.38 410 ASN A CA 1
ATOM 3332 C C . ASN A 1 410 ? 11.647 -19.846 3.330 1.00 91.38 410 ASN A C 1
ATOM 3334 O O . ASN A 1 410 ? 11.546 -19.780 4.553 1.00 91.38 410 ASN A O 1
ATOM 3338 N N . ASP A 1 411 ? 10.621 -20.165 2.542 1.00 91.81 411 ASP A N 1
ATOM 3339 C CA . ASP A 1 411 ? 9.313 -20.533 3.079 1.00 91.81 411 ASP A CA 1
ATOM 3340 C C . ASP A 1 411 ? 9.414 -21.838 3.892 1.00 91.81 411 ASP A C 1
ATOM 3342 O O . ASP A 1 411 ? 8.931 -21.879 5.025 1.00 91.81 411 ASP A O 1
ATOM 3346 N N . HIS A 1 412 ? 10.117 -22.852 3.368 1.00 92.75 412 HIS A N 1
ATOM 3347 C CA . HIS A 1 412 ? 10.388 -24.108 4.081 1.00 92.75 412 HIS A CA 1
ATOM 3348 C C . HIS A 1 412 ? 11.287 -23.924 5.303 1.00 92.75 412 HIS A C 1
ATOM 3350 O O . HIS A 1 412 ? 11.003 -24.477 6.361 1.00 92.75 412 HIS A O 1
ATOM 3356 N N . HIS A 1 413 ? 12.350 -23.125 5.188 1.00 92.44 413 HIS A N 1
ATOM 3357 C CA . HIS A 1 413 ? 13.205 -22.801 6.327 1.00 92.44 413 HIS A CA 1
ATOM 3358 C C . HIS A 1 413 ? 12.404 -22.123 7.445 1.00 92.44 413 HIS A C 1
ATOM 3360 O O . HIS A 1 413 ? 12.531 -22.492 8.611 1.00 92.44 413 HIS A O 1
ATOM 3366 N N . GLY A 1 414 ? 11.530 -21.176 7.088 1.00 93.38 414 GLY A N 1
ATOM 3367 C CA . GLY A 1 414 ? 10.652 -20.510 8.042 1.00 93.38 414 GLY A CA 1
ATOM 3368 C C . GLY A 1 414 ? 9.691 -21.471 8.740 1.00 93.38 414 GLY A C 1
ATOM 3369 O O . GLY A 1 414 ? 9.518 -21.381 9.954 1.00 93.38 414 GLY A O 1
ATOM 3370 N N . ASP A 1 415 ? 9.095 -22.407 7.997 1.00 95.25 415 ASP A N 1
ATOM 3371 C CA . ASP A 1 415 ? 8.242 -23.454 8.569 1.00 95.25 415 ASP A CA 1
ATOM 3372 C C . ASP A 1 415 ? 9.003 -24.362 9.527 1.00 95.25 415 ASP A C 1
ATOM 3374 O O . ASP A 1 415 ? 8.545 -24.584 10.647 1.00 95.25 415 ASP A O 1
ATOM 3378 N N . PHE A 1 416 ? 10.165 -24.847 9.097 1.00 92.81 416 PHE A N 1
ATOM 3379 C CA . PHE A 1 416 ? 10.998 -25.763 9.860 1.00 92.81 416 PHE A CA 1
ATOM 3380 C C . PHE A 1 416 ? 11.469 -25.135 11.177 1.00 92.81 416 PHE A C 1
ATOM 3382 O O . PHE A 1 416 ? 11.211 -25.681 12.250 1.00 92.81 416 PHE A O 1
ATOM 3389 N N . GLU A 1 417 ? 12.068 -23.940 11.131 1.00 93.44 417 GLU A N 1
ATOM 3390 C CA . GLU A 1 417 ? 12.534 -23.245 12.340 1.00 93.44 417 GLU A CA 1
ATOM 3391 C C . GLU A 1 417 ? 11.377 -22.853 13.264 1.00 93.44 417 GLU A C 1
ATOM 3393 O O . GLU A 1 417 ? 11.493 -22.918 14.491 1.00 93.44 417 GLU A O 1
ATOM 3398 N N . SER A 1 418 ? 10.229 -22.479 12.692 1.00 93.81 418 SER A N 1
ATOM 3399 C CA . SER A 1 418 ? 9.038 -22.206 13.487 1.00 93.81 418 SER A CA 1
ATOM 3400 C C . SER A 1 418 ? 8.495 -23.467 14.151 1.00 93.81 418 SER A C 1
ATOM 3402 O O . SER A 1 418 ? 8.027 -23.379 15.280 1.00 93.81 418 SER A O 1
ATOM 3404 N N . ALA A 1 419 ? 8.512 -24.619 13.484 1.00 92.69 419 ALA A N 1
ATOM 3405 C CA . ALA A 1 419 ? 8.022 -25.876 14.041 1.00 92.69 419 ALA A CA 1
ATOM 3406 C C . ALA A 1 419 ? 8.933 -26.389 15.160 1.00 92.69 419 ALA A C 1
ATOM 3408 O O . ALA A 1 419 ? 8.439 -26.734 16.231 1.00 92.69 419 ALA A O 1
ATOM 3409 N N . ARG A 1 420 ? 10.253 -26.339 14.940 1.00 89.69 420 ARG A N 1
ATOM 3410 C CA . ARG A 1 420 ? 11.291 -26.807 15.871 1.00 89.69 420 ARG A CA 1
ATOM 3411 C C . ARG A 1 420 ? 11.379 -25.993 17.167 1.00 89.69 420 ARG A C 1
ATOM 3413 O O . ARG A 1 420 ? 11.978 -26.425 18.143 1.00 89.69 420 ARG A O 1
ATOM 3420 N N . ARG A 1 421 ? 10.780 -24.797 17.211 1.00 88.06 421 ARG A N 1
ATOM 3421 C CA . ARG A 1 421 ? 10.734 -23.949 18.418 1.00 88.06 421 ARG A CA 1
ATOM 3422 C C . ARG A 1 421 ? 10.098 -24.643 19.619 1.00 88.06 421 ARG A C 1
ATOM 3424 O O . ARG A 1 421 ? 10.526 -24.389 20.742 1.00 88.06 421 ARG A O 1
ATOM 3431 N N . SER A 1 422 ? 9.017 -25.388 19.399 1.00 88.12 422 SER A N 1
ATOM 3432 C CA . SER A 1 422 ? 8.384 -26.245 20.403 1.00 88.12 422 SER A CA 1
ATOM 3433 C C . SER A 1 422 ? 7.276 -27.086 19.779 1.00 88.12 422 SER A C 1
ATOM 3435 O O . SER A 1 422 ? 6.624 -26.651 18.826 1.00 88.12 422 SER A O 1
ATOM 3437 N N . MET A 1 423 ? 6.932 -28.197 20.432 1.00 88.44 423 MET A N 1
ATOM 3438 C CA . MET A 1 423 ? 5.787 -29.031 20.052 1.00 88.44 423 MET A CA 1
ATOM 3439 C C . MET A 1 423 ? 4.483 -28.236 19.841 1.00 88.44 423 MET A C 1
ATOM 3441 O O . MET A 1 423 ? 3.731 -28.490 18.900 1.00 88.44 423 MET A O 1
ATOM 3445 N N . GLN A 1 424 ? 4.231 -27.194 20.648 1.00 91.50 424 GLN A N 1
ATOM 3446 C CA . GLN A 1 424 ? 3.067 -26.316 20.455 1.00 91.50 424 GLN A CA 1
ATOM 3447 C C . GLN A 1 424 ? 3.100 -25.580 19.109 1.00 91.50 424 GLN A C 1
ATOM 3449 O O . GLN A 1 424 ? 2.054 -25.436 18.476 1.00 91.50 424 GLN A O 1
ATOM 3454 N N . HIS A 1 425 ? 4.265 -25.101 18.661 1.00 92.00 425 HIS A N 1
ATOM 3455 C CA . HIS A 1 425 ? 4.377 -24.455 17.353 1.00 92.00 425 HIS A CA 1
ATOM 3456 C C . HIS A 1 425 ? 4.171 -25.464 16.228 1.00 92.00 425 HIS A C 1
ATOM 3458 O O . HIS A 1 425 ? 3.435 -25.162 15.292 1.00 92.00 425 HIS A O 1
ATOM 3464 N N . CYS A 1 426 ? 4.740 -26.665 16.339 1.00 92.62 426 CYS A N 1
ATOM 3465 C CA . CYS A 1 426 ? 4.525 -27.715 15.350 1.00 92.62 426 CYS A CA 1
ATOM 3466 C C . CYS A 1 426 ? 3.035 -28.084 15.214 1.00 92.62 426 CYS A C 1
ATOM 3468 O O . CYS A 1 426 ? 2.474 -28.062 14.115 1.00 92.62 426 CYS A O 1
ATOM 3470 N N . GLU A 1 427 ? 2.342 -28.327 16.330 1.00 93.88 427 GLU A N 1
ATOM 3471 C CA . GLU A 1 427 ? 0.892 -28.553 16.325 1.00 93.88 427 GLU A CA 1
ATOM 3472 C C . GLU A 1 427 ? 0.111 -27.360 15.758 1.00 93.88 427 GLU A C 1
ATOM 3474 O O . GLU A 1 427 ? -0.878 -27.541 15.043 1.00 93.88 427 GLU A O 1
ATOM 3479 N N . GLY A 1 428 ? 0.552 -26.139 16.070 1.00 95.81 428 GLY A N 1
ATOM 3480 C CA . GLY A 1 428 ? -0.001 -24.909 15.517 1.00 95.81 428 GLY A CA 1
ATOM 3481 C C . GLY A 1 428 ? 0.129 -24.837 13.995 1.00 95.81 428 GLY A C 1
ATOM 3482 O O . GLY A 1 428 ? -0.835 -24.473 13.321 1.00 95.81 428 GLY A O 1
ATOM 3483 N N . GLY A 1 429 ? 1.277 -25.235 13.445 1.00 95.62 429 GLY A N 1
ATOM 3484 C CA . GLY A 1 429 ? 1.514 -25.299 12.003 1.00 95.62 429 GLY A CA 1
ATOM 3485 C C . GLY A 1 429 ? 0.666 -26.358 11.308 1.00 95.62 429 GLY A C 1
ATOM 3486 O O . GLY A 1 429 ? 0.044 -26.074 10.280 1.00 95.62 429 GLY A O 1
ATOM 3487 N N . LYS A 1 430 ? 0.537 -27.545 11.914 1.00 95.62 430 LYS A N 1
ATOM 3488 C CA . LYS A 1 430 ? -0.359 -28.604 11.423 1.00 95.62 430 LYS A CA 1
ATOM 3489 C C . LYS A 1 430 ? -1.810 -28.129 11.372 1.00 95.62 430 LYS A C 1
ATOM 3491 O O . LYS A 1 430 ? -2.479 -28.327 10.355 1.00 95.62 430 LYS A O 1
ATOM 3496 N N . GLU A 1 431 ? -2.298 -27.476 12.430 1.00 96.38 431 GLU A N 1
ATOM 3497 C CA . GLU A 1 431 ? -3.642 -26.887 12.455 1.00 96.38 431 GLU A CA 1
ATOM 3498 C C . GLU A 1 431 ? -3.812 -25.835 11.354 1.00 96.38 431 GLU A C 1
ATOM 3500 O O . GLU A 1 431 ? -4.793 -25.877 10.605 1.00 96.38 431 GLU A O 1
ATOM 3505 N N . TYR A 1 432 ? -2.859 -24.906 11.251 1.00 96.50 432 TYR A N 1
ATOM 3506 C CA . TYR A 1 432 ? -2.902 -23.796 10.309 1.00 96.50 432 TYR A CA 1
ATOM 3507 C C . TYR A 1 432 ? -3.031 -24.277 8.858 1.00 96.50 432 TYR A C 1
ATOM 3509 O O . TYR A 1 432 ? -3.984 -23.905 8.164 1.00 96.50 432 TYR A O 1
ATOM 3517 N N . TYR A 1 433 ? -2.129 -25.157 8.415 1.00 96.19 433 TYR A N 1
ATOM 3518 C CA . TYR A 1 433 ? -2.155 -25.671 7.047 1.00 96.19 433 TYR A CA 1
ATOM 3519 C C . TYR A 1 433 ? -3.361 -26.567 6.777 1.00 96.19 433 TYR A C 1
ATOM 3521 O O . TYR A 1 433 ? -3.979 -26.447 5.721 1.00 96.19 433 TYR A O 1
ATOM 3529 N N . THR A 1 434 ? -3.779 -27.391 7.743 1.00 96.38 434 THR A N 1
ATOM 3530 C CA . THR A 1 434 ? -4.990 -28.214 7.595 1.00 96.38 434 THR A CA 1
ATOM 3531 C C . THR A 1 434 ? -6.228 -27.340 7.385 1.00 96.38 434 THR A C 1
ATOM 3533 O O . THR A 1 434 ? -7.033 -27.603 6.487 1.00 96.38 434 THR A O 1
ATOM 3536 N N . LYS A 1 435 ? -6.379 -26.263 8.170 1.00 97.00 435 LYS A N 1
ATOM 3537 C CA . LYS A 1 435 ? -7.481 -25.304 8.012 1.00 97.00 435 LYS A CA 1
ATOM 3538 C C . LYS A 1 435 ? -7.406 -24.570 6.677 1.00 97.00 435 LYS A C 1
ATOM 3540 O O . LYS A 1 435 ? -8.434 -24.427 6.020 1.00 97.00 435 LYS A O 1
ATOM 3545 N N . MET A 1 436 ? -6.215 -24.155 6.248 1.00 94.88 436 MET A N 1
ATOM 3546 C CA . MET A 1 436 ? -6.017 -23.497 4.955 1.00 94.88 436 MET A CA 1
ATOM 3547 C C . MET A 1 436 ? -6.390 -24.408 3.776 1.00 94.88 436 MET A C 1
ATOM 3549 O O . MET A 1 436 ? -7.187 -24.007 2.928 1.00 94.88 436 MET A O 1
ATOM 3553 N N . LEU A 1 437 ? -5.881 -25.642 3.751 1.00 95.19 437 LEU A N 1
ATOM 3554 C CA . LEU A 1 437 ? -6.194 -26.638 2.723 1.00 95.19 437 LEU A CA 1
ATOM 3555 C C . LEU A 1 437 ? -7.696 -26.958 2.706 1.00 95.19 437 LEU A C 1
ATOM 3557 O O . LEU A 1 437 ? -8.327 -26.935 1.648 1.00 95.19 437 LEU A O 1
ATOM 3561 N N . LYS A 1 438 ? -8.309 -27.175 3.881 1.00 96.38 438 LYS A N 1
ATOM 3562 C CA . LYS A 1 438 ? -9.756 -27.411 4.001 1.00 96.38 438 LYS A CA 1
ATOM 3563 C C . LYS A 1 438 ? -10.565 -26.237 3.444 1.00 96.38 438 LYS A C 1
ATOM 3565 O O . LYS A 1 438 ? -11.463 -26.449 2.631 1.00 96.38 438 LYS A O 1
ATOM 3570 N N . ARG A 1 439 ? -10.226 -25.004 3.828 1.00 95.00 439 ARG A N 1
ATOM 3571 C CA . ARG A 1 439 ? -10.883 -23.780 3.348 1.00 95.00 439 ARG A CA 1
ATOM 3572 C C . ARG A 1 439 ? -10.835 -23.672 1.829 1.00 95.00 439 ARG A C 1
ATOM 3574 O O . ARG A 1 439 ? -11.861 -23.444 1.195 1.00 95.00 439 ARG A O 1
ATOM 3581 N N . ASN A 1 440 ? -9.657 -23.873 1.249 1.00 93.56 440 ASN A N 1
ATOM 3582 C CA . ASN A 1 440 ? -9.448 -23.785 -0.190 1.00 93.56 440 ASN A CA 1
ATOM 3583 C C . ASN A 1 440 ? -10.289 -24.817 -0.961 1.00 93.56 440 ASN A C 1
ATOM 3585 O O . ASN A 1 440 ? -10.877 -24.481 -1.993 1.00 93.56 440 ASN A O 1
ATOM 3589 N N . ARG A 1 441 ? -10.410 -26.047 -0.438 1.00 93.25 441 ARG A N 1
ATOM 3590 C CA . ARG A 1 441 ? -11.276 -27.093 -1.013 1.00 93.25 441 ARG A CA 1
ATOM 3591 C C . ARG A 1 441 ? -12.743 -26.685 -0.991 1.00 93.25 441 ARG A C 1
ATOM 3593 O O . ARG A 1 441 ? -13.405 -26.767 -2.021 1.00 93.25 441 ARG A O 1
ATOM 3600 N N . LEU A 1 442 ? -13.237 -26.219 0.158 1.00 94.31 442 LEU A N 1
ATOM 3601 C CA . LEU A 1 442 ? -14.634 -25.801 0.311 1.00 94.31 442 LEU A CA 1
ATOM 3602 C C . LEU A 1 442 ? -14.971 -24.620 -0.607 1.00 94.31 442 LEU A C 1
ATOM 3604 O O . LEU A 1 442 ? -15.986 -24.645 -1.295 1.00 94.31 442 LEU A O 1
ATOM 3608 N N . LEU A 1 443 ? -14.095 -23.618 -0.687 1.00 91.81 443 LEU A N 1
ATOM 3609 C CA . LEU A 1 443 ? -14.300 -22.461 -1.563 1.00 91.81 443 LEU A CA 1
ATOM 3610 C C . LEU A 1 443 ? -14.261 -22.836 -3.048 1.00 91.81 443 LEU A C 1
ATOM 3612 O O . LEU A 1 443 ? -15.054 -22.315 -3.829 1.00 91.81 443 LEU A O 1
ATOM 3616 N N . THR A 1 444 ? -13.386 -23.766 -3.439 1.00 90.50 444 THR A N 1
ATOM 3617 C CA . THR A 1 444 ? -13.347 -24.288 -4.816 1.00 90.50 444 THR A CA 1
ATOM 3618 C C . THR A 1 444 ? -14.622 -25.060 -5.148 1.00 90.50 444 THR A C 1
ATOM 3620 O O . THR A 1 444 ? -15.175 -24.884 -6.233 1.00 90.50 444 THR A O 1
ATOM 3623 N N . LEU A 1 445 ? -15.124 -25.860 -4.201 1.00 90.50 445 LEU A N 1
ATOM 3624 C CA . LEU A 1 445 ? -16.370 -26.608 -4.351 1.00 90.50 445 LEU A CA 1
ATOM 3625 C C . LEU A 1 445 ? -17.571 -25.673 -4.551 1.00 90.50 445 LEU A C 1
ATOM 3627 O O . LEU A 1 445 ? -18.345 -25.886 -5.478 1.00 90.50 445 LEU A O 1
ATOM 3631 N N . ILE A 1 446 ? -17.699 -24.621 -3.732 1.00 90.81 446 ILE A N 1
ATOM 3632 C CA . ILE A 1 446 ? -18.781 -23.626 -3.864 1.00 90.81 446 ILE A CA 1
ATOM 3633 C C . ILE A 1 446 ? -18.664 -22.864 -5.186 1.00 90.81 446 ILE A C 1
ATOM 3635 O O . ILE A 1 446 ? -19.666 -22.594 -5.841 1.00 90.81 446 ILE A O 1
ATOM 3639 N N . HIS A 1 447 ? -17.446 -22.494 -5.581 1.00 87.62 447 HIS A N 1
ATOM 3640 C CA . HIS A 1 447 ? -17.232 -21.727 -6.802 1.00 87.62 447 HIS A CA 1
ATOM 3641 C C . HIS A 1 447 ? -17.533 -22.535 -8.078 1.00 87.62 447 HIS A C 1
ATOM 3643 O O . HIS A 1 447 ? -17.905 -21.955 -9.094 1.00 87.62 447 HIS A O 1
ATOM 3649 N N . GLY A 1 448 ? -17.354 -23.860 -8.050 1.00 84.19 448 GLY A N 1
ATOM 3650 C CA . GLY A 1 448 ? -17.673 -24.758 -9.166 1.00 84.19 448 GLY A CA 1
ATOM 3651 C C . GLY A 1 448 ? -16.678 -24.736 -10.336 1.00 84.19 448 GLY A C 1
ATOM 3652 O O . GLY A 1 448 ? -16.821 -25.519 -11.273 1.00 84.19 448 GLY A O 1
ATOM 3653 N N . LYS A 1 449 ? -15.645 -23.883 -10.300 1.00 78.44 449 LYS A N 1
ATOM 3654 C CA . LYS A 1 449 ? -14.585 -23.845 -11.319 1.00 78.44 449 LYS A CA 1
ATOM 3655 C C . LYS A 1 449 ? -13.442 -24.785 -10.944 1.00 78.44 449 LYS A C 1
ATOM 3657 O O . LYS A 1 449 ? -12.760 -24.582 -9.939 1.00 78.44 449 LYS A O 1
ATOM 3662 N N . SER A 1 450 ? -13.201 -25.783 -11.787 1.00 73.62 450 SER A N 1
ATOM 3663 C CA . SER A 1 450 ? -12.026 -26.646 -11.683 1.00 73.62 450 SER A CA 1
ATOM 3664 C C . SER A 1 450 ? -10.739 -25.888 -12.042 1.00 73.62 450 SER A C 1
ATOM 3666 O O . SER A 1 450 ? -10.758 -24.893 -12.769 1.00 73.62 450 SER A O 1
ATOM 3668 N N . GLY A 1 451 ? -9.604 -26.344 -11.506 1.00 77.88 451 GLY A N 1
ATOM 3669 C CA . GLY A 1 451 ? -8.283 -25.801 -11.847 1.00 77.88 451 GLY A CA 1
ATOM 3670 C C . GLY A 1 451 ? -7.836 -24.569 -11.051 1.00 77.88 451 GLY A C 1
ATOM 3671 O O . GLY A 1 451 ? -6.788 -24.013 -11.361 1.00 77.88 451 GLY A O 1
ATOM 3672 N N . LEU A 1 452 ? -8.582 -24.146 -10.022 1.00 82.38 452 LEU A N 1
ATOM 3673 C CA . LEU A 1 452 ? -8.095 -23.155 -9.048 1.00 82.38 452 LEU A CA 1
ATOM 3674 C C . LEU A 1 452 ? -7.226 -23.796 -7.964 1.00 82.38 452 LEU A C 1
ATOM 3676 O O . LEU A 1 452 ? -6.185 -23.256 -7.588 1.00 82.38 452 LEU A O 1
ATOM 3680 N N . THR A 1 453 ? -7.662 -24.956 -7.475 1.00 88.38 453 THR A N 1
ATOM 3681 C CA . THR A 1 453 ? -6.933 -25.748 -6.490 1.00 88.38 453 THR A CA 1
ATOM 3682 C C . THR A 1 453 ? -6.859 -27.215 -6.886 1.00 88.38 453 THR A C 1
ATOM 3684 O O . THR A 1 453 ? -7.642 -27.701 -7.708 1.00 88.38 453 THR A O 1
ATOM 3687 N N . THR A 1 454 ? -5.889 -27.917 -6.314 1.00 88.94 454 THR A N 1
ATOM 3688 C CA . THR A 1 454 ? -5.777 -29.372 -6.377 1.00 88.94 454 THR A CA 1
ATOM 3689 C C . THR A 1 454 ? -6.843 -30.026 -5.481 1.00 88.94 454 THR A C 1
ATOM 3691 O O . THR A 1 454 ? -7.378 -29.375 -4.579 1.00 88.94 454 THR A O 1
ATOM 3694 N N . PRO A 1 455 ? -7.145 -31.331 -5.645 1.00 87.94 455 PRO A N 1
ATOM 3695 C CA . PRO A 1 455 ? -8.128 -32.028 -4.803 1.00 87.94 455 PRO A CA 1
ATOM 3696 C C . PRO A 1 455 ? -7.832 -31.973 -3.295 1.00 87.94 455 PRO A C 1
ATOM 3698 O O . PRO A 1 455 ? -8.749 -32.049 -2.474 1.00 87.94 455 PRO A O 1
ATOM 3701 N N . ILE A 1 456 ? -6.556 -31.816 -2.932 1.00 89.56 456 ILE A N 1
ATOM 3702 C CA . ILE A 1 456 ? -6.087 -31.693 -1.547 1.00 89.56 456 ILE A CA 1
ATOM 3703 C C . ILE A 1 456 ? -6.181 -30.260 -0.997 1.00 89.56 456 ILE A C 1
ATOM 3705 O O . ILE A 1 456 ? -6.015 -30.073 0.203 1.00 89.56 456 ILE A O 1
ATOM 3709 N N . GLY A 1 457 ? -6.528 -29.267 -1.825 1.00 88.31 457 GLY A N 1
ATOM 3710 C CA . GLY A 1 457 ? -6.708 -27.866 -1.419 1.00 88.31 457 GLY A CA 1
ATOM 3711 C C . GLY A 1 457 ? -5.518 -26.954 -1.678 1.00 88.31 457 GLY A C 1
ATOM 3712 O O . GLY A 1 457 ? -5.517 -25.812 -1.213 1.00 88.31 457 GLY A O 1
ATOM 3713 N N . ASP A 1 458 ? -4.516 -27.440 -2.404 1.00 90.50 458 ASP A N 1
ATOM 3714 C CA . ASP A 1 458 ? -3.355 -26.636 -2.763 1.00 90.50 458 ASP A CA 1
ATOM 3715 C C . ASP A 1 458 ? -3.683 -25.693 -3.919 1.00 90.50 458 ASP A C 1
ATOM 3717 O O . ASP A 1 458 ? -4.433 -26.063 -4.820 1.00 90.50 458 ASP A O 1
ATOM 3721 N N . VAL A 1 459 ? -3.140 -24.482 -3.917 1.00 88.94 459 VAL A N 1
ATOM 3722 C CA . VAL A 1 459 ? -3.443 -23.493 -4.959 1.00 88.94 459 VAL A CA 1
ATOM 3723 C C . VAL A 1 459 ? -2.526 -23.716 -6.157 1.00 88.94 459 VAL A C 1
ATOM 3725 O O . VAL A 1 459 ? -1.304 -23.747 -6.030 1.00 88.94 459 VAL A O 1
ATOM 3728 N N . ILE A 1 460 ? -3.118 -23.851 -7.344 1.00 83.50 460 ILE A N 1
ATOM 3729 C CA . ILE A 1 460 ? -2.355 -24.099 -8.570 1.00 83.50 460 ILE A CA 1
ATOM 3730 C C . ILE A 1 460 ? -1.559 -22.842 -8.941 1.00 83.50 460 ILE A C 1
ATOM 3732 O O . ILE A 1 460 ? -2.121 -21.754 -9.067 1.00 83.50 460 ILE A O 1
ATOM 3736 N N . GLY A 1 461 ? -0.249 -23.005 -9.144 1.00 80.12 461 GLY A N 1
ATOM 3737 C CA . GLY A 1 461 ? 0.660 -21.922 -9.526 1.00 80.12 461 GLY A CA 1
ATOM 3738 C C . GLY A 1 461 ? 1.268 -21.136 -8.360 1.00 80.12 461 GLY A C 1
ATOM 3739 O O . GLY A 1 461 ? 1.882 -20.101 -8.612 1.00 80.12 461 GLY A O 1
ATOM 3740 N N . LEU A 1 462 ? 1.114 -21.594 -7.110 1.00 83.31 462 LEU A N 1
ATOM 3741 C CA . LEU A 1 462 ? 1.953 -21.113 -6.008 1.00 83.31 462 LEU A CA 1
ATOM 3742 C C . LEU A 1 462 ? 3.407 -21.551 -6.208 1.00 83.31 462 LEU A C 1
ATOM 3744 O O . LEU A 1 462 ? 3.654 -22.693 -6.591 1.00 83.31 462 LEU A O 1
ATOM 3748 N N . ASP A 1 463 ? 4.350 -20.656 -5.898 1.00 82.75 463 ASP A N 1
ATOM 3749 C CA . ASP A 1 463 ? 5.785 -20.971 -5.927 1.00 82.75 463 ASP A CA 1
ATOM 3750 C C . ASP A 1 463 ? 6.137 -22.054 -4.885 1.00 82.75 463 ASP A C 1
ATOM 3752 O O . ASP A 1 463 ? 6.926 -22.952 -5.170 1.00 82.75 463 ASP A O 1
ATOM 3756 N N . THR A 1 464 ? 5.499 -22.004 -3.708 1.00 88.69 464 THR A N 1
ATOM 3757 C CA . THR A 1 464 ? 5.658 -22.983 -2.621 1.00 88.69 464 THR A CA 1
ATOM 3758 C C . THR A 1 464 ? 4.308 -23.654 -2.326 1.00 88.69 464 THR A C 1
ATOM 3760 O O . THR A 1 464 ? 3.431 -23.011 -1.739 1.00 88.69 464 THR A O 1
ATOM 3763 N N . PRO A 1 465 ? 4.100 -24.923 -2.727 1.00 91.31 465 PRO A N 1
ATOM 3764 C CA . PRO A 1 465 ? 2.846 -25.645 -2.504 1.00 91.31 465 PRO A CA 1
ATOM 3765 C C . PRO A 1 465 ? 2.512 -25.793 -1.011 1.00 91.31 465 PRO A C 1
ATOM 3767 O O . PRO A 1 465 ? 3.352 -26.222 -0.219 1.00 91.31 465 PRO A O 1
ATOM 3770 N N . ILE A 1 466 ? 1.273 -25.486 -0.614 1.00 93.25 466 ILE A N 1
ATOM 3771 C CA . ILE A 1 466 ? 0.813 -25.512 0.788 1.00 93.25 466 ILE A CA 1
ATOM 3772 C C . ILE A 1 466 ? 0.955 -26.915 1.380 1.00 93.25 466 ILE A C 1
ATOM 3774 O O . ILE A 1 466 ? 1.328 -27.070 2.544 1.00 93.25 466 ILE A O 1
ATOM 3778 N N . PHE A 1 467 ? 0.661 -27.947 0.587 1.00 93.19 467 PHE A N 1
ATOM 3779 C CA . PHE A 1 467 ? 0.775 -29.320 1.061 1.00 93.19 467 PHE A CA 1
ATOM 3780 C C . PHE A 1 467 ? 2.232 -29.723 1.306 1.00 93.19 467 PHE A C 1
ATOM 3782 O O . PHE A 1 467 ? 2.508 -30.367 2.311 1.00 93.19 467 PHE A O 1
ATOM 3789 N N . GLY A 1 468 ? 3.168 -29.296 0.451 1.00 91.81 468 GLY A N 1
ATOM 3790 C CA . GLY A 1 468 ? 4.598 -29.555 0.658 1.00 91.81 468 GLY A CA 1
ATOM 3791 C C . GLY A 1 468 ? 5.107 -28.932 1.960 1.00 91.81 468 GLY A C 1
ATOM 3792 O O . GLY A 1 468 ? 5.829 -29.572 2.721 1.00 91.81 468 GLY A O 1
ATOM 3793 N N . ARG A 1 469 ? 4.647 -27.715 2.272 1.00 93.44 469 ARG A N 1
ATOM 3794 C CA . ARG A 1 469 ? 4.938 -27.044 3.549 1.00 93.44 469 ARG A CA 1
ATOM 3795 C C . ARG A 1 469 ? 4.384 -27.828 4.738 1.00 93.44 469 ARG A C 1
ATOM 3797 O O . ARG A 1 469 ? 5.105 -28.064 5.701 1.00 93.44 469 ARG A O 1
ATOM 3804 N N . TYR A 1 470 ? 3.133 -28.287 4.652 1.00 93.81 470 TYR A N 1
ATOM 3805 C CA . TYR A 1 470 ? 2.522 -29.142 5.674 1.00 93.81 470 TYR A CA 1
ATOM 3806 C C . TYR A 1 470 ? 3.287 -30.453 5.889 1.00 93.81 470 TYR A C 1
ATOM 3808 O O . TYR A 1 470 ? 3.518 -30.832 7.035 1.00 93.81 470 TYR A O 1
ATOM 3816 N N . ASP A 1 471 ? 3.679 -31.134 4.812 1.00 90.94 471 ASP A N 1
ATOM 3817 C CA . ASP A 1 471 ? 4.372 -32.421 4.893 1.00 90.94 471 ASP A CA 1
ATOM 3818 C C . ASP A 1 471 ? 5.752 -32.268 5.548 1.00 90.94 471 ASP A C 1
ATOM 3820 O O . ASP A 1 471 ? 6.090 -33.045 6.435 1.00 90.94 471 ASP A O 1
ATOM 3824 N N . SER A 1 472 ? 6.471 -31.175 5.257 1.00 88.00 472 SER A N 1
ATOM 3825 C CA . SER A 1 472 ? 7.767 -30.878 5.892 1.00 88.00 472 SER A CA 1
ATOM 3826 C C . SER A 1 472 ? 7.698 -30.653 7.411 1.00 88.00 472 SER A C 1
ATOM 3828 O O . SER A 1 472 ? 8.699 -30.794 8.110 1.00 88.00 472 SER A O 1
ATOM 3830 N N . LEU A 1 473 ? 6.512 -30.360 7.966 1.00 88.62 473 LEU A N 1
ATOM 3831 C CA . LEU A 1 473 ? 6.324 -30.295 9.421 1.00 88.62 473 LEU A CA 1
ATOM 3832 C C . LEU A 1 473 ? 6.349 -31.677 10.085 1.00 88.62 473 LEU A C 1
ATOM 3834 O O . LEU A 1 473 ? 6.443 -31.758 11.309 1.00 88.62 473 LEU A O 1
ATOM 3838 N N . ARG A 1 474 ? 6.191 -32.765 9.323 1.00 78.75 474 ARG A N 1
ATOM 3839 C CA . ARG A 1 474 ? 6.254 -34.134 9.854 1.00 78.75 474 ARG A CA 1
ATOM 3840 C C . ARG A 1 474 ? 7.695 -34.523 10.158 1.00 78.75 474 ARG A C 1
ATOM 3842 O O . ARG A 1 474 ? 7.934 -35.093 11.216 1.00 78.75 474 ARG A O 1
ATOM 3849 N N . ASP A 1 475 ? 8.619 -34.125 9.292 1.00 73.56 475 ASP A N 1
ATOM 3850 C CA . ASP A 1 475 ? 10.051 -34.389 9.443 1.00 73.56 475 ASP A CA 1
ATOM 3851 C C . ASP A 1 475 ? 10.622 -33.672 10.675 1.00 73.56 475 ASP A C 1
ATOM 3853 O O . ASP A 1 475 ? 11.358 -34.268 11.455 1.00 73.56 475 ASP A O 1
ATOM 3857 N N . ALA A 1 476 ? 10.175 -32.438 10.939 1.00 69.12 476 ALA A N 1
ATOM 3858 C CA . ALA A 1 476 ? 10.560 -31.697 12.143 1.00 69.12 476 ALA A CA 1
ATOM 3859 C C . ALA A 1 476 ? 10.151 -32.400 13.455 1.00 69.12 476 ALA A C 1
ATOM 3861 O O . ALA A 1 476 ? 10.834 -32.254 14.464 1.00 69.12 476 ALA A O 1
ATOM 3862 N N . VAL A 1 477 ? 9.047 -33.161 13.453 1.00 68.12 477 VAL A N 1
ATOM 3863 C CA . VAL A 1 477 ? 8.626 -33.949 14.628 1.00 68.12 477 VAL A CA 1
ATOM 3864 C C . VAL A 1 477 ? 9.494 -35.183 14.806 1.00 68.12 477 VAL A C 1
ATOM 3866 O O . VAL A 1 477 ? 9.854 -35.495 15.934 1.00 68.12 477 VAL A O 1
ATOM 3869 N N . ALA A 1 478 ? 9.840 -35.864 13.711 1.00 68.31 478 ALA A N 1
ATOM 3870 C CA . ALA A 1 478 ? 10.702 -37.039 13.767 1.00 68.31 478 ALA A CA 1
ATOM 3871 C C . ALA A 1 478 ? 12.089 -36.689 14.334 1.00 68.31 478 ALA A C 1
ATOM 3873 O O . ALA A 1 478 ? 12.581 -37.392 15.209 1.00 68.31 478 ALA A O 1
ATOM 3874 N N . GLU A 1 479 ? 12.675 -35.558 13.922 1.00 64.50 479 GLU A N 1
ATOM 3875 C CA . GLU A 1 479 ? 13.952 -35.089 14.478 1.00 64.50 479 GLU A CA 1
ATOM 3876 C C . GLU A 1 479 ? 13.854 -34.724 15.973 1.00 64.50 479 GLU A C 1
ATOM 3878 O O . GLU A 1 479 ? 14.757 -35.040 16.743 1.00 64.50 479 GLU A O 1
ATOM 3883 N N . GLU A 1 480 ? 12.765 -34.087 16.425 1.00 62.25 480 GLU A N 1
ATOM 3884 C CA . GLU A 1 480 ? 12.583 -33.755 17.850 1.00 62.25 480 GLU A CA 1
ATOM 3885 C C . GLU A 1 480 ? 12.385 -35.021 18.709 1.00 62.25 480 GLU A C 1
ATOM 3887 O O . GLU A 1 480 ? 12.953 -35.115 19.798 1.00 62.25 480 GLU A O 1
ATOM 3892 N N . GLU A 1 481 ? 11.647 -36.018 18.207 1.00 63.75 481 GLU A N 1
ATOM 3893 C CA . GLU A 1 481 ? 11.475 -37.326 18.858 1.00 63.75 481 GLU A CA 1
ATOM 3894 C C . GLU A 1 481 ? 12.788 -38.128 18.932 1.00 63.75 481 GLU A C 1
ATOM 3896 O O . GLU A 1 481 ? 13.004 -38.837 19.915 1.00 63.75 481 GLU A O 1
ATOM 3901 N N . GLU A 1 482 ? 13.689 -37.985 17.954 1.00 61.88 482 GLU A N 1
ATOM 3902 C CA . GLU A 1 482 ? 15.031 -38.589 17.976 1.00 61.88 482 GLU A CA 1
ATOM 3903 C C . GLU A 1 482 ? 16.002 -37.867 18.929 1.00 61.88 482 GLU A C 1
ATOM 3905 O O . GLU A 1 482 ? 16.836 -38.514 19.566 1.00 61.88 482 GLU A O 1
ATOM 3910 N N . ILE A 1 483 ? 15.891 -36.541 19.075 1.00 57.97 483 ILE A N 1
ATOM 3911 C CA . ILE A 1 483 ? 16.765 -35.734 19.948 1.00 57.97 483 ILE A CA 1
ATOM 3912 C C . ILE A 1 483 ? 16.318 -35.790 21.419 1.00 57.97 483 ILE A C 1
ATOM 3914 O O . ILE A 1 483 ? 17.160 -35.772 22.320 1.00 57.97 483 ILE A O 1
ATOM 3918 N N . ALA A 1 484 ? 15.014 -35.890 21.692 1.00 57.72 484 ALA A N 1
ATOM 3919 C CA . ALA A 1 484 ? 14.461 -35.960 23.047 1.00 57.72 484 ALA A CA 1
ATOM 3920 C C . ALA A 1 484 ? 15.113 -37.026 23.966 1.00 57.72 484 ALA A C 1
ATOM 3922 O O . ALA A 1 484 ? 15.413 -36.691 25.116 1.00 57.72 484 ALA A O 1
ATOM 3923 N N . PRO A 1 485 ? 15.394 -38.269 23.520 1.00 54.88 485 PRO A N 1
ATOM 3924 C CA . PRO A 1 485 ? 16.099 -39.255 24.341 1.00 54.88 485 PRO A CA 1
ATOM 3925 C C . PRO A 1 485 ? 17.602 -38.973 24.511 1.00 54.88 485 PRO A C 1
ATOM 3927 O O . PRO A 1 485 ? 18.186 -39.451 25.480 1.00 54.88 485 PRO A O 1
ATOM 3930 N N . ALA A 1 486 ? 18.238 -38.193 23.628 1.00 52.69 486 ALA A N 1
ATOM 3931 C CA . ALA A 1 486 ? 19.662 -37.856 23.741 1.00 52.69 486 ALA A CA 1
ATOM 3932 C C . ALA A 1 486 ? 19.930 -36.785 24.814 1.00 52.69 486 ALA A C 1
ATOM 3934 O O . ALA A 1 486 ? 20.934 -36.850 25.515 1.00 52.69 486 ALA A O 1
ATOM 3935 N N . VAL A 1 487 ? 19.003 -35.840 25.010 1.00 51.81 487 VAL A N 1
ATOM 3936 C CA . VAL A 1 487 ? 19.136 -34.767 26.017 1.00 51.81 487 VAL A CA 1
ATOM 3937 C C . VAL A 1 487 ? 18.925 -35.278 27.452 1.00 51.81 487 VAL A C 1
ATOM 3939 O O . VAL A 1 487 ? 19.411 -34.667 28.395 1.00 51.81 487 VAL A O 1
ATOM 3942 N N . GLN A 1 488 ? 18.259 -36.424 27.639 1.00 47.34 488 GLN A N 1
ATOM 3943 C CA . GLN A 1 488 ? 18.145 -37.087 28.950 1.00 47.34 488 GLN A CA 1
ATOM 3944 C C . GLN A 1 488 ? 19.385 -37.915 29.343 1.00 47.34 488 GLN A C 1
ATOM 3946 O O . GLN A 1 488 ? 19.428 -38.433 30.456 1.00 47.34 488 GLN A O 1
ATOM 3951 N N . GLY A 1 489 ? 20.368 -38.075 28.447 1.00 48.62 489 GLY A N 1
ATOM 3952 C CA . GLY A 1 489 ? 21.560 -38.903 28.672 1.00 48.62 489 GLY A CA 1
ATOM 3953 C C . GLY A 1 489 ? 22.809 -38.155 29.149 1.00 48.62 489 GLY A C 1
ATOM 3954 O O . GLY A 1 489 ? 23.749 -38.809 29.592 1.00 48.62 489 GLY A O 1
ATOM 3955 N N . ASP A 1 490 ? 22.813 -36.820 29.093 1.00 42.47 490 ASP A N 1
ATOM 3956 C CA . ASP A 1 490 ? 23.982 -35.973 29.387 1.00 42.47 490 ASP A CA 1
ATOM 3957 C C . ASP A 1 490 ? 23.877 -35.259 30.753 1.00 42.47 490 ASP A C 1
ATOM 3959 O O . ASP A 1 490 ? 24.320 -34.123 30.915 1.00 42.47 490 ASP A O 1
ATOM 3963 N N . ASP A 1 491 ? 23.322 -35.941 31.758 1.00 49.16 491 ASP A N 1
ATOM 3964 C CA . ASP A 1 491 ? 23.549 -35.608 33.169 1.00 49.16 491 ASP A CA 1
ATOM 3965 C C . ASP A 1 491 ? 24.694 -36.499 33.703 1.00 49.16 491 ASP A C 1
ATOM 3967 O O . ASP A 1 491 ? 24.452 -37.564 34.279 1.00 49.16 491 ASP A O 1
ATOM 3971 N N . PHE A 1 492 ? 25.949 -36.074 33.495 1.00 42.91 492 PHE A N 1
ATOM 3972 C CA . PHE A 1 492 ? 27.137 -36.587 34.200 1.00 42.91 492 PHE A CA 1
ATOM 3973 C C . PHE A 1 492 ? 27.880 -35.472 34.934 1.00 42.91 492 PHE A C 1
ATOM 3975 O O . PHE A 1 492 ? 28.185 -34.437 34.297 1.00 42.91 492 PHE A O 1
#

Sequence (492 aa):
MLLSDEIPSEFWDKFESECIYYASKYKREMADKQINVCLIGNMEPRTEGTLIGNIKTAKLHLPARAAYQNLTELRKKFPNLLELVAEYQLKDEYFDTKEIPNNILSNFLLSDNALRFLFSQQLTRANSLNYVLLPLYVSVPITMGGFLLQNVFSKIIGLNLAFACFSVLTIFAIYTASKVFYEYYECALDTQVFSLGEDYVKGAAEYWESSMRMGAYIRSRLGDKVKHIWHKSGDLTSHYIPYSQRQKRLREWIKMNAKSLDTIARGSVGARTGGRIALPFYARFETKEEAYEYCKMHLEPFMFLNNPVCVIWDSPVGQEIISTLVLTPKAKRFLIARDLYANDSAMNVIARGYHWGLWSLFASVSTLVIGRMAKSVRYSFGRFMVVYTLCNIVAFFGSREMFNSYRYLNDHHGDFESARRSMQHCEGGKEYYTKMLKRNRLLTLIHGKSGLTTPIGDVIGLDTPIFGRYDSLRDAVAEEEEIAPAVQGDDF

Secondary structure (DSSP, 8-state):
-B--S---HHHHHHHHHHHHHHHHHTT---TT-EEEEEEES-SS-EEEEESSTT--EEEEEEEGGGS---HHHHHHH-SBHHHHS-SSS-TT---BTTSS-HHHHTTTSPPHHHHHHHHHHHHHHHT-HHHHHHHHHHHHHHHHHHHHHHHHHHHHH-HHHHHHHHHHHHHHHHHHHHHHHHHHHHHHHHHHHHTT-HHHHHHHHHHHHHHHHHHHHHHHHHGGGGTTTB-TTS-BTT-SS-HHHHHHHHHHHHHHHHH-SS-EEEE-TTSTT-EEEEPPGGGG--SHHHHHHHHHHH-SSEEETTEEE---TTSHHHHHHHHHH---HHHHHHHHHHHHHHT-STHHHHHHHHHHHHHHHHHHHHHHHHHHH--SS---HHHHHHHHHHHHHHHHHHHHHHHHHHHHHHHHHHHHHHHHT-HHHHHHHHHHHHHHHHHHHHHHHHH--TTSB-TTSPBTT-SS-HHHHHHHHHHHHHHHHHHHHHHTS---

Organism: NCBI:txid290746

=== Feature glossary ===
A reading guide for the features in this record.

Start from the sequence.

  · This is the polypeptide sequence — one letter per residue, N-terminus first. Length ranges from a few dozen residues for small domains to over a thousand for large multi-domain proteins.

Fold it, and you get atomic coordinates and the backbone conformation that goes with them.

  · Structure coordinates are given as an mmCIF _atom_site loop: one row per atom with element, residue name, chain id, sequence number, and x/y/z position in Å. Only the four main-chain atoms per residue are included here; side chains are omitted to keep the record compact.

  · Backbone dihedral angles. Every residue except chain termini has a φ (preceding-C → N → Cα → C) and a ψ (N → Cα → C → next-N). They are reported in degrees following the IUPAC sign convention. Secondary structure is essentially a statement about which (φ, ψ) basin each residue occupies.

  · The SS8 string is DSSP's per-residue secondary-structure call. α-helix (H) means an i→i+4 H-bond ladder; β-strand (E) means the residue participates in a β-sheet; 3₁₀ (G) and π (I) are tighter and wider helices; T/S are turns/bends; '-' is loop.

  · SS3 is a coarse helix/strand/coil call (letters a/b/c) made by the P-SEA algorithm from inter-Cα distances and dihedrals. It is less detailed than DSSP but needs only Cα positions.

Summarize the fold with a handful of shape descriptors and a per-residue structural alphabet.

  · Radius of gyration (Rg) is the root-mean-square distance of Cα atoms from their centroid — a single number for overall size and compactness. A globular domain of N residues has Rg ≈ 2.2·N^0.38 Å; an extended or disordered chain has a much larger Rg. The Cα contact count is the number of residue pairs whose Cα atoms are within 8 Å and are more than four positions apart in sequence — a standard proxy for tertiary packing density. The bounding box is the smallest axis-aligned box enclosing all Cα atoms.

  · The Foldseek 3Di string encodes local tertiary geometry as a 20-letter alphabet — one character per residue — derived from the relative positions of nearby Cα atoms. Unlike the amino-acid sequence, 3Di is a direct function of the 3D structure, so two proteins with the same fold have similar 3Di strings even at low sequence identity.

  · Solvent-accessible surface area (SASA) is the area in Å² traced out by the centre of a 1.4 Å probe sphere (a water molecule) rolled over the protein's van der Waals surface (Shrake–Rupley / Lee–Richards construction). Buried residues have near-zero SASA; fully exposed residues can exceed 200 Å². The total SASA scales roughly with the number of surface residues.

Ask how reliable the model is.

  · pLDDT (predicted Local Distance Difference Test) is AlphaFold's per-residue confidence score, ranging from 0 to 100. Values above 90 indicate high confidence (typically well-packed cores); 70–90 is confident; 50–70 low confidence; below 50 usually means the region is disordered or the prediction is unreliable there. AlphaFold stores pLDDT in the mmCIF B-factor column.

  · B-factor (Debye–Waller factor) reflects atomic displacement in the crystal lattice. It is an experimental observable (units Å²), not a prediction; low values mean the atom is pinned down, high values mean it moves or is heterogeneous across the crystal.

  · Predicted Aligned Error (PAE) is an AlphaFold confidence matrix: entry (i, j) is the expected error in the position of residue j, in ångströms, when the prediction is superimposed on the true structure at residue i. Low PAE within a block of residues means that block is internally rigid and well-predicted; high PAE between two blocks means their relative placement is uncertain even if each block individually is confident.

Place it in context: what it resembles, what it is annotated as, and how it looks.

  · Nearest PDB neighbors are the top structural matches found by Foldseek when searching this structure against the entire Protein Data Bank. Each hit reports a TM-score (0 to 1; >0.5 almost always implies the same fold) and an E-value. These are *structural* homologs — they may share no detectable sequence similarity.

  · Functional annotations link the protein to curated databases. InterPro entries identify conserved domains and families by matching the sequence against member-database signatures (Pfam, PROSITE, CDD, …). Gene Ontology (GO) terms describe molecular function, biological process, and cellular component in a controlled vocabulary. CATH places the structure in a hierarchical fold classification (Class/Architecture/Topology/Homologous-superfamily). The organism is the source species.

  · Three diagnostic plots accompany the record. The Cα contact map visualizes the tertiary structure as a 2D adjacency matrix (8 Å cutoff, sequence-local contacts suppressed). The Ramachandran plot shows the distribution of backbone (φ, ψ) torsions, with points in the α and β basins reflecting secondary structure content. The PAE plot shows AlphaFold's inter-residue confidence as a color matrix.

  · Six rendered views show the 3D structure from the faces of a cube — i.e. along ±x, ±y, ±z. Rendering representation is drawn randomly per protein from cartoon (secondary-structure ribbons), sticks (backbone bonds), or molecular surface; coloring is either N→C rainbow (blue at the N-terminus through red at the C-terminus) or one color per chain.